Protein AF-A0A1L3ZR52-F1 (afdb_monomer)

Nearest PDB structures (foldseek):
  7b8b-assembly2_B  TM=4.897E-01  e=1.816E-02  Arabidopsis thaliana
  5zkw-assembly2_C  TM=4.576E-01  e=2.338E-01  Pseudarthrobacter chlorophenolicus A6
  5zks-assembly1_A  TM=5.547E-01  e=1.073E+00  Pseudarthrobacter chlorophenolicus A6
  4ru4-assembly1_C  TM=2.893E-01  e=2.406E+00  Pseudomonas phage LKA1

Organism: NCBI:txid1921510

Secondary structure (DSSP, 8-state):
----HHHHHHHHHHHHHHHHHHHHHTT-HHHHHHHHHHHHHHHHHHHHHGGGTT----HHHHHHHT-TTSTTS-HHHHHHHHHHHHHHHHHHHHS-------EEE--SHHHHHHHGGGPPTT-EEEEEEEEEEEEEEES--S-EEEEEEEEEEEEES-EEEEEES-EEEE---TTS-SEEEEEEEESEEEEEEEEEEEES---TTS--EEEEEEEEGGGS-EEEEEEEEEEEEEESEEEEEEES-EEEEEEEEEEEEESS-SEEEES-EEEEEES-EEES---PPTT---EEEEEE-TTS--EEEEEES-EEEEEEEEEEEEEE--TTS-EEEEEEES-EEEEEEEEEEEEEEEEEEEEEEEEE---TTS--SEEEEEEEEES-EEEEEEES-EEEES-BS-EEES--B------TT-------STTPPPPPTHHHHHHHHHHHHHHHHHHHHHHHHHHHH-

Structure (mmCIF, N/CA/C/O backbone):
data_AF-A0A1L3ZR52-F1
#
_entry.id   AF-A0A1L3ZR52-F1
#
loop_
_atom_site.group_PDB
_atom_site.id
_atom_site.type_symbol
_atom_site.label_atom_id
_atom_site.label_alt_id
_atom_site.label_comp_id
_atom_site.label_asym_id
_atom_site.label_entity_id
_atom_site.label_seq_id
_atom_site.pdbx_PDB_ins_code
_atom_site.Cartn_x
_atom_site.Cartn_y
_atom_site.Cartn_z
_atom_site.occupancy
_atom_site.B_iso_or_equiv
_atom_site.auth_seq_id
_atom_site.auth_comp_id
_atom_site.auth_asym_id
_atom_site.auth_atom_id
_atom_site.pdbx_PDB_model_num
ATOM 1 N N . MET A 1 1 ? 20.313 -4.875 52.898 1.00 50.28 1 MET A N 1
ATOM 2 C CA . MET A 1 1 ? 20.601 -3.579 52.249 1.00 50.28 1 MET A CA 1
ATOM 3 C C . MET A 1 1 ? 20.138 -2.480 53.195 1.00 50.28 1 MET A C 1
ATOM 5 O O . MET A 1 1 ? 19.131 -2.694 53.851 1.00 50.28 1 MET A O 1
ATOM 9 N N . ASN A 1 2 ? 20.847 -1.353 53.328 1.00 53.22 2 ASN A N 1
ATOM 10 C CA . ASN A 1 2 ? 20.298 -0.211 54.073 1.00 53.22 2 ASN A CA 1
ATOM 11 C C . ASN A 1 2 ? 19.106 0.324 53.265 1.00 53.22 2 ASN A C 1
ATOM 13 O O . ASN A 1 2 ? 19.307 0.817 52.150 1.00 53.22 2 ASN A O 1
ATOM 17 N N . GLY A 1 3 ? 17.888 0.153 53.787 1.00 60.22 3 GLY A N 1
ATOM 18 C CA . GLY A 1 3 ? 16.637 0.600 53.174 1.00 60.22 3 GLY A CA 1
ATOM 19 C C . GLY A 1 3 ? 16.596 2.121 53.073 1.00 60.22 3 GLY A C 1
ATOM 20 O O . GLY A 1 3 ? 16.048 2.806 53.928 1.00 60.22 3 GLY A O 1
ATOM 21 N N . SER A 1 4 ? 17.241 2.668 52.045 1.00 85.44 4 SER A N 1
ATOM 22 C CA . SER A 1 4 ? 17.150 4.084 51.708 1.00 85.44 4 SER A CA 1
ATOM 23 C C . SER A 1 4 ? 16.046 4.279 50.675 1.00 85.44 4 SER A C 1
ATOM 25 O O . SER A 1 4 ? 15.921 3.484 49.744 1.00 85.44 4 SER A O 1
ATOM 27 N N . LEU A 1 5 ? 15.308 5.385 50.779 1.00 85.00 5 LEU A N 1
ATOM 28 C CA . LEU A 1 5 ? 14.302 5.810 49.795 1.00 85.00 5 LEU A CA 1
ATOM 29 C C . LEU A 1 5 ? 14.821 5.747 48.346 1.00 85.00 5 LEU A C 1
ATOM 31 O O . LEU A 1 5 ? 14.090 5.402 47.422 1.00 85.00 5 LEU A O 1
ATOM 35 N N . LYS A 1 6 ? 16.115 6.027 48.151 1.00 89.94 6 LYS A N 1
ATOM 36 C CA . LYS A 1 6 ? 16.791 5.938 46.853 1.00 89.94 6 LYS A CA 1
ATOM 37 C C . LYS A 1 6 ? 16.745 4.526 46.255 1.00 89.94 6 LYS A C 1
ATOM 39 O O . LYS A 1 6 ? 16.636 4.400 45.040 1.00 89.94 6 LYS A O 1
ATOM 44 N N . ASN A 1 7 ? 16.836 3.477 47.072 1.00 85.44 7 ASN A N 1
ATOM 45 C CA . ASN A 1 7 ? 16.761 2.092 46.601 1.00 85.44 7 ASN A CA 1
ATOM 46 C C . ASN A 1 7 ? 15.326 1.713 46.218 1.00 85.44 7 ASN A C 1
ATOM 48 O O . ASN A 1 7 ? 15.123 1.158 45.140 1.00 85.44 7 ASN A O 1
ATOM 52 N N . TRP A 1 8 ? 14.334 2.126 47.014 1.00 87.50 8 TRP A N 1
ATOM 53 C CA . TRP A 1 8 ? 12.916 1.900 46.708 1.00 87.50 8 TRP A CA 1
ATOM 54 C C . TRP A 1 8 ? 12.503 2.556 45.385 1.00 87.50 8 TRP A C 1
ATOM 56 O O . TRP A 1 8 ? 11.852 1.928 44.553 1.00 87.50 8 TRP A O 1
ATOM 66 N N . LEU A 1 9 ? 12.961 3.788 45.134 1.00 88.69 9 LEU A N 1
ATOM 67 C CA . LEU A 1 9 ? 12.709 4.491 43.872 1.00 88.69 9 LEU A CA 1
ATOM 68 C C . LEU A 1 9 ? 13.367 3.805 42.666 1.00 88.69 9 LEU A C 1
ATOM 70 O O . LEU A 1 9 ? 12.769 3.760 41.593 1.00 88.69 9 LEU A O 1
ATOM 74 N N . LYS A 1 10 ? 14.570 3.236 42.823 1.00 91.69 10 LYS A N 1
ATOM 75 C CA . LYS A 1 10 ? 15.224 2.462 41.752 1.00 91.69 10 LYS A CA 1
ATOM 76 C C . LYS A 1 10 ? 14.443 1.198 41.408 1.00 91.69 10 LYS A C 1
ATOM 78 O O . LYS A 1 10 ? 14.264 0.905 40.230 1.00 91.69 10 LYS A O 1
ATOM 83 N N . HIS A 1 11 ? 13.977 0.466 42.419 1.00 90.75 11 HIS A N 1
ATOM 84 C CA . HIS A 1 11 ? 13.151 -0.722 42.219 1.00 90.75 11 HIS A CA 1
ATOM 85 C C . HIS A 1 11 ? 11.823 -0.370 41.541 1.00 90.75 11 HIS A C 1
ATOM 87 O O . HIS A 1 11 ? 11.458 -1.021 40.567 1.00 90.75 11 HIS A O 1
ATOM 93 N N . ALA A 1 12 ? 11.157 0.708 41.964 1.00 91.62 12 ALA A N 1
ATOM 94 C CA . ALA A 1 12 ? 9.946 1.196 41.307 1.00 91.62 12 ALA A CA 1
ATOM 95 C C . ALA A 1 12 ? 10.180 1.580 39.835 1.00 91.62 12 ALA A C 1
ATOM 97 O O . ALA A 1 12 ? 9.424 1.154 38.965 1.00 91.62 12 ALA A O 1
ATOM 98 N N . ALA A 1 13 ? 11.253 2.319 39.535 1.00 93.62 13 ALA A N 1
ATOM 99 C CA . ALA A 1 13 ? 11.602 2.680 38.162 1.00 93.62 13 ALA A CA 1
ATOM 100 C C . ALA A 1 13 ? 11.876 1.443 37.290 1.00 93.62 13 ALA A C 1
ATOM 102 O O . ALA A 1 13 ? 11.382 1.355 36.168 1.00 93.62 13 ALA A O 1
ATOM 103 N N . LEU A 1 14 ? 12.614 0.460 37.816 1.00 94.94 14 LEU A N 1
ATOM 104 C CA . LEU A 1 14 ? 12.872 -0.795 37.113 1.00 94.94 14 LEU A CA 1
ATOM 105 C C . LEU A 1 14 ? 11.578 -1.590 36.873 1.00 94.94 14 LEU A C 1
ATOM 107 O O . LEU A 1 14 ? 11.375 -2.094 35.772 1.00 94.94 14 LEU A O 1
ATOM 111 N N . ALA A 1 15 ? 10.679 -1.655 37.857 1.00 93.19 15 ALA A N 1
ATOM 112 C CA . ALA A 1 15 ? 9.388 -2.325 37.720 1.00 93.19 15 ALA A CA 1
ATOM 113 C C . ALA A 1 15 ? 8.506 -1.680 36.641 1.00 93.19 15 ALA A C 1
ATOM 115 O O . ALA A 1 15 ? 7.889 -2.392 35.851 1.00 93.19 15 ALA A O 1
ATOM 116 N N . LEU A 1 16 ? 8.510 -0.347 36.543 1.00 93.06 16 LEU A N 1
ATOM 117 C CA . LEU A 1 16 ? 7.820 0.385 35.478 1.00 93.06 16 LEU A CA 1
ATOM 118 C C . LEU A 1 16 ? 8.423 0.105 34.096 1.00 93.06 16 LEU A C 1
ATOM 120 O O . LEU A 1 16 ? 7.679 -0.128 33.148 1.00 93.06 16 LEU A O 1
ATOM 124 N N . ILE A 1 17 ? 9.755 0.066 33.976 1.00 94.69 17 ILE A N 1
ATOM 125 C CA . ILE A 1 17 ? 10.426 -0.307 32.718 1.00 94.69 17 ILE A CA 1
ATOM 126 C C . ILE A 1 17 ? 10.026 -1.726 32.306 1.00 94.69 17 ILE A C 1
ATOM 128 O O . ILE A 1 17 ? 9.679 -1.956 31.151 1.00 94.69 17 ILE A O 1
ATOM 132 N N . MET A 1 18 ? 10.021 -2.673 33.245 1.00 94.31 18 MET A N 1
ATOM 133 C CA . MET A 1 18 ? 9.606 -4.049 32.973 1.00 94.31 18 MET A CA 1
ATOM 134 C C . MET A 1 18 ? 8.134 -4.133 32.566 1.00 94.31 18 MET A C 1
ATOM 136 O O . MET A 1 18 ? 7.823 -4.810 31.591 1.00 94.31 18 MET A O 1
ATOM 140 N N . MET A 1 19 ? 7.243 -3.414 33.256 1.00 93.88 19 MET A N 1
ATOM 141 C CA . MET A 1 19 ? 5.829 -3.318 32.885 1.00 93.88 19 MET A CA 1
ATOM 142 C C . MET A 1 19 ? 5.668 -2.819 31.446 1.00 93.88 19 MET A C 1
ATOM 144 O O . MET A 1 19 ? 4.877 -3.388 30.702 1.00 93.88 19 MET A O 1
ATOM 148 N N . LEU A 1 20 ? 6.428 -1.799 31.035 1.00 88.12 20 LEU A N 1
ATOM 149 C CA . LEU A 1 20 ? 6.389 -1.269 29.671 1.00 88.12 20 LEU A CA 1
ATOM 150 C C . LEU A 1 20 ? 6.936 -2.269 28.648 1.00 88.12 20 LEU A C 1
ATOM 152 O O . LEU A 1 20 ? 6.278 -2.529 27.648 1.00 88.12 20 LEU A O 1
ATOM 156 N N . VAL A 1 21 ? 8.106 -2.860 28.902 1.00 93.81 21 VAL A N 1
ATOM 157 C CA . VAL A 1 21 ? 8.737 -3.824 27.984 1.00 93.81 21 VAL A CA 1
ATOM 158 C C . VAL A 1 21 ? 7.849 -5.050 27.791 1.00 93.81 21 VAL A C 1
ATOM 160 O O . VAL A 1 21 ? 7.522 -5.399 26.660 1.00 93.81 21 VAL A O 1
ATOM 163 N N . PHE A 1 22 ? 7.401 -5.681 28.878 1.00 89.62 22 PHE A N 1
ATOM 164 C CA . PHE A 1 22 ? 6.513 -6.838 28.784 1.00 89.62 22 PHE A CA 1
ATOM 165 C C . PHE A 1 22 ? 5.119 -6.449 28.288 1.00 89.62 22 PHE A C 1
ATOM 167 O O . PHE A 1 22 ? 4.515 -7.196 27.526 1.00 89.62 22 PHE A O 1
ATOM 174 N N . GLY A 1 23 ? 4.622 -5.266 28.649 1.00 84.19 23 GLY A N 1
ATOM 175 C CA . GLY A 1 23 ? 3.352 -4.760 28.144 1.00 84.19 23 GLY A CA 1
ATOM 176 C C . GLY A 1 23 ? 3.356 -4.556 26.631 1.00 84.19 23 GLY A C 1
ATOM 177 O O . GLY A 1 23 ? 2.371 -4.890 25.983 1.00 84.19 23 GLY A O 1
ATOM 178 N N . LEU A 1 24 ? 4.472 -4.094 26.061 1.00 78.62 24 LEU A N 1
ATOM 179 C CA . LEU A 1 24 ? 4.670 -3.995 24.614 1.00 78.62 24 LEU A CA 1
ATOM 180 C C . LEU A 1 24 ? 4.783 -5.374 23.958 1.00 78.62 24 LEU A C 1
ATOM 182 O O . LEU A 1 24 ? 4.124 -5.615 22.953 1.00 78.62 24 LEU A O 1
ATOM 186 N N . ILE A 1 25 ? 5.571 -6.288 24.538 1.00 85.06 25 ILE A N 1
ATOM 187 C CA . ILE A 1 25 ? 5.746 -7.653 24.010 1.00 85.06 25 ILE A CA 1
ATOM 188 C C . ILE A 1 25 ? 4.406 -8.400 23.940 1.00 85.06 25 ILE A C 1
ATOM 190 O O . ILE A 1 25 ? 4.143 -9.094 22.963 1.00 85.06 25 ILE A O 1
ATOM 194 N N . PHE A 1 26 ? 3.559 -8.256 24.963 1.00 81.50 26 PHE A N 1
ATOM 195 C CA . PHE A 1 26 ? 2.294 -8.990 25.082 1.00 81.50 26 PHE A CA 1
ATOM 196 C C . PHE A 1 26 ? 1.052 -8.169 24.708 1.00 81.50 26 PHE A C 1
ATOM 198 O O . PHE A 1 26 ? -0.066 -8.646 24.890 1.00 81.50 26 PHE A O 1
ATOM 205 N N . GLY A 1 27 ? 1.218 -6.933 24.226 1.00 78.25 27 GLY A N 1
ATOM 206 C CA . GLY A 1 27 ? 0.105 -6.051 23.856 1.00 78.25 27 GLY A CA 1
ATOM 207 C C . GLY A 1 27 ? -0.843 -5.700 25.012 1.00 78.25 27 GLY A C 1
ATOM 208 O O . GLY A 1 27 ? -2.004 -5.380 24.777 1.00 78.25 27 GLY A O 1
ATOM 209 N N . SER A 1 28 ? -0.388 -5.791 26.265 1.00 82.44 28 SER A N 1
ATOM 210 C CA . SER A 1 28 ? -1.217 -5.520 27.442 1.00 82.44 28 SER A CA 1
ATOM 211 C C . SER A 1 28 ? -0.388 -4.994 28.618 1.00 82.44 28 SER A C 1
ATOM 213 O O . SER A 1 28 ? 0.398 -5.748 29.201 1.00 82.44 28 SER A O 1
ATOM 215 N N . PRO A 1 29 ? -0.586 -3.733 29.051 1.00 85.00 29 PRO A N 1
ATOM 216 C CA . PRO A 1 29 ? 0.109 -3.188 30.219 1.00 85.00 29 PRO A CA 1
ATOM 217 C C . PRO A 1 29 ? -0.232 -3.948 31.510 1.00 85.00 29 PRO A C 1
ATOM 219 O O . PRO A 1 29 ? 0.603 -4.023 32.408 1.00 85.00 29 PRO A O 1
ATOM 222 N N . VAL A 1 30 ? -1.413 -4.578 31.586 1.00 88.19 30 VAL A N 1
ATOM 223 C CA . VAL A 1 30 ? -1.813 -5.436 32.714 1.00 88.19 30 VAL A CA 1
ATOM 224 C C . VAL A 1 30 ? -0.960 -6.704 32.763 1.00 88.19 30 VAL A C 1
ATOM 226 O O . VAL A 1 30 ? -0.463 -7.068 33.826 1.00 88.19 30 VAL A O 1
ATOM 229 N N . VAL A 1 31 ? -0.728 -7.356 31.618 1.00 86.62 31 VAL A N 1
ATOM 230 C CA . VAL A 1 31 ? 0.170 -8.524 31.547 1.00 86.62 31 VAL A CA 1
ATOM 231 C C . VAL A 1 31 ? 1.591 -8.118 31.932 1.00 86.62 31 VAL A C 1
ATOM 233 O O . VAL A 1 31 ? 2.223 -8.787 32.751 1.00 86.62 31 VAL A O 1
ATOM 236 N N . GLY A 1 32 ? 2.065 -6.975 31.426 1.00 90.38 32 GLY A N 1
ATOM 237 C CA . GLY A 1 32 ? 3.354 -6.414 31.826 1.00 90.38 32 GLY A CA 1
ATOM 238 C C . GLY A 1 32 ? 3.456 -6.172 33.335 1.00 90.38 32 GLY A C 1
ATOM 239 O O . GLY A 1 32 ? 4.471 -6.504 33.948 1.00 90.38 32 GLY A O 1
ATOM 240 N N . ALA A 1 33 ? 2.390 -5.663 33.955 1.00 92.38 33 ALA A N 1
ATOM 241 C CA . ALA A 1 33 ? 2.323 -5.410 35.388 1.00 92.38 33 ALA A CA 1
ATOM 242 C C . ALA A 1 33 ? 2.352 -6.686 36.240 1.00 92.38 33 ALA A C 1
ATOM 244 O O . ALA A 1 33 ? 3.054 -6.741 37.255 1.00 92.38 33 ALA A O 1
ATOM 245 N N . VAL A 1 34 ? 1.630 -7.727 35.815 1.00 92.56 34 VAL A N 1
ATOM 246 C CA . VAL A 1 34 ? 1.638 -9.047 36.466 1.00 92.56 34 VAL A CA 1
ATOM 247 C C . VAL A 1 34 ? 3.035 -9.660 36.409 1.00 92.56 34 VAL A C 1
ATOM 249 O O . VAL A 1 34 ? 3.542 -10.115 37.434 1.00 92.56 34 VAL A O 1
ATOM 252 N N . ILE A 1 35 ? 3.691 -9.615 35.246 1.00 92.06 35 ILE A N 1
ATOM 253 C CA . ILE A 1 35 ? 5.048 -10.151 35.070 1.00 92.06 35 ILE A CA 1
ATOM 254 C C . ILE A 1 35 ? 6.055 -9.373 35.924 1.00 92.06 35 ILE A C 1
ATOM 256 O O . ILE A 1 35 ? 6.846 -9.983 36.644 1.00 92.06 35 ILE A O 1
ATOM 260 N N . ALA A 1 36 ? 6.005 -8.037 35.904 1.00 93.06 36 ALA A N 1
ATOM 261 C CA . ALA A 1 36 ? 6.863 -7.208 36.746 1.00 93.06 36 ALA A CA 1
ATOM 262 C C . ALA A 1 36 ? 6.662 -7.532 38.239 1.00 93.06 36 ALA A C 1
ATOM 264 O O . ALA A 1 36 ? 7.637 -7.761 38.954 1.00 93.06 36 ALA A O 1
ATOM 265 N N . THR A 1 37 ? 5.410 -7.649 38.696 1.00 94.38 37 THR A N 1
ATOM 266 C CA . THR A 1 37 ? 5.069 -8.036 40.077 1.00 94.38 37 THR A CA 1
ATOM 267 C C . THR A 1 37 ? 5.649 -9.405 40.441 1.00 94.38 37 THR A C 1
ATOM 269 O O . THR A 1 37 ? 6.285 -9.548 41.485 1.00 94.38 37 THR A O 1
ATOM 272 N N . ALA A 1 38 ? 5.474 -10.404 39.572 1.00 91.50 38 ALA A N 1
ATOM 273 C CA . ALA A 1 38 ? 5.964 -11.759 39.798 1.00 91.50 38 ALA A CA 1
ATOM 274 C C . ALA A 1 38 ? 7.496 -11.817 39.882 1.00 91.50 38 ALA A C 1
ATOM 276 O O . ALA A 1 38 ? 8.032 -12.501 40.752 1.00 91.50 38 ALA A O 1
ATOM 277 N N . ILE A 1 39 ? 8.210 -11.074 39.030 1.00 92.31 39 ILE A N 1
ATOM 278 C CA . ILE A 1 39 ? 9.679 -11.051 39.047 1.00 92.31 39 ILE A CA 1
ATOM 279 C C . ILE A 1 39 ? 10.206 -10.366 40.310 1.00 92.31 39 ILE A C 1
ATOM 281 O O . ILE A 1 39 ? 11.134 -10.885 40.929 1.00 92.31 39 ILE A O 1
ATOM 285 N N . PHE A 1 40 ? 9.616 -9.245 40.733 1.00 91.00 40 PHE A N 1
ATOM 286 C CA . PHE A 1 40 ? 10.015 -8.597 41.986 1.00 91.00 40 PHE A CA 1
ATOM 287 C C . PHE A 1 40 ? 9.720 -9.474 43.204 1.00 91.00 40 PHE A C 1
ATOM 289 O O . PHE A 1 40 ? 10.563 -9.580 44.092 1.00 91.00 40 PHE A O 1
ATOM 296 N N . TRP A 1 41 ? 8.586 -10.178 43.219 1.00 88.19 41 TRP A N 1
ATOM 297 C CA . TRP A 1 41 ? 8.300 -11.156 44.268 1.00 88.19 41 TRP A CA 1
ATOM 298 C C . TRP A 1 41 ? 9.326 -12.295 44.268 1.00 88.19 41 TRP A C 1
ATOM 300 O O . TRP A 1 41 ? 9.915 -12.586 45.308 1.00 88.19 41 TRP A O 1
ATOM 310 N N . ALA A 1 42 ? 9.606 -12.897 43.110 1.00 86.56 42 ALA A N 1
ATOM 311 C CA . ALA A 1 42 ? 10.579 -13.982 42.991 1.00 86.56 42 ALA A CA 1
ATOM 312 C C . ALA A 1 42 ? 11.995 -13.547 43.402 1.00 86.56 42 ALA A C 1
ATOM 314 O O . ALA A 1 42 ? 12.689 -14.295 44.091 1.00 86.56 42 ALA A O 1
ATOM 315 N N . LYS A 1 43 ? 12.409 -12.329 43.028 1.00 89.25 43 LYS A N 1
ATOM 316 C CA . LYS A 1 43 ? 13.688 -11.734 43.433 1.00 89.25 43 LYS A CA 1
ATOM 317 C C . LYS A 1 43 ? 13.793 -11.661 44.957 1.00 89.25 43 LYS A C 1
ATOM 319 O O . LYS A 1 43 ? 14.743 -12.197 45.523 1.00 89.25 43 LYS A O 1
ATOM 324 N N . GLU A 1 44 ? 12.821 -11.030 45.612 1.00 85.06 44 GLU A N 1
ATOM 325 C CA . GLU A 1 44 ? 12.856 -10.833 47.064 1.00 85.06 44 GLU A CA 1
ATOM 326 C C . GLU A 1 44 ? 12.741 -12.168 47.819 1.00 85.06 44 GLU A C 1
ATOM 328 O O . GLU A 1 44 ? 13.501 -12.416 48.754 1.00 85.06 44 GLU A O 1
ATOM 333 N N . ALA A 1 45 ? 11.886 -13.090 47.361 1.00 80.94 45 ALA A N 1
ATOM 334 C CA . ALA A 1 45 ? 11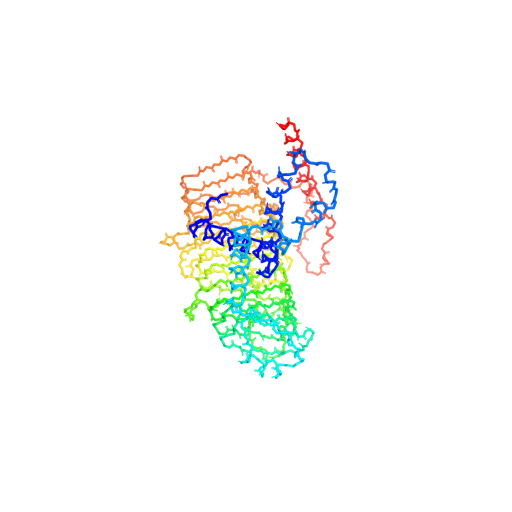.803 -14.441 47.922 1.00 80.94 45 ALA A CA 1
ATOM 335 C C . ALA A 1 45 ? 13.135 -15.209 47.786 1.00 80.94 45 ALA A C 1
ATOM 337 O O . ALA A 1 45 ? 13.576 -15.867 48.730 1.00 80.94 45 ALA A O 1
ATOM 338 N N . GLY A 1 46 ? 13.819 -15.082 46.643 1.00 81.50 46 GLY A N 1
ATOM 339 C CA . GLY A 1 46 ? 15.122 -15.705 46.396 1.00 81.50 46 GLY A CA 1
ATOM 340 C C . GLY A 1 46 ? 16.270 -15.104 47.218 1.00 81.50 46 GLY A C 1
ATOM 341 O O . GLY A 1 46 ? 17.196 -15.813 47.609 1.00 81.50 46 GLY A O 1
ATOM 342 N N . GLU A 1 47 ? 16.232 -13.807 47.532 1.00 81.62 47 GLU A N 1
ATOM 343 C CA . GLU A 1 47 ? 17.191 -13.200 48.467 1.00 81.62 47 GLU A CA 1
ATOM 344 C C . GLU A 1 47 ? 17.003 -13.721 49.902 1.00 81.62 47 GLU A C 1
ATOM 346 O O . GLU A 1 47 ? 17.982 -13.838 50.647 1.00 81.62 47 GLU A O 1
ATOM 351 N N . LYS A 1 48 ? 15.774 -14.097 50.286 1.00 72.81 48 LYS A N 1
ATOM 352 C CA . LYS A 1 48 ? 15.484 -14.714 51.591 1.00 72.81 48 LYS A CA 1
ATOM 353 C C . LYS A 1 48 ? 15.885 -16.172 51.665 1.00 72.81 48 LYS A C 1
ATOM 355 O O . LYS A 1 48 ? 16.479 -16.570 52.667 1.00 72.81 48 LYS A O 1
ATOM 360 N N . SER A 1 49 ? 15.665 -16.941 50.602 1.00 69.81 49 SER A N 1
ATOM 361 C CA . SER A 1 49 ? 16.049 -18.352 50.592 1.00 69.81 49 SER A CA 1
ATOM 362 C C . SER A 1 49 ? 17.562 -18.544 50.755 1.00 69.81 49 SER A C 1
ATOM 364 O O . SER A 1 49 ? 17.984 -19.514 51.370 1.00 69.81 49 SER A O 1
ATOM 366 N N . LYS A 1 50 ? 18.394 -17.590 50.308 1.00 70.44 50 LYS A N 1
ATOM 367 C CA . LYS A 1 50 ? 19.857 -17.603 50.531 1.00 70.44 50 LYS A CA 1
ATOM 368 C C . LYS A 1 50 ? 20.265 -17.493 52.005 1.00 70.44 50 LYS A C 1
ATOM 370 O O . LYS A 1 50 ? 21.379 -17.851 52.361 1.00 70.44 50 LYS A O 1
ATOM 375 N N . GLN A 1 51 ? 19.385 -17.009 52.884 1.00 66.00 51 GLN A N 1
ATOM 376 C CA . GLN A 1 51 ? 19.647 -16.946 54.329 1.00 66.00 51 GLN A CA 1
ATOM 377 C C . GLN A 1 51 ? 19.385 -18.289 55.038 1.00 66.00 51 GLN A C 1
ATOM 379 O O . GLN A 1 51 ? 19.566 -18.382 56.254 1.00 66.00 51 GLN A O 1
ATOM 384 N N . LEU A 1 52 ? 18.948 -19.317 54.296 1.00 63.03 52 LEU A N 1
ATOM 385 C CA . LEU A 1 52 ? 18.705 -20.672 54.799 1.00 63.03 52 LEU A CA 1
ATOM 386 C C . LEU A 1 52 ? 19.928 -21.592 54.710 1.00 63.03 52 LEU A C 1
ATOM 388 O O . LEU A 1 52 ? 19.885 -22.669 55.308 1.00 63.03 52 LEU A O 1
ATOM 392 N N . ASP A 1 53 ? 21.002 -21.178 54.030 1.00 58.53 53 ASP A N 1
ATOM 393 C CA . ASP A 1 53 ? 22.240 -21.955 53.914 1.00 58.53 53 ASP A CA 1
ATOM 394 C C . ASP A 1 53 ? 22.855 -22.171 55.309 1.00 58.53 53 ASP A C 1
ATOM 396 O O . ASP A 1 53 ? 23.557 -21.321 55.855 1.00 58.53 53 ASP A O 1
ATOM 400 N N . GLY A 1 54 ? 22.520 -23.310 55.925 1.00 63.53 54 GLY A N 1
ATOM 401 C CA . GLY A 1 54 ? 23.032 -23.747 57.226 1.00 63.53 54 GLY A CA 1
ATOM 402 C C . GLY A 1 54 ? 21.991 -24.105 58.294 1.00 63.53 54 GLY A C 1
ATOM 403 O O . GLY A 1 54 ? 22.396 -24.528 59.375 1.00 63.53 54 GLY A O 1
ATOM 404 N N . ARG A 1 55 ? 20.673 -23.978 58.049 1.00 61.47 55 ARG A N 1
ATOM 405 C CA . ARG A 1 55 ? 19.643 -24.408 59.023 1.00 61.47 55 ARG A CA 1
ATOM 406 C C . ARG A 1 55 ? 18.898 -25.671 58.560 1.00 61.47 55 ARG A C 1
ATOM 408 O O . ARG A 1 55 ? 18.447 -25.708 57.423 1.00 61.47 55 ARG A O 1
ATOM 415 N N . PRO A 1 56 ? 18.678 -26.674 59.436 1.00 61.03 56 PRO A N 1
ATOM 416 C CA . PRO A 1 56 ? 17.964 -27.915 59.100 1.00 61.03 56 PRO A CA 1
ATOM 417 C C . PRO A 1 56 ? 16.437 -27.749 58.956 1.00 61.03 56 PRO A C 1
ATOM 419 O O . PRO A 1 56 ? 15.702 -28.730 58.834 1.00 61.03 56 PRO A O 1
ATOM 422 N N . GLU A 1 57 ? 15.933 -26.515 58.964 1.00 59.12 57 GLU A N 1
ATOM 423 C CA . GLU A 1 57 ? 14.522 -26.210 58.743 1.00 59.12 57 GLU A CA 1
ATOM 424 C C . GLU A 1 57 ? 14.208 -26.364 57.244 1.00 59.12 57 GLU A C 1
ATOM 426 O O . GLU A 1 57 ? 14.389 -25.435 56.464 1.00 59.12 57 GLU A O 1
ATOM 431 N N . GLY A 1 58 ? 13.802 -27.574 56.836 1.00 65.56 58 GLY A N 1
ATOM 432 C CA . GLY A 1 58 ? 13.507 -27.953 55.445 1.00 65.56 58 GLY A CA 1
ATOM 433 C C . GLY A 1 58 ? 12.373 -27.167 54.761 1.00 65.56 58 GLY A C 1
ATOM 434 O O . GLY A 1 58 ? 11.980 -26.093 55.199 1.00 65.56 58 GLY A O 1
ATOM 435 N N . TRP A 1 59 ? 11.805 -27.727 53.682 1.00 66.50 59 TRP A N 1
ATOM 436 C CA . TRP A 1 59 ? 10.812 -27.134 52.750 1.00 66.50 59 TRP A CA 1
ATOM 437 C C . TRP A 1 59 ? 9.715 -26.219 53.341 1.00 66.50 59 TRP A C 1
ATOM 439 O O . TRP A 1 59 ? 9.213 -25.334 52.650 1.00 66.50 59 TRP A O 1
ATOM 449 N N . ARG 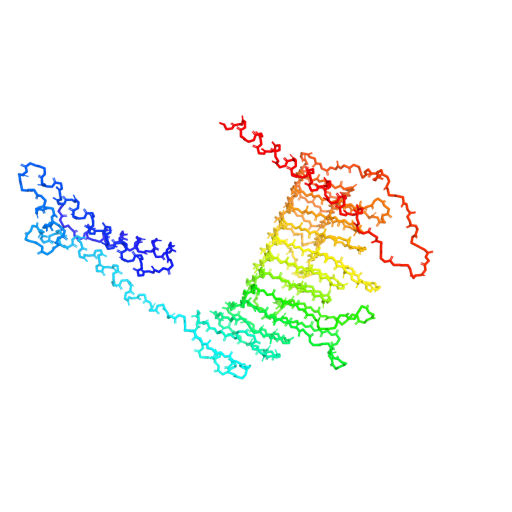A 1 60 ? 9.345 -26.381 54.616 1.00 68.06 60 ARG A N 1
ATOM 450 C CA . ARG A 1 60 ? 8.421 -25.485 55.332 1.00 68.06 60 ARG A CA 1
ATOM 451 C C . ARG A 1 60 ? 8.952 -24.054 55.464 1.00 68.06 60 ARG A C 1
ATOM 453 O O . ARG A 1 60 ? 8.163 -23.119 55.367 1.00 68.06 60 ARG A O 1
ATOM 460 N N . ALA A 1 61 ? 10.262 -23.875 55.636 1.00 66.25 61 ALA A N 1
ATOM 461 C CA . ALA A 1 61 ? 10.888 -22.556 55.665 1.00 66.25 61 ALA A CA 1
ATOM 462 C C . ALA A 1 61 ? 10.793 -21.870 54.291 1.00 66.25 61 ALA A C 1
ATOM 464 O O . ALA A 1 61 ? 10.422 -20.701 54.214 1.00 66.25 61 ALA A O 1
ATOM 465 N N . VAL A 1 62 ? 10.987 -22.635 53.211 1.00 66.25 62 VAL A N 1
ATOM 466 C CA . VAL A 1 62 ? 10.824 -22.162 51.825 1.00 66.25 62 VAL A CA 1
ATOM 467 C C . VAL A 1 62 ? 9.384 -21.715 51.555 1.00 66.25 62 VAL A C 1
ATOM 469 O O . VAL A 1 62 ? 9.170 -20.635 51.015 1.00 66.25 62 VAL A O 1
ATOM 472 N N . LEU A 1 63 ? 8.379 -22.483 51.993 1.00 68.88 63 LEU A N 1
ATOM 473 C CA . LEU A 1 63 ? 6.973 -22.073 51.857 1.00 68.88 63 LEU A CA 1
ATOM 474 C C . LEU A 1 63 ? 6.633 -20.828 52.686 1.00 68.88 63 LEU A C 1
ATOM 476 O O . LEU A 1 63 ? 5.812 -20.019 52.261 1.00 68.88 63 LEU A O 1
ATOM 480 N N . SER A 1 64 ? 7.262 -20.651 53.852 1.00 69.44 64 SER A N 1
ATOM 481 C CA . SER A 1 64 ? 7.069 -19.443 54.661 1.00 69.44 64 SER A CA 1
ATOM 482 C C . SER A 1 64 ? 7.663 -18.191 54.007 1.00 69.44 64 SER A C 1
ATOM 484 O O . SER A 1 64 ? 7.118 -17.103 54.186 1.00 69.44 64 SER A O 1
ATOM 486 N N . ASP A 1 65 ? 8.715 -18.349 53.198 1.00 68.44 65 ASP A N 1
ATOM 487 C CA . ASP A 1 65 ? 9.364 -17.254 52.470 1.00 68.44 65 ASP A CA 1
ATOM 488 C C . ASP A 1 65 ? 8.574 -16.832 51.221 1.00 68.44 65 ASP A C 1
ATOM 490 O O . ASP A 1 65 ? 8.685 -15.687 50.783 1.00 68.44 65 ASP A O 1
ATOM 494 N N . LEU A 1 66 ? 7.696 -17.704 50.708 1.00 71.06 66 LEU A N 1
ATOM 495 C CA . LEU A 1 66 ? 6.732 -17.347 49.665 1.00 71.06 66 LEU A CA 1
ATOM 496 C C . LEU A 1 66 ? 5.635 -16.408 50.175 1.00 71.06 66 LEU A C 1
ATOM 498 O O . LEU A 1 66 ? 5.021 -15.729 49.363 1.00 71.06 66 LEU A O 1
ATOM 502 N N . ASN A 1 67 ? 5.386 -16.327 51.486 1.00 79.56 67 ASN A N 1
ATOM 503 C CA . ASN A 1 67 ? 4.409 -15.396 52.046 1.00 79.56 67 ASN A CA 1
ATOM 504 C C . ASN A 1 67 ? 5.092 -14.079 52.479 1.00 79.56 67 ASN A C 1
ATOM 506 O O . ASN A 1 67 ? 5.696 -14.044 53.557 1.00 79.56 67 ASN A O 1
ATOM 510 N N . PRO A 1 68 ? 4.947 -12.967 51.727 1.00 70.94 68 PRO A N 1
ATOM 511 C CA . PRO A 1 68 ? 5.573 -11.684 52.071 1.00 70.94 68 PRO A CA 1
ATOM 512 C C . PRO A 1 68 ? 5.026 -11.048 53.359 1.00 70.94 68 PRO A C 1
ATOM 514 O O . PRO A 1 68 ? 5.613 -10.116 53.913 1.00 70.94 68 PRO A O 1
ATOM 517 N N . PHE A 1 69 ? 3.917 -11.575 53.879 1.00 75.69 69 PHE A N 1
ATOM 518 C CA . PHE A 1 69 ? 3.326 -11.173 55.153 1.00 75.69 69 PHE A CA 1
ATOM 519 C C . PHE A 1 69 ? 3.808 -12.026 56.331 1.00 75.69 69 PHE A C 1
ATOM 521 O O . PHE A 1 69 ? 3.424 -11.778 57.475 1.00 75.69 69 PHE A O 1
ATOM 528 N N . GLY A 1 70 ? 4.674 -13.009 56.078 1.00 78.88 70 GLY A N 1
ATOM 529 C CA . GLY A 1 70 ? 5.269 -13.837 57.113 1.00 78.88 70 GLY A CA 1
ATOM 530 C C . GLY A 1 70 ? 6.119 -13.026 58.105 1.00 78.88 70 GLY A C 1
ATOM 531 O O . GLY A 1 70 ? 6.635 -11.948 57.779 1.00 78.88 70 GLY A O 1
ATOM 532 N N . PRO A 1 71 ? 6.322 -13.546 59.328 1.00 77.75 71 PRO A N 1
ATOM 533 C CA . PRO A 1 71 ? 7.113 -12.880 60.368 1.00 77.75 71 PRO A CA 1
ATOM 534 C C . PRO A 1 71 ? 8.603 -12.736 60.009 1.00 77.75 71 PRO A C 1
ATOM 536 O O . PRO A 1 71 ? 9.313 -11.969 60.652 1.00 77.75 71 PRO A O 1
ATOM 539 N N . ARG A 1 72 ? 9.084 -13.451 58.981 1.00 73.25 72 ARG A N 1
ATOM 540 C CA . ARG A 1 72 ? 10.485 -13.421 58.524 1.00 73.25 72 ARG A CA 1
ATOM 541 C C . ARG A 1 72 ? 10.821 -12.202 57.661 1.00 73.25 72 ARG A C 1
ATOM 543 O O . ARG A 1 72 ? 11.989 -11.840 57.551 1.00 73.25 72 ARG A O 1
ATOM 550 N N . TRP A 1 73 ? 9.814 -11.554 57.081 1.00 79.00 73 TRP A N 1
ATOM 551 C CA . TRP A 1 73 ? 9.997 -10.352 56.276 1.00 79.00 73 TRP A CA 1
ATOM 552 C C . TRP A 1 73 ? 10.148 -9.136 57.185 1.00 79.00 73 TRP A C 1
ATOM 554 O O . TRP A 1 73 ? 9.205 -8.752 57.885 1.00 79.00 73 TRP A O 1
ATOM 564 N N . LYS A 1 74 ? 11.332 -8.518 57.179 1.00 84.94 74 LYS A N 1
ATOM 565 C CA . LYS A 1 74 ? 11.558 -7.262 57.896 1.00 84.94 74 LYS A CA 1
ATOM 566 C C . LYS A 1 74 ? 10.798 -6.140 57.198 1.00 84.94 74 LYS A C 1
ATOM 568 O O . LYS A 1 74 ? 10.435 -6.237 56.027 1.00 84.94 74 LYS A O 1
ATOM 573 N N . LYS A 1 75 ? 10.582 -5.041 57.923 1.00 82.75 75 LYS A N 1
ATOM 574 C CA . LYS A 1 75 ? 9.911 -3.848 57.391 1.00 82.75 75 LYS A CA 1
ATOM 575 C C . LYS A 1 75 ? 10.526 -3.387 56.063 1.00 82.75 75 LYS A C 1
ATOM 577 O O . LYS A 1 75 ? 9.779 -3.127 55.129 1.00 82.75 75 LYS A O 1
ATOM 582 N N . ASP A 1 76 ? 11.853 -3.346 55.979 1.00 80.50 76 ASP A N 1
ATOM 583 C CA . ASP A 1 76 ? 12.558 -2.900 54.773 1.00 80.50 76 ASP A CA 1
ATOM 584 C C . ASP A 1 76 ? 12.303 -3.831 53.581 1.00 80.50 76 ASP A C 1
ATOM 586 O O . ASP A 1 76 ? 12.027 -3.345 52.493 1.00 80.50 76 ASP A O 1
ATOM 590 N N . ASP A 1 77 ? 12.263 -5.147 53.810 1.00 82.25 77 ASP A N 1
ATOM 591 C CA . ASP A 1 77 ? 11.985 -6.148 52.769 1.00 82.25 77 ASP A CA 1
ATOM 592 C C . ASP A 1 77 ? 10.563 -5.995 52.209 1.00 82.25 77 ASP A C 1
ATOM 594 O O . ASP A 1 77 ? 10.317 -6.077 51.007 1.00 82.25 77 ASP A O 1
ATOM 598 N N . ARG A 1 78 ? 9.600 -5.727 53.099 1.00 84.94 78 ARG A N 1
ATOM 599 C CA . ARG A 1 78 ? 8.211 -5.478 52.699 1.00 84.94 78 ARG A CA 1
ATOM 600 C C . ARG A 1 78 ? 8.094 -4.202 51.876 1.00 84.94 78 ARG A C 1
ATOM 602 O O . ARG A 1 78 ? 7.290 -4.165 50.956 1.00 84.94 78 ARG A O 1
ATOM 609 N N . LEU A 1 79 ? 8.875 -3.170 52.195 1.00 84.44 79 LEU A N 1
ATOM 610 C CA . LEU A 1 79 ? 8.889 -1.917 51.438 1.00 84.44 79 LEU A CA 1
ATOM 611 C C . LEU A 1 79 ? 9.592 -2.078 50.086 1.00 84.44 79 LEU A C 1
ATOM 613 O O . LEU A 1 79 ? 9.093 -1.543 49.098 1.00 84.44 79 LEU A O 1
ATOM 617 N N . ASP A 1 80 ? 10.673 -2.858 50.022 1.00 84.06 80 ASP A N 1
ATOM 618 C CA . ASP A 1 80 ? 11.372 -3.193 48.777 1.00 84.06 80 ASP A CA 1
ATOM 619 C C . ASP A 1 80 ? 10.478 -3.952 47.785 1.00 84.06 80 ASP A C 1
ATOM 621 O O . ASP A 1 80 ? 10.596 -3.729 46.581 1.00 84.06 80 ASP A O 1
ATOM 625 N N . LEU A 1 81 ? 9.533 -4.769 48.270 1.00 88.31 81 LEU A N 1
ATOM 626 C CA . LEU A 1 81 ? 8.509 -5.408 47.437 1.00 88.31 81 LEU A CA 1
ATOM 627 C C . LEU A 1 81 ? 7.294 -4.500 47.174 1.00 88.31 81 LEU A C 1
ATOM 629 O O . LEU A 1 81 ? 6.808 -4.416 46.047 1.00 88.31 81 LEU A O 1
ATOM 633 N N . ALA A 1 82 ? 6.780 -3.814 48.197 1.00 87.94 82 ALA A N 1
ATOM 634 C CA . ALA A 1 82 ? 5.538 -3.050 48.088 1.00 87.94 82 ALA A CA 1
ATOM 635 C C . ALA A 1 82 ? 5.668 -1.836 47.162 1.00 87.94 82 ALA A C 1
ATOM 637 O O . ALA A 1 82 ? 4.733 -1.552 46.420 1.00 87.94 82 ALA A O 1
ATOM 638 N N . PHE A 1 83 ? 6.807 -1.134 47.168 1.00 88.12 83 PHE A N 1
ATOM 639 C CA . PHE A 1 83 ? 7.026 0.032 46.305 1.00 88.12 83 PHE A CA 1
ATOM 640 C C . PHE A 1 83 ? 6.944 -0.283 44.803 1.00 88.12 83 PHE A C 1
ATOM 642 O O . PHE A 1 83 ? 6.160 0.377 44.120 1.00 88.12 83 PHE A O 1
ATOM 649 N N . PRO A 1 84 ? 7.701 -1.252 44.253 1.00 87.50 84 PRO A N 1
ATOM 650 C CA . PRO A 1 84 ? 7.619 -1.582 42.834 1.00 87.50 84 PRO A CA 1
ATOM 651 C C . PRO A 1 84 ? 6.248 -2.124 42.433 1.00 87.50 84 PRO A C 1
ATOM 653 O O . PRO A 1 84 ? 5.731 -1.728 41.391 1.00 87.50 84 PRO A O 1
ATOM 656 N N . VAL A 1 85 ? 5.623 -2.954 43.274 1.00 90.75 85 VAL A N 1
ATOM 657 C CA . VAL A 1 85 ? 4.270 -3.468 43.016 1.00 90.75 85 VAL A CA 1
ATOM 658 C C . VAL A 1 85 ? 3.255 -2.324 42.999 1.00 90.75 85 VAL A C 1
ATOM 660 O O . VAL A 1 85 ? 2.519 -2.175 42.028 1.00 90.75 85 VAL A O 1
ATOM 663 N N . ALA A 1 86 ? 3.253 -1.458 44.014 1.00 92.00 86 ALA A N 1
ATOM 664 C CA . ALA A 1 86 ? 2.352 -0.312 44.063 1.00 92.00 86 ALA A CA 1
ATOM 665 C C . ALA A 1 86 ? 2.586 0.658 42.898 1.00 92.00 86 ALA A C 1
ATOM 667 O O . ALA A 1 86 ? 1.619 1.138 42.321 1.00 92.00 86 ALA A O 1
ATOM 668 N N . ALA A 1 87 ? 3.840 0.922 42.517 1.00 90.81 87 ALA A N 1
ATOM 669 C CA . ALA A 1 87 ? 4.164 1.799 41.393 1.00 90.81 87 ALA A CA 1
ATOM 670 C C . ALA A 1 87 ? 3.611 1.261 40.067 1.00 90.81 87 ALA A C 1
ATOM 672 O O . ALA A 1 87 ? 3.001 2.008 39.307 1.00 90.81 87 ALA A O 1
ATOM 673 N N . VAL A 1 88 ? 3.783 -0.037 39.812 1.00 93.19 88 VAL A N 1
ATOM 674 C CA . VAL A 1 88 ? 3.276 -0.705 38.610 1.00 93.19 88 VAL A CA 1
ATOM 675 C C . VAL A 1 88 ? 1.746 -0.707 38.577 1.00 93.19 88 VAL A C 1
ATOM 677 O O . VAL A 1 88 ? 1.159 -0.333 37.566 1.00 93.19 88 VAL A O 1
ATOM 680 N N . TRP A 1 89 ? 1.078 -1.049 39.681 1.00 92.94 89 TRP A N 1
ATOM 681 C CA . TRP A 1 89 ? -0.390 -1.068 39.723 1.00 92.94 89 TRP A CA 1
ATOM 682 C C . TRP A 1 89 ? -1.014 0.329 39.724 1.00 92.94 89 TRP A C 1
ATOM 684 O O . TRP A 1 89 ? -2.064 0.524 39.117 1.00 92.94 89 TRP A O 1
ATOM 694 N N . LEU A 1 90 ? -0.356 1.321 40.330 1.00 91.75 90 LEU A N 1
ATOM 695 C CA . LEU A 1 90 ? -0.752 2.721 40.209 1.00 91.75 90 LEU A CA 1
ATOM 696 C C . LEU A 1 90 ? -0.594 3.202 38.765 1.00 91.75 90 LEU A C 1
ATOM 698 O O . LEU A 1 90 ? -1.487 3.871 38.260 1.00 91.75 90 LEU A O 1
ATOM 702 N N . ALA A 1 91 ? 0.492 2.834 38.080 1.00 87.88 91 ALA A N 1
ATOM 703 C CA . ALA A 1 91 ? 0.653 3.144 36.666 1.00 87.88 91 ALA A CA 1
ATOM 704 C C . ALA A 1 91 ? -0.459 2.502 35.827 1.00 87.88 91 ALA A C 1
ATOM 706 O O . ALA A 1 91 ? -1.063 3.203 35.030 1.00 87.88 91 ALA A O 1
ATOM 707 N N . VAL A 1 92 ? -0.809 1.231 36.060 1.00 86.88 92 VAL A N 1
ATOM 708 C CA . VAL A 1 92 ? -1.959 0.582 35.400 1.00 86.88 92 VAL A CA 1
ATOM 709 C C . VAL A 1 92 ? -3.275 1.316 35.674 1.00 86.88 92 VAL A C 1
ATOM 711 O O . VAL A 1 92 ? -4.064 1.491 34.753 1.00 86.88 92 VAL A O 1
ATOM 714 N N . ALA A 1 93 ? -3.512 1.769 36.907 1.00 85.12 93 ALA A N 1
ATOM 715 C CA . ALA A 1 93 ? -4.725 2.505 37.271 1.00 85.12 93 ALA A CA 1
ATOM 716 C C . ALA A 1 93 ? -4.777 3.930 36.688 1.00 85.12 93 ALA A C 1
ATOM 718 O O . ALA A 1 93 ? -5.862 4.469 36.480 1.00 85.12 93 ALA A O 1
ATOM 719 N N . LEU A 1 94 ? -3.612 4.543 36.457 1.00 85.12 94 LEU A N 1
ATOM 720 C CA . LEU A 1 94 ? -3.468 5.872 35.857 1.00 85.12 94 LEU A CA 1
ATOM 721 C C . LEU A 1 94 ? -3.383 5.836 34.333 1.00 85.12 94 LEU A C 1
ATOM 723 O O . LEU A 1 94 ? -3.576 6.876 33.699 1.00 85.12 94 LEU A O 1
ATOM 727 N N . LEU A 1 95 ? -3.089 4.678 33.735 1.00 78.50 95 LEU A N 1
ATOM 728 C CA . LEU A 1 95 ? -3.279 4.512 32.306 1.00 78.50 95 LEU A CA 1
ATOM 729 C C . LEU A 1 95 ? -4.758 4.790 32.035 1.00 78.50 95 LEU A C 1
ATOM 731 O O . LEU A 1 95 ? -5.608 4.229 32.735 1.00 78.50 95 LEU A O 1
ATOM 735 N N . PRO A 1 96 ? -5.089 5.658 31.058 1.00 67.19 96 PRO A N 1
ATOM 736 C CA . PRO A 1 96 ? -6.468 5.773 30.621 1.00 67.19 96 PRO A CA 1
ATOM 737 C C . PRO A 1 96 ? -6.905 4.348 30.332 1.00 67.19 96 PRO A C 1
ATOM 739 O O . PRO A 1 96 ? -6.199 3.665 29.582 1.00 67.19 96 PRO A O 1
ATOM 742 N N . ALA A 1 97 ? -7.962 3.883 31.018 1.00 59.97 97 ALA A N 1
ATOM 743 C CA . ALA A 1 97 ? -8.530 2.563 30.792 1.00 59.97 97 ALA A CA 1
ATOM 744 C C . ALA A 1 97 ? -8.578 2.429 29.283 1.00 59.97 97 ALA A C 1
ATOM 746 O O . ALA A 1 97 ? -9.269 3.228 28.651 1.00 59.97 97 ALA A O 1
ATOM 747 N N . SER A 1 98 ? -7.703 1.586 28.723 1.00 56.22 98 SER A N 1
ATOM 748 C CA . SER A 1 98 ? -7.532 1.494 27.281 1.00 56.22 98 SER A CA 1
ATOM 749 C C . SER A 1 98 ? -8.916 1.119 26.834 1.00 56.22 98 SER A C 1
ATOM 751 O O . SER A 1 98 ? -9.352 0.023 27.206 1.00 56.22 98 SER A O 1
ATOM 753 N N . ALA A 1 99 ? -9.643 2.089 26.264 1.00 56.31 99 ALA A N 1
ATOM 754 C CA . ALA A 1 99 ? -11.068 1.959 26.045 1.00 56.31 99 ALA A CA 1
ATOM 755 C C . ALA A 1 99 ? -11.186 0.631 25.329 1.00 56.31 99 ALA A C 1
ATOM 757 O O . ALA A 1 99 ? -10.542 0.446 24.295 1.00 56.31 99 ALA A O 1
ATOM 758 N N . HIS A 1 100 ? -11.786 -0.359 25.998 1.00 62.91 100 HIS A N 1
ATOM 759 C CA . HIS A 1 100 ? -11.907 -1.671 25.398 1.00 62.91 100 HIS A CA 1
ATOM 760 C C . HIS A 1 100 ? -12.596 -1.395 24.085 1.00 62.91 100 HIS A C 1
ATOM 762 O O . HIS A 1 100 ? -13.701 -0.857 24.128 1.00 62.91 100 HIS A O 1
ATOM 768 N N . ALA A 1 101 ? -11.884 -1.644 22.982 1.00 78.31 101 ALA A N 1
ATOM 769 C CA . ALA A 1 101 ? -12.370 -1.370 21.647 1.00 78.31 101 ALA A CA 1
ATOM 770 C C . ALA A 1 101 ? -13.775 -1.946 21.580 1.00 78.31 101 ALA A C 1
ATOM 772 O O . ALA A 1 101 ? -13.956 -3.168 21.654 1.00 78.31 101 ALA A O 1
ATOM 773 N N . ALA A 1 102 ? -14.770 -1.066 21.587 1.00 87.38 102 ALA A N 1
ATOM 774 C CA . ALA A 1 102 ? -16.132 -1.522 21.645 1.00 87.38 102 ALA A CA 1
ATOM 775 C C . ALA A 1 102 ? -16.420 -2.130 20.277 1.00 87.38 102 ALA A C 1
ATOM 777 O O . ALA A 1 102 ? -16.096 -1.555 19.236 1.00 87.38 102 ALA A O 1
ATOM 778 N N . SER A 1 103 ? -16.959 -3.345 20.284 1.00 93.38 103 SER A N 1
ATOM 779 C CA . SER A 1 103 ? -17.381 -4.010 19.061 1.00 93.38 103 SER A CA 1
ATOM 780 C C . SER A 1 103 ? -18.859 -3.731 18.849 1.00 93.38 103 SER A C 1
ATOM 782 O O . SER A 1 103 ? -19.692 -4.002 19.716 1.00 93.38 103 SER A O 1
ATOM 784 N N . TYR A 1 104 ? -19.171 -3.179 17.687 1.00 96.25 104 TYR A N 1
ATOM 785 C CA . TYR A 1 104 ? -20.516 -2.853 17.261 1.00 96.25 104 TYR A CA 1
ATOM 786 C C . TYR A 1 104 ? -20.868 -3.670 16.026 1.00 96.25 104 TYR A C 1
ATOM 788 O O . TYR A 1 104 ? -20.036 -3.871 15.146 1.00 96.25 104 TYR A O 1
ATOM 796 N N . GLN A 1 105 ? -22.120 -4.104 15.947 1.00 95.44 105 GLN A N 1
ATOM 797 C CA . GLN A 1 105 ? -22.675 -4.746 14.760 1.00 95.44 105 GLN A CA 1
ATOM 798 C C . GLN A 1 105 ? -23.522 -3.724 14.003 1.00 95.44 105 GLN A C 1
ATOM 800 O O . GLN A 1 105 ? -24.312 -3.004 14.618 1.00 95.44 105 GLN A O 1
ATOM 805 N N . ALA A 1 106 ? -23.370 -3.668 12.684 1.00 94.06 106 ALA A N 1
ATOM 806 C CA . ALA A 1 106 ? -24.243 -2.890 11.816 1.00 94.06 106 ALA A CA 1
ATOM 807 C C . ALA A 1 106 ? -24.508 -3.666 10.524 1.00 94.06 106 ALA A C 1
ATOM 809 O O . ALA A 1 106 ? -23.601 -4.202 9.901 1.00 94.06 106 ALA A O 1
ATOM 810 N N . SER A 1 107 ? -25.768 -3.712 10.116 1.00 92.69 107 SER A N 1
ATOM 811 C CA . SER A 1 107 ? -26.251 -4.476 8.963 1.00 92.69 107 SER A CA 1
ATOM 812 C C . SER A 1 107 ? -26.727 -3.586 7.815 1.00 92.69 107 SER A C 1
ATOM 814 O O . SER A 1 107 ? -27.035 -4.071 6.728 1.00 92.69 107 SER A O 1
ATOM 816 N N . THR A 1 108 ? -26.784 -2.269 8.031 1.00 91.75 108 THR A N 1
ATOM 817 C CA . THR A 1 108 ? -27.192 -1.297 7.012 1.00 91.75 108 THR A CA 1
ATOM 818 C C . THR A 1 108 ? -26.316 -0.048 7.023 1.00 91.75 108 THR A C 1
ATOM 820 O O . THR A 1 108 ? -25.800 0.380 8.058 1.00 91.75 108 THR A O 1
ATOM 823 N N . ALA A 1 109 ? -26.231 0.634 5.880 1.00 89.31 109 ALA A N 1
ATOM 824 C CA . ALA A 1 109 ? -25.528 1.914 5.779 1.00 89.31 109 ALA A CA 1
ATOM 825 C C . ALA A 1 109 ? -26.119 3.017 6.681 1.00 89.31 109 ALA A C 1
ATOM 827 O O . ALA A 1 109 ? -25.429 3.968 7.054 1.00 89.31 109 ALA A O 1
ATOM 828 N N . ALA A 1 110 ? -27.413 2.937 7.012 1.00 91.19 110 ALA A N 1
ATOM 829 C CA . ALA A 1 110 ? -28.055 3.869 7.936 1.00 91.19 110 ALA A CA 1
ATOM 830 C C . ALA A 1 110 ? -27.558 3.667 9.376 1.00 91.19 110 ALA A C 1
ATOM 832 O O . ALA A 1 110 ? -27.226 4.646 10.043 1.00 91.19 110 ALA A O 1
ATOM 833 N N . GLU A 1 111 ? -27.435 2.413 9.818 1.00 93.75 111 GLU A N 1
ATOM 834 C CA . GLU A 1 111 ? -26.892 2.062 11.135 1.00 93.75 111 GLU A CA 1
ATOM 835 C C . GLU A 1 111 ? -25.435 2.497 11.271 1.00 93.75 111 GLU A C 1
ATOM 837 O O . GLU A 1 111 ? -25.093 3.167 12.244 1.00 93.75 111 GLU A O 1
ATOM 842 N N . VAL A 1 112 ? -24.601 2.218 10.261 1.00 92.31 112 VAL A N 1
ATOM 843 C CA . VAL A 1 112 ? -23.201 2.669 10.251 1.00 92.31 112 VAL A CA 1
ATOM 844 C C . VAL A 1 112 ? -23.132 4.188 10.377 1.00 92.31 112 VAL A C 1
ATOM 846 O O . VAL A 1 112 ? -22.458 4.702 11.266 1.00 92.31 112 VAL A O 1
ATOM 849 N N . ARG A 1 113 ? -23.889 4.935 9.561 1.00 91.06 113 ARG A N 1
ATOM 850 C CA . ARG A 1 113 ? -23.915 6.408 9.635 1.00 91.06 113 ARG A CA 1
ATOM 851 C C . ARG A 1 113 ? -24.348 6.935 11.004 1.00 91.06 113 ARG A C 1
ATOM 853 O O . ARG A 1 113 ? -23.800 7.935 11.455 1.00 91.06 113 ARG A O 1
ATOM 860 N N . ALA A 1 114 ? -25.303 6.283 11.663 1.00 92.31 114 ALA A N 1
ATOM 861 C CA . ALA A 1 114 ? -25.748 6.663 13.004 1.00 92.31 114 ALA A CA 1
ATOM 862 C C . ALA A 1 114 ? -24.726 6.308 14.101 1.00 92.31 114 ALA A C 1
ATOM 864 O O . ALA A 1 114 ? -24.701 6.948 15.157 1.00 92.31 114 ALA A O 1
ATOM 865 N N . LEU A 1 115 ? -23.906 5.284 13.861 1.00 93.75 115 LEU A N 1
ATOM 866 C CA . LEU A 1 115 ? -22.890 4.797 14.784 1.00 93.75 115 LEU A CA 1
ATOM 867 C C . LEU A 1 115 ? -21.602 5.625 14.720 1.00 93.75 115 LEU A C 1
ATOM 869 O O . LEU A 1 115 ? -21.066 5.972 15.768 1.00 93.75 115 LEU A O 1
ATOM 873 N N . LEU A 1 116 ? -21.138 5.987 13.520 1.00 90.75 116 LEU A N 1
ATOM 874 C CA . LEU A 1 116 ? -19.841 6.640 13.297 1.00 90.75 116 LEU A CA 1
ATOM 875 C C . LEU A 1 116 ? -19.536 7.834 14.226 1.00 90.75 116 LEU A C 1
ATOM 877 O O . LEU A 1 116 ? -18.429 7.877 14.761 1.00 90.75 116 LEU A O 1
ATOM 881 N N . PRO A 1 117 ? -20.463 8.781 14.495 1.00 91.81 117 PRO A N 1
ATOM 882 C CA . PRO A 1 117 ? -20.178 9.908 15.389 1.00 91.81 117 PRO A CA 1
ATOM 883 C C . PRO A 1 117 ? -19.911 9.502 16.846 1.00 91.81 117 PRO A C 1
ATOM 885 O O . PRO A 1 117 ? -19.331 10.280 17.602 1.00 91.81 117 PRO A O 1
ATOM 888 N N . LYS A 1 118 ? -20.365 8.310 17.249 1.00 92.31 118 LYS A N 1
ATOM 889 C CA . LYS A 1 118 ? -20.281 7.787 18.620 1.00 92.31 118 LYS A CA 1
ATOM 890 C C . LYS A 1 118 ? -19.028 6.951 18.858 1.00 92.31 118 LYS A C 1
ATOM 892 O O . LYS A 1 118 ? -18.699 6.714 20.014 1.00 92.31 118 LYS A O 1
ATOM 897 N N . LEU A 1 119 ? -18.359 6.518 17.791 1.00 93.25 119 LEU A N 1
ATOM 898 C CA . LEU A 1 119 ? -17.169 5.684 17.892 1.00 93.25 119 LEU A CA 1
ATOM 899 C C . LEU A 1 119 ? -15.999 6.474 18.482 1.00 93.25 119 LEU A C 1
ATOM 901 O O . LEU A 1 119 ? -15.790 7.654 18.162 1.00 93.25 119 LEU A O 1
ATOM 905 N N . ALA A 1 120 ? -15.240 5.813 19.341 1.00 93.25 120 ALA A N 1
ATOM 906 C CA . ALA A 1 120 ? -13.935 6.230 19.819 1.00 93.25 120 ALA A CA 1
ATOM 907 C C . ALA A 1 120 ? -12.823 5.619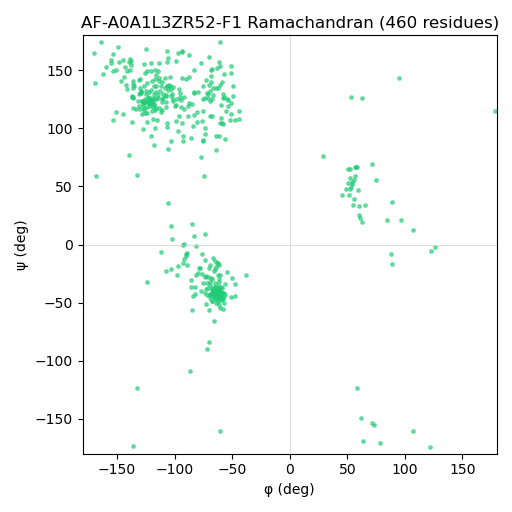 18.953 1.00 93.25 120 ALA A C 1
ATOM 909 O O . ALA A 1 120 ? -13.054 4.700 18.167 1.00 93.25 120 ALA A O 1
ATOM 910 N N . ASP A 1 121 ? -11.604 6.140 19.086 1.00 92.00 121 ASP A N 1
ATOM 911 C CA . ASP A 1 121 ? -10.438 5.519 18.457 1.00 92.00 121 ASP A CA 1
ATOM 912 C C . ASP A 1 121 ? -10.251 4.092 18.993 1.00 92.00 121 ASP A C 1
ATOM 914 O O . ASP A 1 121 ? -10.378 3.842 20.192 1.00 92.00 121 ASP A O 1
ATOM 918 N N . GLY A 1 122 ? -9.946 3.161 18.093 1.00 91.94 122 GLY A N 1
ATOM 919 C CA . GLY A 1 122 ? -9.793 1.740 18.388 1.00 91.94 122 GLY A CA 1
ATOM 920 C C . GLY A 1 122 ? -11.078 0.918 18.284 1.00 91.94 122 GLY A C 1
ATOM 921 O O . GLY A 1 122 ? -10.970 -0.300 18.164 1.00 91.94 122 GLY A O 1
ATOM 922 N N . ASP A 1 123 ? -12.265 1.535 18.272 1.00 95.62 123 ASP A N 1
ATOM 923 C CA . ASP A 1 123 ? -13.531 0.798 18.162 1.00 95.62 123 ASP A CA 1
ATOM 924 C C . ASP A 1 123 ? -13.629 -0.011 16.861 1.00 95.62 123 ASP A C 1
ATOM 926 O O . ASP A 1 123 ? -13.037 0.331 15.832 1.00 95.62 123 ASP A O 1
ATOM 930 N N . VAL A 1 124 ? -14.418 -1.087 16.907 1.00 96.75 124 VAL A N 1
ATOM 931 C CA . VAL A 1 124 ? -14.607 -2.019 15.794 1.00 96.75 124 VAL A CA 1
ATOM 932 C C . VAL A 1 124 ? -16.068 -2.030 15.360 1.00 96.75 124 VAL A C 1
ATOM 934 O O . VAL A 1 124 ? -16.966 -2.238 16.173 1.00 96.75 124 VAL A O 1
ATOM 937 N N . VAL A 1 125 ? -16.310 -1.867 14.063 1.00 97.25 125 VAL A N 1
ATOM 938 C CA . VAL A 1 125 ? -17.621 -2.043 13.434 1.00 97.25 125 VAL A CA 1
ATOM 939 C C . VAL A 1 125 ? -17.575 -3.278 12.547 1.00 97.25 125 VAL A C 1
ATOM 941 O O . VAL A 1 125 ? -16.845 -3.315 11.561 1.00 97.25 125 VAL A O 1
ATOM 944 N N . GLU A 1 126 ? -18.361 -4.284 12.896 1.00 97.50 126 GLU A N 1
ATOM 945 C CA . GLU A 1 126 ? -18.510 -5.529 12.149 1.00 97.50 126 GLU A CA 1
ATOM 946 C C . GLU A 1 126 ? -19.723 -5.402 11.211 1.00 97.50 126 GLU A C 1
ATOM 948 O O . GLU A 1 126 ? -20.852 -5.183 11.663 1.00 97.50 126 GLU A O 1
ATOM 953 N N . LEU A 1 127 ? -19.480 -5.501 9.901 1.00 97.19 127 LEU A N 1
ATOM 954 C CA . LEU A 1 127 ? -20.498 -5.400 8.847 1.00 97.19 127 LEU A CA 1
ATOM 955 C C . LEU A 1 127 ? -20.813 -6.750 8.187 1.00 97.19 127 LEU A C 1
ATOM 957 O O . LEU A 1 127 ? -21.874 -6.912 7.584 1.00 97.19 127 LEU A O 1
ATOM 961 N N . GLY A 1 128 ? -19.893 -7.718 8.256 1.00 94.25 128 GLY A N 1
ATOM 962 C CA . GLY A 1 128 ? -20.028 -8.998 7.552 1.00 94.25 128 GLY A CA 1
ATOM 963 C C . GLY A 1 128 ? -20.178 -8.803 6.039 1.00 94.25 128 GLY A C 1
ATOM 964 O O . GLY A 1 128 ? -19.353 -8.144 5.417 1.00 94.25 128 GLY A O 1
ATOM 965 N N . ASP A 1 129 ? -21.252 -9.329 5.452 1.00 95.25 129 ASP A N 1
ATOM 966 C CA . ASP A 1 129 ? -21.541 -9.238 4.008 1.00 95.25 129 ASP A CA 1
ATOM 967 C C . ASP A 1 129 ? -22.620 -8.192 3.695 1.00 95.25 129 ASP A C 1
ATOM 969 O O . ASP A 1 129 ? -23.236 -8.202 2.628 1.00 95.25 129 ASP A O 1
ATOM 973 N N . ALA A 1 130 ? -22.900 -7.302 4.647 1.00 93.81 130 ALA A N 1
ATOM 974 C CA . ALA A 1 130 ? -24.006 -6.374 4.531 1.00 93.81 130 ALA A CA 1
ATOM 975 C C . ALA A 1 130 ? -23.816 -5.391 3.351 1.00 93.81 130 ALA A C 1
ATOM 977 O O . ALA A 1 130 ? -22.735 -4.805 3.199 1.00 93.81 130 ALA A O 1
ATOM 978 N N . PRO A 1 131 ? -24.859 -5.164 2.527 1.00 94.31 131 PRO A N 1
ATOM 979 C CA . PRO A 1 131 ? -24.800 -4.223 1.416 1.00 94.31 131 PRO A CA 1
ATOM 980 C C . PRO A 1 131 ? -24.876 -2.783 1.934 1.00 94.31 131 PRO A C 1
ATOM 982 O O . PRO A 1 131 ? -25.886 -2.343 2.487 1.00 94.31 131 PRO A O 1
ATOM 985 N N . MET A 1 132 ? -23.795 -2.034 1.750 1.00 94.75 132 MET A N 1
ATOM 986 C CA . MET A 1 132 ? -23.648 -0.654 2.216 1.00 94.75 132 MET A CA 1
ATOM 987 C C . MET A 1 132 ? -23.963 0.384 1.133 1.00 94.75 132 MET A C 1
ATOM 989 O O . MET A 1 132 ? -24.219 1.546 1.450 1.00 94.75 132 MET A O 1
ATOM 993 N N . GLY A 1 133 ? -23.961 -0.019 -0.140 1.00 91.88 133 GLY A N 1
ATOM 994 C CA . GLY A 1 133 ? -24.093 0.902 -1.265 1.00 91.88 133 GLY A CA 1
ATOM 995 C C . GLY A 1 133 ? -22.938 1.908 -1.322 1.00 91.88 133 GLY A C 1
ATOM 996 O O . GLY A 1 133 ? -21.813 1.602 -0.919 1.00 91.88 133 GLY A O 1
ATOM 997 N N . ALA A 1 134 ? -23.200 3.115 -1.823 1.00 92.19 134 ALA A N 1
ATOM 998 C CA . ALA A 1 134 ? -22.221 4.199 -1.835 1.00 92.19 134 ALA A CA 1
ATOM 999 C C . ALA A 1 134 ? -22.185 4.956 -0.494 1.00 92.19 134 ALA A C 1
ATOM 1001 O O . ALA A 1 134 ? -23.216 5.424 0.002 1.00 92.19 134 ALA A O 1
ATOM 1002 N N . VAL A 1 135 ? -20.988 5.144 0.066 1.00 93.62 135 VAL A N 1
ATOM 1003 C CA . VAL A 1 135 ? -20.775 5.864 1.329 1.00 93.62 135 VAL A CA 1
ATOM 1004 C C . VAL A 1 135 ? -19.756 6.990 1.184 1.00 93.62 135 VAL A C 1
ATOM 1006 O O . VAL A 1 135 ? -18.793 6.902 0.423 1.00 93.62 135 VAL A O 1
ATOM 1009 N N . ARG A 1 136 ? -19.955 8.057 1.963 1.00 94.81 136 ARG A N 1
ATOM 1010 C CA . ARG A 1 136 ? -19.004 9.160 2.107 1.00 94.81 136 ARG A CA 1
ATOM 1011 C C . ARG A 1 136 ? -18.867 9.548 3.573 1.00 94.81 136 ARG A C 1
ATOM 1013 O O . ARG A 1 136 ? -19.875 9.850 4.213 1.00 94.81 136 ARG A O 1
ATOM 1020 N N . TRP A 1 137 ? -17.640 9.565 4.085 1.00 93.69 137 TRP A N 1
ATOM 1021 C CA . TRP A 1 137 ? -17.341 9.859 5.487 1.00 93.69 137 TRP A CA 1
ATOM 1022 C C . TRP A 1 137 ? -16.229 10.893 5.613 1.00 93.69 137 TRP A C 1
ATOM 1024 O O . TRP A 1 137 ? -15.167 10.743 5.018 1.00 93.69 137 TRP A O 1
ATOM 1034 N N . GLY A 1 138 ? -16.466 11.931 6.415 1.00 92.75 138 GLY A N 1
ATOM 1035 C CA . GLY A 1 138 ? -15.474 12.961 6.715 1.00 92.75 138 GLY A CA 1
ATOM 1036 C C . GLY A 1 138 ? -14.883 12.798 8.109 1.00 92.75 138 GLY A C 1
ATOM 1037 O O . GLY A 1 138 ? -15.620 12.546 9.059 1.00 92.75 138 GLY A O 1
ATOM 1038 N N . GLY A 1 139 ? -13.563 12.950 8.227 1.00 90.38 139 GLY A N 1
ATOM 1039 C CA . GLY A 1 139 ? -12.843 12.889 9.498 1.00 90.38 139 GLY A CA 1
ATOM 1040 C C . GLY A 1 139 ? -13.003 11.553 10.215 1.00 90.38 139 GLY A C 1
ATOM 1041 O O . GLY A 1 139 ? -13.086 11.534 11.440 1.00 90.38 139 GLY A O 1
ATOM 1042 N N . LEU A 1 140 ? -13.119 10.450 9.465 1.00 94.06 140 LEU A N 1
ATOM 1043 C CA . LEU A 1 140 ? -13.324 9.130 10.053 1.00 94.06 140 LEU A CA 1
ATOM 1044 C C . LEU A 1 140 ? -12.150 8.795 10.981 1.00 94.06 140 LEU A C 1
ATOM 1046 O O . LEU A 1 140 ? -11.006 8.775 10.530 1.00 94.06 140 LEU A O 1
ATOM 1050 N N . LYS A 1 141 ? -12.461 8.574 12.259 1.00 95.19 141 LYS A N 1
ATOM 1051 C CA . LYS A 1 141 ? -11.521 8.276 13.350 1.00 95.19 141 LYS A CA 1
ATOM 1052 C C . LYS A 1 141 ? -10.714 6.997 13.110 1.00 95.19 141 LYS A C 1
ATOM 1054 O O . LYS A 1 141 ? -10.995 6.257 12.165 1.00 95.19 141 LYS A O 1
ATOM 1059 N N . ALA A 1 142 ? -9.757 6.709 13.991 1.00 95.44 142 ALA A N 1
ATOM 1060 C CA . ALA A 1 142 ? -8.938 5.499 13.943 1.00 95.44 142 ALA A CA 1
ATOM 1061 C C . ALA A 1 142 ? -9.723 4.247 14.388 1.00 95.44 142 ALA A C 1
ATOM 1063 O O . ALA A 1 142 ? -9.380 3.588 15.366 1.00 95.44 142 ALA A O 1
ATOM 1064 N N . VAL A 1 143 ? -10.818 3.945 13.690 1.00 96.31 143 VAL A N 1
ATOM 1065 C CA . VAL A 1 143 ? -11.702 2.794 13.923 1.00 96.31 143 VAL A CA 1
ATOM 1066 C C . VAL A 1 143 ? -11.378 1.661 12.958 1.00 96.31 143 VAL A C 1
ATOM 1068 O O . VAL A 1 143 ? -10.850 1.892 11.871 1.00 96.31 143 VAL A O 1
ATOM 1071 N N . THR A 1 144 ? -11.746 0.436 13.317 1.00 97.56 144 THR A N 1
ATOM 1072 C CA . THR A 1 144 ? -11.683 -0.710 12.403 1.00 97.56 144 THR A CA 1
ATOM 1073 C C . THR A 1 144 ? -13.071 -1.016 11.855 1.00 97.56 144 THR A C 1
ATOM 1075 O O . THR A 1 144 ? -13.994 -1.273 12.618 1.00 97.56 144 THR A O 1
ATOM 1078 N N . ILE A 1 145 ? -13.224 -1.028 10.535 1.00 97.50 145 ILE A N 1
ATOM 1079 C CA . ILE A 1 145 ? -14.436 -1.464 9.840 1.00 97.50 145 ILE A CA 1
ATOM 1080 C C . ILE A 1 145 ? -14.138 -2.816 9.198 1.00 97.50 145 ILE A C 1
ATOM 1082 O O . ILE A 1 145 ? -13.251 -2.917 8.349 1.00 97.50 145 ILE A O 1
ATOM 1086 N N . LYS A 1 146 ? -14.873 -3.848 9.608 1.00 97.94 146 LYS A N 1
ATOM 1087 C CA . LYS A 1 146 ? -14.700 -5.215 9.121 1.00 97.94 146 LYS A CA 1
ATOM 1088 C C . LYS A 1 146 ? -15.831 -5.640 8.201 1.00 97.94 146 LYS A C 1
ATOM 1090 O O . LYS A 1 146 ? -17.000 -5.575 8.580 1.00 97.94 146 LYS A O 1
ATOM 1095 N N . GLY A 1 147 ? -15.478 -6.134 7.022 1.00 96.69 147 GLY A N 1
ATOM 1096 C CA . GLY A 1 147 ? -16.430 -6.559 6.004 1.00 96.69 147 GLY A CA 1
ATOM 1097 C C . GLY A 1 147 ? -17.131 -5.395 5.298 1.00 96.69 147 GLY A C 1
ATOM 1098 O O . GLY A 1 147 ? -16.645 -4.264 5.246 1.00 96.69 147 GLY A O 1
ATOM 1099 N N . GLY A 1 148 ? -18.313 -5.698 4.774 1.00 96.25 148 GLY A N 1
ATOM 1100 C CA . GLY A 1 148 ? -19.192 -4.807 4.032 1.00 96.25 148 GLY A CA 1
ATOM 1101 C C . GLY A 1 148 ? -18.995 -4.923 2.522 1.00 96.25 148 GLY A C 1
ATOM 1102 O O . GLY A 1 148 ? -17.878 -5.088 2.027 1.00 96.25 148 GLY A O 1
ATOM 1103 N N . VAL A 1 149 ? -20.108 -4.818 1.795 1.00 96.25 149 VAL A N 1
ATOM 1104 C CA . VAL A 1 149 ? -20.141 -4.773 0.329 1.00 96.25 149 VAL A CA 1
ATOM 1105 C C . VAL A 1 149 ? -20.580 -3.380 -0.103 1.00 96.25 149 VAL A C 1
ATOM 1107 O O . VAL A 1 149 ? -21.709 -2.966 0.163 1.00 96.25 149 VAL A O 1
ATOM 1110 N N . PHE A 1 150 ? -19.687 -2.642 -0.751 1.00 95.25 150 PHE A N 1
ATOM 1111 C CA . PHE A 1 150 ? -19.890 -1.244 -1.117 1.00 95.25 150 PHE A CA 1
ATOM 1112 C C . PHE A 1 150 ? -19.953 -1.076 -2.634 1.00 95.25 150 PHE A C 1
ATOM 1114 O O . PHE A 1 150 ? -19.261 -1.766 -3.380 1.00 95.25 150 PHE A O 1
ATOM 1121 N N . ASP A 1 151 ? -20.721 -0.090 -3.083 1.00 92.19 151 ASP A N 1
ATOM 1122 C CA . ASP A 1 151 ? -20.662 0.367 -4.477 1.00 92.19 151 ASP A CA 1
ATOM 1123 C C . ASP A 1 151 ? -19.500 1.351 -4.659 1.00 92.19 151 ASP A C 1
ATOM 1125 O O . ASP A 1 151 ? -18.849 1.396 -5.703 1.00 92.19 151 ASP A O 1
ATOM 1129 N N . GLN A 1 152 ? -19.271 2.172 -3.627 1.00 93.25 152 GLN A N 1
ATOM 1130 C CA . GLN A 1 152 ? -18.260 3.218 -3.590 1.00 93.25 152 GLN A CA 1
ATOM 1131 C C . GLN A 1 152 ? -17.977 3.656 -2.147 1.00 93.25 152 GLN A C 1
ATOM 1133 O O . GLN A 1 152 ? -18.890 3.737 -1.324 1.00 93.25 152 GLN A O 1
ATOM 1138 N N . ILE A 1 153 ? -16.731 4.028 -1.861 1.00 94.94 153 ILE A N 1
ATOM 1139 C CA . ILE A 1 153 ? -16.313 4.650 -0.603 1.00 94.94 153 ILE A CA 1
ATOM 1140 C C . ILE A 1 153 ? -15.601 5.967 -0.905 1.00 94.94 153 ILE A C 1
ATOM 1142 O O . ILE A 1 153 ? -14.663 6.019 -1.695 1.00 94.94 153 ILE A O 1
ATOM 1146 N N . THR A 1 154 ? -16.004 7.046 -0.242 1.00 94.62 154 THR A N 1
ATOM 1147 C CA . THR A 1 154 ? -15.260 8.311 -0.225 1.00 94.62 154 THR A CA 1
ATOM 1148 C C . THR A 1 154 ? -14.903 8.704 1.203 1.00 94.62 154 THR A C 1
ATOM 1150 O O . THR A 1 154 ? -15.782 8.826 2.053 1.00 94.62 154 THR A O 1
ATOM 1153 N N . LEU A 1 155 ? -13.620 8.935 1.468 1.00 93.69 155 LEU A N 1
ATOM 1154 C CA . LEU A 1 155 ? -13.102 9.370 2.761 1.00 93.69 155 LEU A CA 1
ATOM 1155 C C . LEU A 1 155 ? -12.537 10.783 2.637 1.00 93.69 155 LEU A C 1
ATOM 1157 O O . LEU A 1 155 ? -11.563 11.003 1.921 1.00 93.69 155 LEU A O 1
ATOM 1161 N N . ASP A 1 156 ? -13.115 11.741 3.354 1.00 92.81 156 ASP A N 1
ATOM 1162 C CA . ASP A 1 156 ? -12.598 13.105 3.430 1.00 92.81 156 ASP A CA 1
ATOM 1163 C C . ASP A 1 156 ? -11.730 13.255 4.684 1.00 92.81 156 ASP A C 1
ATOM 1165 O O . ASP A 1 156 ? -12.249 13.243 5.798 1.00 92.81 156 ASP A O 1
ATOM 1169 N N . LYS A 1 157 ? -10.412 13.417 4.524 1.00 91.44 157 LYS A N 1
ATOM 1170 C CA . LYS A 1 157 ? -9.443 13.586 5.626 1.00 91.44 157 LYS A CA 1
ATOM 1171 C C . LYS A 1 157 ? -9.561 12.520 6.739 1.00 91.44 157 LYS A C 1
ATOM 1173 O O . LYS A 1 157 ? -9.707 12.884 7.910 1.00 91.44 157 LYS A O 1
ATOM 1178 N N . PRO A 1 158 ? -9.534 11.214 6.410 1.00 93.50 158 PRO A N 1
ATOM 1179 C CA . PRO A 1 158 ? -9.542 10.145 7.403 1.00 93.50 158 PRO A CA 1
ATOM 1180 C C . PRO A 1 158 ? -8.365 10.254 8.389 1.00 93.50 158 PRO A C 1
ATOM 1182 O O . PRO A 1 158 ? -7.264 10.685 8.041 1.00 93.50 158 PRO A O 1
ATOM 1185 N N . GLN A 1 159 ? -8.608 9.846 9.632 1.00 93.44 159 GLN A N 1
ATOM 1186 C CA . GLN A 1 159 ? -7.686 9.922 10.768 1.00 93.44 159 GLN A CA 1
ATOM 1187 C C . GLN A 1 159 ? -7.110 8.541 11.127 1.00 93.44 159 GLN A C 1
ATOM 1189 O O . GLN A 1 159 ? -6.902 8.234 12.294 1.00 93.44 159 GLN A O 1
ATOM 1194 N N . GLY A 1 160 ? -6.865 7.696 10.124 1.00 94.56 160 GLY A N 1
ATOM 1195 C CA . GLY A 1 160 ? -6.314 6.352 10.306 1.00 94.56 160 GLY A CA 1
ATOM 1196 C C . GLY A 1 160 ? -7.325 5.218 10.529 1.00 94.56 160 GLY A C 1
ATOM 1197 O O . GLY A 1 160 ? -7.006 4.319 11.306 1.00 94.56 160 GLY A O 1
ATOM 1198 N N . PRO A 1 161 ? -8.518 5.193 9.897 1.00 96.75 161 PRO A N 1
ATOM 1199 C CA . PRO A 1 161 ? -9.362 4.010 9.936 1.00 96.75 161 PRO A CA 1
ATOM 1200 C C . PRO A 1 161 ? -8.672 2.822 9.257 1.00 96.75 161 PRO A C 1
ATOM 1202 O O . PRO A 1 161 ? -7.890 2.985 8.314 1.00 96.75 161 PRO A O 1
ATOM 1205 N N . THR A 1 162 ? -9.024 1.622 9.707 1.00 98.06 162 THR A N 1
ATOM 1206 C CA . THR A 1 162 ? -8.655 0.358 9.066 1.00 98.06 162 THR A CA 1
ATOM 1207 C C . THR A 1 162 ? -9.890 -0.286 8.456 1.00 98.06 162 THR A C 1
ATOM 1209 O O . THR A 1 162 ? -10.871 -0.520 9.154 1.00 98.06 162 THR A O 1
ATOM 1212 N N . PHE A 1 163 ? -9.833 -0.605 7.169 1.00 98.00 163 PHE A N 1
ATOM 1213 C CA . PHE A 1 163 ? -10.810 -1.434 6.472 1.00 98.00 163 PHE A CA 1
ATOM 1214 C C . PHE A 1 163 ? -10.243 -2.838 6.322 1.00 98.00 163 PHE A C 1
ATOM 1216 O O . PHE A 1 163 ? -9.147 -2.991 5.789 1.00 98.00 163 PHE A O 1
ATOM 1223 N N . ASP A 1 164 ? -10.969 -3.847 6.788 1.00 98.50 164 ASP A N 1
ATOM 1224 C CA . ASP A 1 164 ? -10.503 -5.232 6.844 1.00 98.50 164 ASP A CA 1
ATOM 1225 C C . ASP A 1 164 ? -11.583 -6.181 6.313 1.00 98.50 164 ASP A C 1
ATOM 1227 O O . ASP A 1 164 ? -12.671 -6.248 6.874 1.00 98.50 164 ASP A O 1
ATOM 1231 N N . GLY A 1 165 ? -11.331 -6.900 5.220 1.00 97.56 165 GLY A N 1
ATOM 1232 C CA . GLY A 1 165 ? -12.364 -7.745 4.601 1.00 97.56 165 GLY A CA 1
ATOM 1233 C C . GLY A 1 165 ? -13.285 -6.980 3.643 1.00 97.56 165 GLY A C 1
ATOM 1234 O O . GLY A 1 165 ? -14.419 -7.397 3.412 1.00 97.56 165 GLY A O 1
ATOM 1235 N N . LEU A 1 166 ? -12.839 -5.827 3.137 1.00 95.19 166 LEU A N 1
ATOM 1236 C CA . LEU A 1 166 ? -13.645 -4.927 2.313 1.00 95.19 166 LEU A CA 1
ATOM 1237 C C . LEU A 1 166 ? -13.942 -5.525 0.929 1.00 95.19 166 LEU A C 1
ATOM 1239 O O . LEU A 1 166 ? -13.021 -5.906 0.208 1.00 95.19 166 LEU A O 1
ATOM 1243 N N . ARG A 1 167 ? -15.208 -5.480 0.497 1.00 97.44 167 ARG A N 1
ATOM 1244 C CA . ARG A 1 167 ? -15.595 -5.718 -0.901 1.00 97.44 167 ARG A CA 1
ATOM 1245 C C . ARG A 1 167 ? -16.178 -4.462 -1.527 1.00 97.44 167 ARG A C 1
ATOM 1247 O O . ARG A 1 167 ? -17.133 -3.895 -1.000 1.00 97.44 167 ARG A O 1
ATOM 1254 N N . VAL A 1 168 ? -15.636 -4.043 -2.669 1.00 95.56 168 VAL A N 1
ATOM 1255 C CA . VAL A 1 168 ? -16.206 -2.951 -3.469 1.00 95.56 168 VAL A CA 1
ATOM 1256 C C . VAL A 1 168 ? -16.469 -3.435 -4.884 1.00 95.56 168 VAL A C 1
ATOM 1258 O O . VAL A 1 168 ? -15.551 -3.873 -5.575 1.00 95.56 168 VAL A O 1
ATOM 1261 N N . THR A 1 169 ? -17.712 -3.325 -5.337 1.00 91.94 169 THR A N 1
ATOM 1262 C CA . THR A 1 169 ? -18.091 -3.671 -6.708 1.00 91.94 169 THR A CA 1
ATOM 1263 C C . THR A 1 169 ? -18.762 -2.474 -7.354 1.00 91.94 169 THR A C 1
ATOM 1265 O O . THR A 1 169 ? -19.918 -2.171 -7.078 1.00 91.94 169 THR A O 1
ATOM 1268 N N . MET A 1 170 ? -18.049 -1.795 -8.252 1.00 86.25 170 MET A N 1
ATOM 1269 C CA . MET A 1 170 ? -18.607 -0.643 -8.950 1.00 86.25 170 MET A CA 1
ATOM 1270 C C . MET A 1 170 ? -19.741 -1.084 -9.891 1.00 86.25 170 MET A C 1
ATOM 1272 O O . MET A 1 170 ? -19.532 -1.950 -10.757 1.00 86.25 170 MET A O 1
ATOM 1276 N N . PRO A 1 171 ? -20.943 -0.498 -9.768 1.00 78.31 171 PRO A N 1
ATOM 1277 C CA . PRO A 1 171 ? -22.074 -0.838 -10.616 1.00 78.31 171 PRO A CA 1
ATOM 1278 C C . PRO A 1 171 ? -21.895 -0.260 -12.024 1.00 78.31 171 PRO A C 1
ATOM 1280 O O . PRO A 1 171 ? -21.746 0.948 -12.211 1.00 78.31 171 PRO A O 1
ATOM 1283 N N . ALA A 1 172 ? -21.989 -1.104 -13.048 1.00 68.50 172 ALA A N 1
ATOM 1284 C CA . ALA A 1 172 ? -21.907 -0.703 -14.445 1.00 68.50 172 ALA A CA 1
ATOM 1285 C C . ALA A 1 172 ? -23.299 -0.740 -15.100 1.00 68.50 172 ALA A C 1
ATOM 1287 O O . ALA A 1 172 ? -23.680 -1.680 -15.786 1.00 68.50 172 ALA A O 1
ATOM 1288 N N . THR A 1 173 ? -24.076 0.321 -14.890 1.00 66.44 173 THR A N 1
ATOM 1289 C CA . THR A 1 173 ? -25.403 0.537 -15.494 1.00 66.44 173 THR A CA 1
ATOM 1290 C C . THR A 1 173 ? -25.333 1.597 -16.593 1.00 66.44 173 THR A C 1
ATOM 1292 O O . THR A 1 173 ? -24.404 2.398 -16.613 1.00 66.44 173 THR A O 1
ATOM 1295 N N . ALA A 1 174 ? -26.295 1.682 -17.515 1.00 59.06 174 ALA A N 1
ATOM 1296 C CA . ALA A 1 174 ? -26.309 2.735 -18.546 1.00 59.06 174 ALA A CA 1
ATOM 1297 C C . ALA A 1 174 ? -26.237 4.177 -17.978 1.00 59.06 174 ALA A C 1
ATOM 1299 O O . ALA A 1 174 ? -25.761 5.072 -18.666 1.00 59.06 174 ALA A O 1
ATOM 1300 N N . ALA A 1 175 ? -26.649 4.382 -16.721 1.00 63.50 175 ALA A N 1
ATOM 1301 C CA . ALA A 1 175 ? -26.603 5.666 -16.016 1.00 63.50 175 ALA A CA 1
ATOM 1302 C C . ALA A 1 175 ? -25.285 5.932 -15.256 1.00 63.50 175 ALA A C 1
ATOM 1304 O O . ALA A 1 175 ? -25.092 7.022 -14.720 1.00 63.50 175 ALA A O 1
ATOM 1305 N N . THR A 1 176 ? -24.384 4.949 -15.179 1.00 63.66 176 THR A N 1
ATOM 1306 C CA . THR A 1 176 ? -23.108 5.066 -14.467 1.00 63.66 176 THR A CA 1
ATOM 1307 C C . THR A 1 176 ? -22.199 6.088 -15.170 1.00 63.66 176 THR A C 1
ATOM 1309 O O . THR A 1 176 ? -21.981 5.958 -16.378 1.00 63.66 176 THR A O 1
ATOM 1312 N N . PRO A 1 177 ? -21.639 7.081 -14.446 1.00 64.38 177 PRO A N 1
ATOM 1313 C CA . PRO A 1 177 ? -20.696 8.045 -15.002 1.00 64.38 177 PRO A CA 1
ATOM 1314 C C . PRO A 1 177 ? -19.543 7.380 -15.758 1.00 64.38 177 PRO A C 1
ATOM 1316 O O . PRO A 1 177 ? -19.063 6.316 -15.373 1.00 64.38 177 PRO A O 1
ATOM 1319 N N . ALA A 1 178 ? -19.046 8.054 -16.797 1.00 67.69 178 ALA A N 1
ATOM 1320 C CA . ALA A 1 178 ? -17.928 7.566 -17.609 1.00 67.69 178 ALA A CA 1
ATOM 1321 C C . ALA A 1 178 ? -16.624 7.373 -16.814 1.00 67.69 178 ALA A C 1
ATOM 1323 O O . ALA A 1 178 ? -15.721 6.690 -17.289 1.00 67.69 178 ALA A O 1
ATOM 1324 N N . TYR A 1 179 ? -16.524 7.983 -15.631 1.00 77.00 179 TYR A N 1
ATOM 1325 C CA . TYR A 1 179 ? -15.374 7.899 -14.745 1.00 77.00 179 TYR A CA 1
ATOM 1326 C C . TYR A 1 179 ? -15.837 7.706 -13.294 1.00 77.00 179 TYR A C 1
ATOM 1328 O O . TYR A 1 179 ? -16.658 8.481 -12.798 1.00 77.00 179 TYR A O 1
ATOM 1336 N N . GLN A 1 180 ? -15.323 6.674 -12.626 1.00 83.56 180 GLN A N 1
ATOM 1337 C CA . GLN A 1 180 ? -15.682 6.301 -11.255 1.00 83.56 180 GLN A CA 1
ATOM 1338 C C . GLN A 1 180 ? -14.451 5.910 -10.439 1.00 83.56 180 GLN A C 1
ATOM 1340 O O . GLN A 1 180 ? -13.418 5.539 -10.987 1.00 83.56 180 GLN A O 1
ATOM 1345 N N . ARG A 1 181 ? -14.571 6.003 -9.112 1.00 89.31 181 ARG A N 1
ATOM 1346 C CA . ARG A 1 181 ? -13.529 5.640 -8.144 1.00 89.31 181 ARG A CA 1
ATOM 1347 C C . ARG A 1 181 ? -14.164 4.729 -7.108 1.00 89.31 181 ARG A C 1
ATOM 1349 O O . ARG A 1 181 ? -15.079 5.193 -6.429 1.00 89.31 181 ARG A O 1
ATOM 1356 N N . ALA A 1 182 ? -13.719 3.481 -6.999 1.00 93.00 182 ALA A N 1
ATOM 1357 C CA . ALA A 1 182 ? -14.326 2.516 -6.085 1.00 93.00 182 ALA A CA 1
ATOM 1358 C C . ALA A 1 182 ? -14.062 2.927 -4.631 1.00 93.00 182 ALA A C 1
ATOM 1360 O O . ALA A 1 182 ? -14.991 3.053 -3.839 1.00 93.00 182 ALA A O 1
ATOM 1361 N N . VAL A 1 183 ? -12.811 3.250 -4.303 1.00 94.31 183 VAL A N 1
ATOM 1362 C CA . VAL A 1 183 ? -12.446 3.909 -3.046 1.00 94.31 183 VAL A CA 1
ATOM 1363 C C . VAL A 1 183 ? -11.672 5.175 -3.361 1.00 94.31 183 VAL A C 1
ATOM 1365 O O . VAL A 1 183 ? -10.729 5.174 -4.151 1.00 94.31 183 VAL A O 1
ATOM 1368 N N . GLN A 1 184 ? -12.071 6.263 -2.720 1.00 93.06 184 GLN A N 1
ATOM 1369 C CA . GLN A 1 184 ? -11.456 7.561 -2.881 1.00 93.06 184 GLN A CA 1
ATOM 1370 C C . GLN A 1 184 ? -11.101 8.171 -1.531 1.00 93.06 184 GLN A C 1
ATOM 1372 O O . GLN A 1 184 ? -11.952 8.262 -0.651 1.00 93.06 184 GLN A O 1
ATOM 1377 N N . LEU A 1 185 ? -9.864 8.637 -1.386 1.00 91.25 185 LEU A N 1
ATOM 1378 C CA . LEU A 1 185 ? -9.379 9.289 -0.176 1.00 91.25 185 LEU A CA 1
ATOM 1379 C C . LEU A 1 185 ? -8.927 10.712 -0.501 1.00 91.25 185 LEU A C 1
ATOM 1381 O O . LEU A 1 185 ? -8.107 10.909 -1.389 1.00 91.25 185 LEU A O 1
ATOM 1385 N N . TYR A 1 186 ? -9.448 11.702 0.216 1.00 90.25 186 TYR A N 1
ATOM 1386 C CA . TYR A 1 186 ? -9.038 13.101 0.113 1.00 90.25 186 TYR A CA 1
ATOM 1387 C C . TYR A 1 186 ? -8.141 13.465 1.303 1.00 90.25 186 TYR A C 1
ATOM 1389 O O . TYR A 1 186 ? -8.626 13.916 2.346 1.00 90.25 186 TYR A O 1
ATOM 1397 N N . GLY A 1 187 ? -6.833 13.256 1.141 1.00 87.25 187 GLY A N 1
ATOM 1398 C CA . GLY A 1 187 ? -5.820 13.381 2.195 1.00 87.25 187 GLY A CA 1
ATOM 1399 C C . GLY A 1 187 ? -5.980 12.380 3.349 1.00 87.25 187 GLY A C 1
ATOM 1400 O O . GLY A 1 187 ? -6.785 11.456 3.276 1.00 87.25 187 GLY A O 1
ATOM 1401 N N . GLY A 1 188 ? -5.230 12.587 4.436 1.00 89.62 188 GLY A N 1
ATOM 1402 C CA . GLY A 1 188 ? -5.348 11.803 5.673 1.00 89.62 188 GLY A CA 1
ATOM 1403 C C . GLY A 1 188 ? -4.673 10.427 5.630 1.00 89.62 188 GLY A C 1
ATOM 1404 O O . GLY A 1 188 ? -3.919 10.122 4.711 1.00 89.62 188 GLY A O 1
ATOM 1405 N N . HIS A 1 189 ? -4.924 9.617 6.658 1.00 91.12 189 HIS A N 1
ATOM 1406 C CA . HIS A 1 189 ? -4.326 8.290 6.839 1.00 91.12 189 HIS A CA 1
ATOM 1407 C C . HIS A 1 189 ? -5.394 7.211 6.729 1.00 91.12 189 HIS A C 1
ATOM 1409 O O . HIS A 1 189 ? -6.501 7.422 7.222 1.00 91.12 189 HIS A O 1
ATOM 1415 N N . ALA A 1 190 ? -5.068 6.060 6.147 1.00 94.62 190 ALA A N 1
ATOM 1416 C CA . ALA A 1 190 ? -5.946 4.892 6.147 1.00 94.62 190 ALA A CA 1
ATOM 1417 C C . ALA A 1 190 ? -5.170 3.600 5.874 1.00 94.62 190 ALA A C 1
ATOM 1419 O O . ALA A 1 190 ? -4.170 3.601 5.149 1.00 94.62 190 ALA A O 1
ATOM 1420 N N . THR A 1 191 ? -5.703 2.498 6.394 1.00 97.25 191 THR A N 1
ATOM 1421 C CA . THR A 1 191 ? -5.274 1.139 6.059 1.00 97.25 191 THR A CA 1
ATOM 1422 C C . THR A 1 191 ? -6.426 0.404 5.388 1.00 97.25 191 THR A C 1
ATOM 1424 O O . THR A 1 191 ? -7.546 0.412 5.895 1.00 97.25 191 THR A O 1
ATOM 1427 N N . ILE A 1 192 ? -6.165 -0.236 4.254 1.00 97.62 192 ILE A N 1
ATOM 1428 C CA . ILE A 1 192 ? -7.113 -1.095 3.542 1.00 97.62 192 ILE A CA 1
ATOM 1429 C C . ILE A 1 192 ? -6.450 -2.459 3.387 1.00 97.62 192 ILE A C 1
ATOM 1431 O O . ILE A 1 192 ? -5.396 -2.557 2.761 1.00 97.62 192 ILE A O 1
ATOM 1435 N N . ARG A 1 193 ? -7.055 -3.498 3.963 1.00 98.38 193 ARG A N 1
ATOM 1436 C CA . ARG A 1 193 ? -6.513 -4.856 3.956 1.00 98.38 193 ARG A CA 1
ATOM 1437 C C . ARG A 1 193 ? -7.567 -5.928 3.718 1.00 98.38 193 ARG A C 1
ATOM 1439 O O . ARG A 1 193 ? -8.754 -5.686 3.952 1.00 98.38 193 ARG A O 1
ATOM 1446 N N . ASN A 1 194 ? -7.132 -7.111 3.289 1.00 98.25 194 ASN A N 1
ATOM 1447 C CA . ASN A 1 194 ? -8.008 -8.260 3.029 1.00 98.25 194 ASN A CA 1
ATOM 1448 C C . ASN A 1 194 ? -9.163 -7.882 2.088 1.00 98.25 194 ASN A C 1
ATOM 1450 O O . ASN A 1 194 ? -10.326 -8.113 2.405 1.00 98.25 194 ASN A O 1
ATOM 1454 N N . PHE A 1 195 ? -8.857 -7.210 0.978 1.00 98.19 195 PHE A N 1
ATOM 1455 C CA . PHE A 1 195 ? -9.872 -6.555 0.149 1.00 98.19 195 PHE A CA 1
ATOM 1456 C C . PHE A 1 195 ? -10.035 -7.186 -1.238 1.00 98.19 195 PHE A C 1
ATOM 1458 O O . PHE A 1 195 ? -9.103 -7.752 -1.812 1.00 98.19 195 PHE A O 1
ATOM 1465 N N . GLU A 1 196 ? -11.214 -6.982 -1.820 1.00 97.69 196 GLU A N 1
ATOM 1466 C CA . GLU A 1 196 ? -11.497 -7.225 -3.234 1.00 97.69 196 GLU A CA 1
ATOM 1467 C C . GLU A 1 196 ? -12.208 -6.004 -3.829 1.00 97.69 196 GLU A C 1
ATOM 1469 O O . GLU A 1 196 ? -13.248 -5.566 -3.332 1.00 97.69 196 GLU A O 1
ATOM 1474 N N . ILE A 1 197 ? -11.634 -5.431 -4.888 1.00 95.94 197 ILE A N 1
ATOM 1475 C CA . ILE A 1 197 ? -12.187 -4.262 -5.578 1.00 95.94 197 ILE A CA 1
ATOM 1476 C C . ILE A 1 197 ? -12.331 -4.571 -7.061 1.00 95.94 197 ILE A C 1
ATOM 1478 O O . ILE A 1 197 ? -11.359 -4.920 -7.733 1.00 95.94 197 ILE A O 1
ATOM 1482 N N . SER A 1 198 ? -13.538 -4.394 -7.588 1.00 92.50 198 SER A N 1
ATOM 1483 C CA . SER A 1 198 ? -13.829 -4.683 -8.987 1.00 92.50 198 SER A CA 1
ATOM 1484 C C . SER A 1 198 ? -14.909 -3.797 -9.596 1.00 92.50 198 SER A C 1
ATOM 1486 O O . SER A 1 198 ? -15.593 -3.050 -8.895 1.00 92.50 198 SER A O 1
ATOM 1488 N N . ALA A 1 199 ? -15.073 -3.866 -10.920 1.00 84.75 199 ALA A N 1
ATOM 1489 C CA . ALA A 1 199 ? -16.267 -3.369 -11.603 1.00 84.75 199 ALA A CA 1
ATOM 1490 C C . ALA A 1 199 ? -17.129 -4.526 -12.133 1.00 84.75 199 ALA A C 1
ATOM 1492 O O . ALA A 1 199 ? -16.624 -5.545 -12.606 1.00 84.75 199 ALA A O 1
ATOM 1493 N N . SER A 1 200 ? -18.450 -4.342 -12.073 1.00 68.25 200 SER A N 1
ATOM 1494 C CA . SER A 1 200 ? -19.454 -5.359 -12.438 1.00 68.25 200 SER A CA 1
ATOM 1495 C C . SER A 1 200 ? -19.640 -5.574 -13.944 1.00 68.25 200 SER A C 1
ATOM 1497 O O . SER A 1 200 ? -20.037 -6.664 -14.349 1.00 68.25 200 SER A O 1
ATOM 1499 N N . ALA A 1 201 ? -19.342 -4.581 -14.787 1.00 61.12 201 ALA A N 1
ATOM 1500 C CA . ALA A 1 201 ? -19.267 -4.768 -16.235 1.00 61.12 201 ALA A CA 1
ATOM 1501 C C . ALA A 1 201 ? -18.041 -4.044 -16.782 1.00 61.12 201 ALA A C 1
ATOM 1503 O O . ALA A 1 201 ? -17.997 -2.815 -16.880 1.00 61.12 201 ALA A O 1
ATOM 1504 N N . TYR A 1 202 ? -17.041 -4.844 -17.122 1.00 58.56 202 TYR A N 1
ATOM 1505 C CA . TYR A 1 202 ? -15.860 -4.403 -17.832 1.00 58.56 202 TYR A CA 1
ATOM 1506 C C . TYR A 1 202 ? -16.109 -4.611 -19.324 1.00 58.56 202 TYR A C 1
ATOM 1508 O O . TYR A 1 202 ? -15.952 -5.712 -19.853 1.00 58.56 202 TYR A O 1
ATOM 1516 N N . ASP A 1 203 ? -16.598 -3.562 -19.984 1.00 60.00 203 ASP A N 1
ATOM 1517 C CA . ASP A 1 203 ? -16.745 -3.561 -21.435 1.00 60.00 203 ASP A CA 1
ATOM 1518 C C . ASP A 1 203 ? -15.448 -3.065 -22.079 1.00 60.00 203 ASP A C 1
ATOM 1520 O O . ASP A 1 203 ? -15.103 -1.886 -21.999 1.00 60.00 203 ASP A O 1
ATOM 1524 N N . LEU A 1 204 ? -14.744 -3.976 -22.753 1.00 55.38 204 LEU A N 1
ATOM 1525 C CA . LEU A 1 204 ? -13.532 -3.661 -23.509 1.00 55.38 204 LEU A CA 1
ATOM 1526 C C . LEU A 1 204 ? -13.792 -2.744 -24.708 1.00 55.38 204 LEU A C 1
ATOM 1528 O O . LEU A 1 204 ? -12.863 -2.101 -25.194 1.00 55.38 204 LEU A O 1
ATOM 1532 N N . ALA A 1 205 ? -15.028 -2.703 -25.213 1.00 55.59 205 ALA A N 1
ATOM 1533 C CA . ALA A 1 205 ? -15.410 -1.866 -26.344 1.00 55.59 205 ALA A CA 1
ATOM 1534 C C . ALA A 1 205 ? -15.681 -0.412 -25.930 1.00 55.59 205 ALA A C 1
ATOM 1536 O O . ALA A 1 205 ? -15.513 0.498 -26.742 1.00 55.59 205 ALA A O 1
ATOM 1537 N N . GLN A 1 206 ? -16.071 -0.183 -24.674 1.00 57.47 206 GLN A N 1
ATOM 1538 C CA . GLN A 1 206 ? -16.268 1.139 -24.084 1.00 57.47 206 GLN A CA 1
ATOM 1539 C C . GLN A 1 206 ? -15.730 1.141 -22.652 1.00 57.47 206 GLN A C 1
ATOM 1541 O O . GLN A 1 206 ? -16.525 1.069 -21.710 1.00 57.47 206 GLN A O 1
ATOM 1546 N N . PRO A 1 207 ? -14.397 1.220 -22.471 1.00 55.66 207 PRO A N 1
ATOM 1547 C CA . PRO A 1 207 ? -13.796 1.178 -21.150 1.00 55.66 207 PRO A CA 1
ATOM 1548 C C . PRO A 1 207 ? -14.333 2.354 -20.343 1.00 55.66 207 PRO A C 1
ATOM 1550 O O . PRO A 1 207 ? -13.997 3.521 -20.562 1.00 55.66 207 PRO A O 1
ATOM 1553 N N . ARG A 1 208 ? -15.243 2.042 -19.424 1.00 62.03 208 ARG A N 1
ATOM 1554 C CA . ARG A 1 208 ? -15.669 2.979 -18.398 1.00 62.03 208 ARG A CA 1
ATOM 1555 C C . ARG A 1 208 ? -14.501 3.115 -17.446 1.00 62.03 208 ARG A C 1
ATOM 1557 O O . ARG A 1 208 ? -13.977 2.116 -16.961 1.00 62.03 208 ARG A O 1
ATOM 1564 N N . LYS A 1 209 ? -14.083 4.352 -17.213 1.00 69.69 209 LYS A N 1
ATOM 1565 C CA . LYS A 1 209 ? -12.845 4.680 -16.515 1.00 69.69 209 LYS A CA 1
ATOM 1566 C C . LYS A 1 209 ? -13.011 4.490 -15.009 1.00 69.69 209 LYS A C 1
ATOM 1568 O O . LYS A 1 209 ? -13.234 5.447 -14.269 1.00 69.69 209 LYS A O 1
ATOM 1573 N N . GLY A 1 210 ? -13.024 3.240 -14.567 1.00 77.88 210 GLY A N 1
ATOM 1574 C CA . GLY A 1 210 ? -13.097 2.875 -13.160 1.00 77.88 210 GLY A CA 1
ATOM 1575 C C . GLY A 1 210 ? -11.704 2.798 -12.550 1.00 77.88 210 GLY A C 1
ATOM 1576 O O . GLY A 1 210 ? -10.901 1.975 -12.972 1.00 77.88 210 GLY A O 1
ATOM 1577 N N . VAL A 1 211 ? -11.424 3.614 -11.541 1.00 89.62 211 VAL A N 1
ATOM 1578 C CA . VAL A 1 211 ? -10.219 3.488 -10.714 1.00 89.62 211 VAL A CA 1
ATOM 1579 C C . VAL A 1 211 ? -10.574 2.687 -9.469 1.00 89.62 211 VAL A C 1
ATOM 1581 O O . VAL A 1 211 ? -11.558 3.006 -8.800 1.00 89.62 211 VAL A O 1
ATOM 1584 N N . GLY A 1 212 ? -9.790 1.665 -9.138 1.00 92.62 212 GLY A N 1
ATOM 1585 C CA . GLY A 1 212 ? -10.012 0.869 -7.934 1.00 92.62 212 GLY A CA 1
ATOM 1586 C C . GLY A 1 212 ? -9.800 1.685 -6.662 1.00 92.62 212 GLY A C 1
ATOM 1587 O O . GLY A 1 212 ? -10.741 1.965 -5.922 1.00 92.62 212 GLY A O 1
ATOM 1588 N N . LEU A 1 213 ? -8.563 2.111 -6.428 1.00 92.94 213 LEU A N 1
ATOM 1589 C CA . LEU A 1 213 ? -8.186 2.935 -5.280 1.00 92.94 213 LEU A CA 1
ATOM 1590 C C . LEU A 1 213 ? -7.587 4.244 -5.774 1.00 92.94 213 LEU A C 1
ATOM 1592 O O . LEU A 1 213 ? -6.610 4.221 -6.513 1.00 92.94 213 LEU A O 1
ATOM 1596 N N . MET A 1 214 ? -8.131 5.379 -5.351 1.00 90.81 214 MET A N 1
ATOM 1597 C CA . MET A 1 214 ? -7.569 6.689 -5.664 1.00 90.81 214 MET A CA 1
ATOM 1598 C C . MET A 1 214 ? -7.339 7.503 -4.403 1.00 90.81 214 MET A C 1
ATOM 1600 O O . MET A 1 214 ? -8.224 7.599 -3.551 1.00 90.81 214 MET A O 1
ATOM 1604 N N . PHE A 1 215 ? -6.189 8.167 -4.324 1.00 85.31 215 PHE A N 1
ATOM 1605 C CA . PHE A 1 215 ? -5.906 9.069 -3.218 1.00 85.31 215 PHE A CA 1
ATOM 1606 C C . PHE A 1 215 ? -5.454 10.434 -3.727 1.00 85.31 215 PHE A C 1
ATOM 1608 O O . PHE A 1 215 ? -4.511 10.577 -4.495 1.00 85.31 215 PHE A O 1
ATOM 1615 N N . ASP A 1 216 ? -6.177 11.454 -3.298 1.00 81.00 216 ASP A N 1
ATOM 1616 C CA . ASP A 1 216 ? -6.049 12.825 -3.750 1.00 81.00 216 ASP A CA 1
ATOM 1617 C C . ASP A 1 216 ? -5.382 13.655 -2.645 1.00 81.00 216 ASP A C 1
ATOM 1619 O O . ASP A 1 216 ? -6.008 14.023 -1.644 1.00 81.00 216 ASP A O 1
ATOM 1623 N N . GLY A 1 217 ? -4.082 13.914 -2.814 1.00 67.38 217 GLY A N 1
ATOM 1624 C CA . GLY A 1 217 ? -3.265 14.693 -1.880 1.00 67.38 217 GLY A CA 1
ATOM 1625 C C . GLY A 1 217 ? -3.530 16.204 -1.916 1.00 67.38 217 GLY A C 1
ATOM 1626 O O . GLY A 1 217 ? -3.159 16.912 -0.976 1.00 67.38 217 GLY A O 1
ATOM 1627 N N . ARG A 1 218 ? -4.241 16.729 -2.933 1.00 66.31 218 ARG A N 1
ATOM 1628 C CA . ARG A 1 218 ? -4.463 18.183 -3.117 1.00 66.31 218 ARG A CA 1
ATOM 1629 C C . ARG A 1 218 ? -5.262 18.830 -1.981 1.00 66.31 218 ARG A C 1
ATOM 1631 O O . ARG A 1 218 ? -5.255 20.050 -1.838 1.00 66.31 218 ARG A O 1
ATOM 1638 N N . ALA A 1 219 ? -5.942 18.030 -1.157 1.00 57.88 219 ALA A N 1
ATOM 1639 C CA . ALA A 1 219 ? -6.783 18.486 -0.049 1.00 57.88 219 ALA A CA 1
ATOM 1640 C C . ALA A 1 219 ? -6.027 18.789 1.270 1.00 57.88 219 ALA A C 1
ATOM 1642 O O . ALA A 1 219 ? -6.670 19.084 2.285 1.00 57.88 219 ALA A O 1
ATOM 1643 N N . GLY A 1 220 ? -4.686 18.766 1.266 1.00 52.19 220 GLY A N 1
ATOM 1644 C CA . GLY A 1 220 ? -3.872 19.406 2.310 1.00 52.19 220 GLY A CA 1
ATOM 1645 C C . GLY A 1 220 ? -3.374 18.514 3.451 1.00 52.19 220 GLY A C 1
ATOM 1646 O O . GLY A 1 220 ? -3.025 19.040 4.504 1.00 52.19 220 GLY A O 1
ATOM 1647 N N . ALA A 1 221 ? -3.305 17.194 3.270 1.00 56.94 221 ALA A N 1
ATOM 1648 C CA . ALA A 1 221 ? -2.543 16.324 4.168 1.00 56.94 221 ALA A CA 1
ATOM 1649 C C . ALA A 1 221 ? -2.092 15.052 3.436 1.00 56.94 221 ALA A C 1
ATOM 1651 O O . ALA A 1 221 ? -2.911 14.167 3.183 1.00 56.94 221 ALA A O 1
ATOM 1652 N N . ASN A 1 222 ? -0.795 14.958 3.132 1.00 67.06 222 ASN A N 1
ATOM 1653 C CA . ASN A 1 222 ? -0.161 13.738 2.632 1.00 67.06 222 ASN A CA 1
ATOM 1654 C C . ASN A 1 222 ? -0.004 12.773 3.812 1.00 67.06 222 ASN A C 1
ATOM 1656 O O . ASN A 1 222 ? 0.980 12.851 4.547 1.00 67.06 222 ASN A O 1
ATOM 1660 N N . GLY A 1 223 ? -1.014 11.945 4.061 1.00 74.69 223 GLY A N 1
ATOM 1661 C CA . GLY A 1 223 ? -0.954 10.951 5.123 1.00 74.69 223 GLY A CA 1
ATOM 1662 C C . GLY A 1 223 ? -0.475 9.592 4.624 1.00 74.69 223 GLY A C 1
ATOM 1663 O O . GLY A 1 223 ? -0.391 9.326 3.425 1.00 74.69 223 GLY A O 1
ATOM 1664 N N . GLN A 1 224 ? -0.137 8.750 5.594 1.00 88.69 224 GLN A N 1
ATOM 1665 C CA . GLN A 1 224 ? 0.316 7.383 5.379 1.00 88.69 224 GLN A CA 1
ATOM 1666 C C . GLN A 1 224 ? -0.845 6.518 4.911 1.00 88.69 224 GLN A C 1
ATOM 1668 O O . GLN A 1 224 ? -1.902 6.480 5.546 1.00 88.69 224 GLN A O 1
ATOM 1673 N N . ILE A 1 225 ? -0.609 5.794 3.828 1.00 91.44 225 ILE A N 1
ATOM 1674 C CA . ILE A 1 225 ? -1.582 4.908 3.214 1.00 91.44 225 ILE A CA 1
ATOM 1675 C C . ILE A 1 225 ? -0.991 3.512 3.182 1.00 91.44 225 ILE A C 1
ATOM 1677 O O . ILE A 1 225 ? 0.090 3.309 2.629 1.00 91.44 225 ILE A O 1
ATOM 1681 N N . THR A 1 226 ? -1.723 2.551 3.732 1.00 96.06 226 THR A N 1
ATOM 1682 C CA . THR A 1 226 ? -1.372 1.134 3.632 1.00 96.06 226 THR A CA 1
ATOM 1683 C C . THR A 1 226 ? -2.457 0.399 2.863 1.00 96.06 226 THR A C 1
ATOM 1685 O O . THR A 1 226 ? -3.632 0.475 3.213 1.00 96.06 226 THR A O 1
ATOM 1688 N N . VAL A 1 227 ? -2.058 -0.301 1.808 1.00 96.94 227 VAL A N 1
ATOM 1689 C CA . VAL A 1 227 ? -2.907 -1.182 1.008 1.00 96.94 227 VAL A CA 1
ATOM 1690 C C . VAL A 1 227 ? -2.253 -2.554 1.014 1.00 96.94 227 VAL A C 1
ATOM 1692 O O . VAL A 1 227 ? -1.156 -2.712 0.476 1.00 96.94 227 VAL A O 1
ATOM 1695 N N . GLU A 1 228 ? -2.893 -3.540 1.630 1.00 98.19 228 GLU A N 1
ATOM 1696 C CA . GLU A 1 228 ? -2.295 -4.865 1.765 1.00 98.19 228 GLU A CA 1
ATOM 1697 C C . GLU A 1 228 ? -3.272 -6.018 1.556 1.00 98.19 228 GLU A C 1
ATOM 1699 O O . GLU A 1 228 ? -4.479 -5.850 1.682 1.00 98.19 228 GLU A O 1
ATOM 1704 N N . ASP A 1 229 ? -2.741 -7.185 1.199 1.00 98.00 229 ASP A N 1
ATOM 1705 C CA . ASP A 1 229 ? -3.475 -8.453 1.153 1.00 98.00 229 ASP A CA 1
ATOM 1706 C C . ASP A 1 229 ? -4.797 -8.352 0.370 1.00 98.00 229 ASP A C 1
ATOM 1708 O O . ASP A 1 229 ? -5.887 -8.462 0.926 1.00 98.00 229 ASP A O 1
ATOM 1712 N N . GLY A 1 230 ? -4.735 -8.097 -0.938 1.00 97.44 230 GLY A N 1
ATOM 1713 C CA . GLY A 1 230 ? -5.965 -7.887 -1.700 1.00 97.44 230 GLY A CA 1
ATOM 1714 C C . GLY A 1 230 ? -5.833 -7.977 -3.208 1.00 97.44 230 GLY A C 1
ATOM 1715 O O . GLY A 1 230 ? -4.742 -8.129 -3.767 1.00 97.44 230 GLY A O 1
ATOM 1716 N N . VAL A 1 231 ? -6.982 -7.895 -3.875 1.00 96.94 231 VAL A N 1
ATOM 1717 C CA . VAL A 1 231 ? -7.088 -8.014 -5.331 1.00 96.94 231 VAL A CA 1
ATOM 1718 C C . VAL A 1 231 ? -7.880 -6.845 -5.906 1.00 96.94 231 VAL A C 1
ATOM 1720 O O . VAL A 1 231 ? -8.969 -6.522 -5.433 1.00 96.94 231 VAL A O 1
ATOM 1723 N N . LEU A 1 232 ? -7.347 -6.234 -6.963 1.00 94.81 232 LEU A N 1
ATOM 1724 C CA . LEU A 1 232 ? -8.064 -5.286 -7.812 1.00 94.81 232 LEU A CA 1
ATOM 1725 C C . LEU A 1 232 ? -8.216 -5.877 -9.212 1.00 94.81 232 LEU A C 1
ATOM 1727 O O . LEU A 1 232 ? -7.222 -6.311 -9.799 1.00 94.81 232 LEU A O 1
ATOM 1731 N N . HIS A 1 233 ? -9.433 -5.905 -9.757 1.00 91.94 233 HIS A N 1
ATOM 1732 C CA . HIS A 1 233 ? -9.643 -6.474 -11.088 1.00 91.94 233 HIS A CA 1
ATOM 1733 C C . HIS A 1 233 ? -10.866 -5.961 -11.838 1.00 91.94 233 HIS A C 1
ATOM 1735 O O . HIS A 1 233 ? -11.827 -5.513 -11.225 1.00 91.94 233 HIS A O 1
ATOM 1741 N N . ASN A 1 234 ? -10.875 -6.104 -13.168 1.00 86.94 234 ASN A N 1
ATOM 1742 C CA . ASN A 1 234 ? -11.952 -5.615 -14.039 1.00 86.94 234 ASN A CA 1
ATOM 1743 C C . ASN A 1 234 ? -12.136 -4.094 -13.901 1.00 86.94 234 ASN A C 1
ATOM 1745 O O . ASN A 1 234 ? -13.248 -3.612 -13.692 1.00 86.94 234 ASN A O 1
ATOM 1749 N N . LEU A 1 235 ? -11.040 -3.340 -13.939 1.00 86.44 235 LEU A N 1
ATOM 1750 C CA . LEU A 1 235 ? -11.016 -1.888 -13.727 1.00 86.44 235 LEU A CA 1
ATOM 1751 C C . LEU A 1 235 ? -10.349 -1.206 -14.919 1.00 86.44 235 LEU A C 1
ATOM 1753 O O . LEU A 1 235 ? -9.700 -1.856 -15.728 1.00 86.44 235 LEU A O 1
ATOM 1757 N N . ASP A 1 236 ? -10.455 0.115 -15.018 1.00 84.38 236 ASP A N 1
ATOM 1758 C CA . ASP A 1 236 ? -9.564 0.846 -15.917 1.00 84.38 236 ASP A CA 1
ATOM 1759 C C . ASP A 1 236 ? -8.158 0.888 -15.329 1.00 84.38 236 ASP A C 1
ATOM 1761 O O . ASP A 1 236 ? -7.203 0.445 -15.960 1.00 84.38 236 ASP A O 1
ATOM 1765 N N . GLN A 1 237 ? -8.073 1.311 -14.071 1.00 88.06 237 GLN A N 1
ATOM 1766 C CA . GLN A 1 237 ? -6.834 1.482 -13.333 1.00 88.06 237 GLN A CA 1
ATOM 1767 C C . GLN A 1 237 ? -6.939 0.816 -11.959 1.00 88.06 237 GLN A C 1
ATOM 1769 O O . GLN A 1 237 ? -7.986 0.890 -11.309 1.00 88.06 237 GLN A O 1
ATOM 1774 N N . GLY A 1 238 ? -5.856 0.193 -11.494 1.00 92.12 238 GLY A N 1
ATOM 1775 C CA . GLY A 1 238 ? -5.792 -0.400 -10.159 1.00 92.12 238 GLY A CA 1
ATOM 1776 C C . GLY A 1 238 ? -5.729 0.674 -9.068 1.00 92.12 238 GLY A C 1
ATOM 1777 O O . GLY A 1 238 ? -6.754 1.127 -8.553 1.00 92.12 238 GLY A O 1
ATOM 1778 N N . LEU A 1 239 ? -4.511 1.074 -8.708 1.00 91.69 239 LEU A N 1
ATOM 1779 C CA . LEU A 1 239 ? -4.234 2.164 -7.773 1.00 91.69 239 LEU A CA 1
ATOM 1780 C C . LEU A 1 239 ? -3.912 3.424 -8.584 1.00 91.69 239 LEU A C 1
ATOM 1782 O O . LEU A 1 239 ? -2.842 3.520 -9.180 1.00 91.69 239 LEU A O 1
ATOM 1786 N N . GLY A 1 240 ? -4.843 4.371 -8.630 1.00 83.25 240 GLY A N 1
ATOM 1787 C CA . GLY A 1 240 ? -4.782 5.531 -9.509 1.00 83.25 240 GLY A CA 1
ATOM 1788 C C . GLY A 1 240 ? -4.402 6.848 -8.843 1.00 83.25 240 GLY A C 1
ATOM 1789 O O . GLY A 1 240 ? -4.805 7.149 -7.718 1.00 83.25 240 GLY A O 1
ATOM 1790 N N . TRP A 1 241 ? -3.646 7.627 -9.620 1.00 71.50 241 TRP A N 1
ATOM 1791 C CA . TRP A 1 241 ? -3.232 9.020 -9.448 1.00 71.50 241 TRP A CA 1
ATOM 1792 C C . TRP A 1 241 ? -3.112 9.511 -7.999 1.00 71.50 241 TRP A C 1
ATOM 1794 O O . TRP A 1 241 ? -3.940 10.283 -7.511 1.00 71.50 241 TRP A O 1
ATOM 1804 N N . LEU A 1 242 ? -2.027 9.095 -7.343 1.00 67.81 242 LEU A N 1
ATOM 1805 C CA . LEU A 1 242 ? -1.572 9.699 -6.093 1.00 67.81 242 LEU A CA 1
ATOM 1806 C C . LEU A 1 242 ? -0.744 10.950 -6.351 1.00 67.81 242 LEU A C 1
ATOM 1808 O O . LEU A 1 242 ? 0.389 10.828 -6.798 1.00 67.81 242 LEU A O 1
ATOM 1812 N N . GLU A 1 243 ? -1.233 12.136 -6.010 1.00 76.62 243 GLU A N 1
ATOM 1813 C CA . GLU A 1 243 ? -0.370 13.324 -6.021 1.00 76.62 243 GLU A CA 1
ATOM 1814 C C . GLU A 1 243 ? 0.360 13.491 -4.695 1.00 76.62 243 GLU A C 1
ATOM 1816 O O . GLU A 1 243 ? -0.276 13.642 -3.653 1.00 76.62 243 GLU A O 1
ATOM 1821 N N . GLN A 1 244 ? 1.693 13.505 -4.751 1.00 80.88 244 GLN A N 1
ATOM 1822 C CA . GLN A 1 244 ? 2.576 13.803 -3.624 1.00 80.88 244 GLN A CA 1
ATOM 1823 C C . GLN A 1 244 ? 2.367 12.934 -2.370 1.00 80.88 244 GLN A C 1
ATOM 1825 O O . GLN A 1 244 ? 2.562 13.450 -1.265 1.00 80.88 244 GLN A O 1
ATOM 1830 N N . PRO A 1 245 ? 1.997 11.638 -2.441 1.00 83.38 245 PRO A N 1
ATOM 1831 C CA . PRO A 1 245 ? 1.729 10.896 -1.224 1.00 83.38 245 PRO A CA 1
ATOM 1832 C C . PRO A 1 245 ? 3.020 10.702 -0.414 1.00 83.38 245 PRO A C 1
ATOM 1834 O O . PRO A 1 245 ? 4.130 10.630 -0.957 1.00 83.38 245 PRO A O 1
ATOM 1837 N N . VAL A 1 246 ? 2.863 10.596 0.905 1.00 86.81 246 VAL A N 1
ATOM 1838 C CA . VAL A 1 246 ? 3.969 10.374 1.840 1.00 86.81 246 VAL A CA 1
ATOM 1839 C C . VAL A 1 246 ? 3.675 9.135 2.672 1.00 86.81 246 VAL A C 1
ATOM 1841 O O . VAL A 1 246 ? 2.668 9.085 3.369 1.00 86.81 246 VAL A O 1
ATOM 1844 N N . GLY A 1 247 ? 4.575 8.152 2.647 1.00 89.50 247 GLY A N 1
ATOM 1845 C CA . GLY A 1 247 ? 4.411 6.922 3.423 1.00 89.50 247 GLY A CA 1
ATOM 1846 C C . GLY A 1 247 ? 3.363 5.990 2.820 1.00 89.50 247 GLY A C 1
ATOM 1847 O O . GLY A 1 247 ? 2.408 5.616 3.497 1.00 89.50 247 GLY A O 1
ATOM 1848 N N . VAL A 1 248 ? 3.534 5.637 1.545 1.00 92.44 248 VAL A N 1
ATOM 1849 C CA . VAL A 1 248 ? 2.668 4.668 0.858 1.00 92.44 248 VAL A CA 1
ATOM 1850 C C . VAL A 1 248 ? 3.267 3.282 0.999 1.00 92.44 248 VAL A C 1
ATOM 1852 O O . VAL A 1 248 ? 4.419 3.067 0.633 1.00 92.44 248 VAL A O 1
ATOM 1855 N N . THR A 1 249 ? 2.471 2.334 1.472 1.00 96.38 249 THR A N 1
ATOM 1856 C CA . THR A 1 249 ? 2.813 0.913 1.471 1.00 96.38 249 THR A CA 1
ATOM 1857 C C . THR A 1 249 ? 1.781 0.147 0.660 1.00 96.38 249 THR A C 1
ATOM 1859 O O . THR A 1 249 ? 0.592 0.207 0.955 1.00 96.38 249 THR A O 1
ATOM 1862 N N . VAL A 1 250 ? 2.245 -0.586 -0.348 1.00 97.50 250 VAL A N 1
ATOM 1863 C CA . VAL A 1 250 ? 1.464 -1.552 -1.122 1.00 97.50 250 VAL A CA 1
ATOM 1864 C C . VAL A 1 250 ? 2.121 -2.914 -0.945 1.00 97.50 250 VAL A C 1
ATOM 1866 O O . VAL A 1 250 ? 3.267 -3.088 -1.363 1.00 97.50 250 VAL A O 1
ATOM 1869 N N . ARG A 1 251 ? 1.436 -3.871 -0.313 1.00 98.31 251 ARG A N 1
ATOM 1870 C CA . ARG A 1 251 ? 2.016 -5.187 -0.003 1.00 98.31 251 ARG A CA 1
ATOM 1871 C C . ARG A 1 251 ? 1.068 -6.337 -0.321 1.00 98.31 251 ARG A C 1
ATOM 1873 O O . ARG A 1 251 ? -0.085 -6.284 0.065 1.00 98.31 251 ARG A O 1
ATOM 1880 N N . ASN A 1 252 ? 1.557 -7.414 -0.936 1.00 97.88 252 ASN A N 1
ATOM 1881 C CA . ASN A 1 252 ? 0.747 -8.619 -1.190 1.00 97.88 252 ASN A CA 1
ATOM 1882 C C . ASN A 1 252 ? -0.536 -8.299 -1.988 1.00 97.88 252 ASN A C 1
ATOM 1884 O O . ASN A 1 252 ? -1.617 -8.817 -1.707 1.00 97.88 252 ASN A O 1
ATOM 1888 N N . VAL A 1 253 ? -0.426 -7.396 -2.964 1.00 97.69 253 VAL A N 1
ATOM 1889 C CA .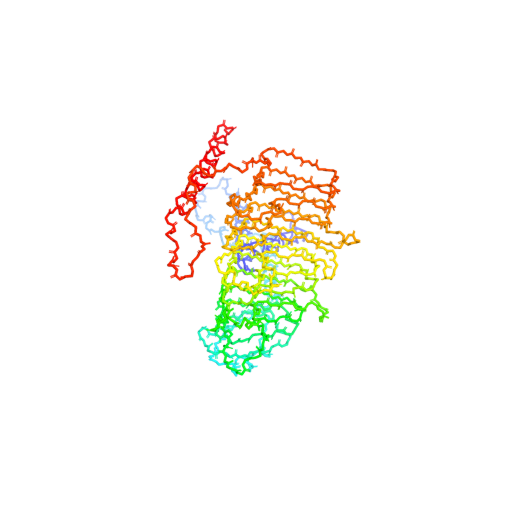 VAL A 1 253 ? -1.555 -6.959 -3.794 1.00 97.69 253 VAL A CA 1
ATOM 1890 C C . VAL A 1 253 ? -1.428 -7.553 -5.187 1.00 97.69 253 VAL A C 1
ATOM 1892 O O . VAL A 1 253 ? -0.350 -7.540 -5.783 1.00 97.69 253 VAL A O 1
ATOM 1895 N N . THR A 1 254 ? -2.547 -8.038 -5.719 1.00 95.81 254 THR A N 1
ATOM 1896 C CA . THR A 1 254 ? -2.660 -8.459 -7.117 1.00 95.81 254 THR A CA 1
ATOM 1897 C C . THR A 1 254 ? -3.541 -7.492 -7.895 1.00 95.81 254 THR A C 1
ATOM 1899 O O . THR A 1 254 ? -4.671 -7.220 -7.495 1.00 95.81 254 THR A O 1
ATOM 1902 N N . VAL A 1 255 ? -3.052 -7.015 -9.037 1.00 92.69 255 VAL A N 1
ATOM 1903 C CA . VAL A 1 255 ? -3.855 -6.309 -10.041 1.00 92.69 255 VAL A CA 1
ATOM 1904 C C . VAL A 1 255 ? -3.986 -7.160 -11.301 1.00 92.69 255 VAL A C 1
ATOM 1906 O O . VAL A 1 255 ? -3.009 -7.756 -11.761 1.00 92.69 255 VAL A O 1
ATOM 1909 N N . ARG A 1 256 ? -5.190 -7.233 -11.868 1.00 89.81 256 ARG A N 1
ATOM 1910 C CA . ARG A 1 256 ? -5.445 -7.973 -13.112 1.00 89.81 256 ARG A CA 1
ATOM 1911 C C . ARG A 1 256 ? -6.626 -7.417 -13.886 1.00 89.81 256 ARG A C 1
ATOM 1913 O O . ARG A 1 256 ? -7.424 -6.678 -13.330 1.00 89.81 256 ARG A O 1
ATOM 1920 N N . ASP A 1 257 ? -6.752 -7.782 -15.155 1.00 84.56 257 ASP A N 1
ATOM 1921 C CA . ASP A 1 257 ? -7.897 -7.414 -15.994 1.00 84.56 257 ASP A CA 1
ATOM 1922 C C . ASP A 1 257 ? -8.149 -5.888 -16.005 1.00 84.56 257 ASP A C 1
ATOM 1924 O O . ASP A 1 257 ? -9.256 -5.420 -15.733 1.00 84.56 257 ASP A O 1
ATOM 1928 N N . LEU A 1 258 ? -7.088 -5.109 -16.248 1.00 83.94 258 LEU A N 1
ATOM 1929 C CA . LEU A 1 258 ? -7.120 -3.639 -16.294 1.00 83.94 258 LEU A CA 1
ATOM 1930 C C . LEU A 1 258 ? -7.237 -3.109 -17.737 1.00 83.94 258 LEU A C 1
ATOM 1932 O O . LEU A 1 258 ? -6.996 -3.870 -18.671 1.00 83.94 258 LEU A O 1
ATOM 1936 N N . SER A 1 259 ? -7.575 -1.836 -17.983 1.00 80.31 259 SER A N 1
ATOM 1937 C CA . SER A 1 259 ? -7.411 -1.229 -19.333 1.00 80.31 259 SER A CA 1
ATOM 1938 C C . SER A 1 259 ? -6.206 -0.303 -19.451 1.00 80.31 259 SER A C 1
ATOM 1940 O O . SER A 1 259 ? -5.712 -0.085 -20.561 1.00 80.31 259 SER A O 1
ATOM 1942 N N . THR A 1 260 ? -5.709 0.206 -18.326 1.00 85.00 260 THR A N 1
ATOM 1943 C CA . THR A 1 260 ? -4.541 1.083 -18.227 1.00 85.00 260 THR A CA 1
ATOM 1944 C C . THR A 1 260 ? -3.605 0.599 -17.115 1.00 85.00 260 THR A C 1
ATOM 1946 O O . THR A 1 260 ? -3.140 -0.542 -17.177 1.00 85.00 260 THR A O 1
ATOM 1949 N N . ASP A 1 261 ? -3.290 1.450 -16.137 1.00 88.19 261 ASP A N 1
ATOM 1950 C CA . ASP A 1 261 ? -2.158 1.252 -15.239 1.00 88.19 261 ASP A CA 1
ATOM 1951 C C . ASP A 1 261 ? -2.508 0.406 -14.012 1.00 88.19 261 ASP A C 1
ATOM 1953 O O . ASP A 1 261 ? -3.585 0.532 -13.422 1.00 88.19 261 ASP A O 1
ATOM 1957 N N . GLY A 1 262 ? -1.565 -0.424 -13.567 1.00 91.75 262 GLY A N 1
ATOM 1958 C CA . GLY A 1 262 ? -1.692 -1.164 -12.310 1.00 91.75 262 GLY A CA 1
ATOM 1959 C C . GLY A 1 262 ? -1.587 -0.244 -11.101 1.00 91.75 262 GLY A C 1
ATOM 1960 O O . GLY A 1 262 ? -2.495 -0.177 -10.270 1.00 91.75 262 GLY A O 1
ATOM 1961 N N . ILE A 1 263 ? -0.480 0.487 -11.029 1.00 93.19 263 ILE A N 1
ATOM 1962 C CA . ILE A 1 263 ? -0.197 1.509 -10.024 1.00 93.19 263 ILE A CA 1
ATOM 1963 C C . ILE A 1 263 ? 0.244 2.777 -10.750 1.00 93.19 263 ILE A C 1
ATOM 1965 O O . ILE A 1 263 ? 1.151 2.703 -11.570 1.00 93.19 263 ILE A O 1
ATOM 1969 N N . GLN A 1 264 ? -0.329 3.932 -10.410 1.00 90.31 264 GLN A N 1
ATOM 1970 C CA . GLN A 1 264 ? 0.097 5.223 -10.950 1.00 90.31 264 GLN A CA 1
ATOM 1971 C C . GLN A 1 264 ? 0.182 6.310 -9.878 1.00 90.31 264 GLN A C 1
ATOM 1973 O O . GLN A 1 264 ? -0.838 6.713 -9.316 1.00 90.31 264 GLN A O 1
ATOM 1978 N N . PHE A 1 265 ? 1.379 6.855 -9.650 1.00 86.75 265 PHE A N 1
ATOM 1979 C CA . PHE A 1 265 ? 1.615 7.954 -8.703 1.00 86.75 265 PHE A CA 1
ATOM 1980 C C . PHE A 1 265 ? 2.358 9.135 -9.353 1.00 86.75 265 PHE A C 1
ATOM 1982 O O . PHE A 1 265 ? 3.095 8.963 -10.323 1.00 86.75 265 PHE A O 1
ATOM 1989 N N . GLY A 1 266 ? 2.175 10.330 -8.793 1.00 84.94 266 GLY A N 1
ATOM 1990 C CA . GLY A 1 266 ? 2.700 11.614 -9.250 1.00 84.94 266 GLY A CA 1
ATOM 1991 C C . GLY A 1 266 ? 3.441 12.371 -8.141 1.00 84.94 266 GLY A C 1
ATOM 1992 O O . GLY A 1 266 ? 2.798 13.027 -7.327 1.00 84.94 266 GLY A O 1
ATOM 1993 N N . GLY A 1 267 ? 4.780 12.307 -8.120 1.00 83.56 267 GLY A N 1
ATOM 1994 C CA . GLY A 1 267 ? 5.649 12.805 -7.042 1.00 83.56 267 GLY A CA 1
ATOM 1995 C C . GLY A 1 267 ? 5.377 12.065 -5.734 1.00 83.56 267 GLY A C 1
ATOM 1996 O O . GLY A 1 267 ? 4.240 11.997 -5.321 1.00 83.56 267 GLY A O 1
ATOM 1997 N N . ALA A 1 268 ? 6.355 11.467 -5.059 1.00 87.44 268 ALA A N 1
ATOM 1998 C CA . ALA A 1 268 ? 6.057 10.651 -3.873 1.00 87.44 268 ALA A CA 1
ATOM 1999 C C . ALA A 1 268 ? 7.246 10.560 -2.921 1.00 87.44 268 ALA A C 1
ATOM 2001 O O . ALA A 1 268 ? 8.394 10.708 -3.331 1.00 87.44 268 ALA A O 1
ATOM 2002 N N . ASN A 1 269 ? 6.995 10.298 -1.642 1.00 90.31 269 ASN A N 1
ATOM 2003 C CA . ASN A 1 269 ? 8.070 10.103 -0.677 1.00 90.31 269 ASN A CA 1
ATOM 2004 C C . ASN A 1 269 ? 7.783 8.914 0.238 1.00 90.31 269 ASN A C 1
ATOM 2006 O O . ASN A 1 269 ? 6.666 8.770 0.728 1.00 90.31 269 ASN A O 1
ATOM 2010 N N . ASN A 1 270 ? 8.803 8.101 0.510 1.00 93.81 270 ASN A N 1
ATOM 2011 C CA . ASN A 1 270 ? 8.708 6.906 1.351 1.00 93.81 270 ASN A CA 1
ATOM 2012 C C . ASN A 1 270 ? 7.648 5.937 0.810 1.00 93.81 270 ASN A C 1
ATOM 2014 O O . ASN A 1 270 ? 6.590 5.747 1.412 1.00 93.81 270 ASN A O 1
ATOM 2018 N N . VAL A 1 271 ? 7.927 5.370 -0.362 1.00 94.38 271 VAL A N 1
ATOM 2019 C CA . VAL A 1 271 ? 7.034 4.422 -1.034 1.00 94.38 271 VAL A CA 1
ATOM 2020 C C . VAL A 1 271 ? 7.624 3.024 -0.938 1.00 94.38 271 VAL A C 1
ATOM 2022 O O . VAL A 1 271 ? 8.772 2.808 -1.322 1.00 94.38 271 VAL A O 1
ATOM 2025 N N . LEU A 1 272 ? 6.823 2.072 -0.474 1.00 97.44 272 LEU A N 1
ATOM 2026 C CA . LEU A 1 272 ? 7.123 0.649 -0.498 1.00 97.44 272 LEU A CA 1
ATOM 2027 C C . LEU A 1 272 ? 6.087 -0.068 -1.363 1.00 97.44 272 LEU A C 1
ATOM 2029 O O . LEU A 1 272 ? 4.899 -0.035 -1.060 1.00 97.44 272 LEU A O 1
ATOM 2033 N N . ILE A 1 273 ? 6.550 -0.749 -2.407 1.00 98.00 273 ILE A N 1
ATOM 2034 C CA . ILE A 1 273 ? 5.770 -1.710 -3.187 1.00 98.00 273 ILE A CA 1
ATOM 2035 C C . ILE A 1 273 ? 6.450 -3.067 -3.019 1.00 98.00 273 ILE A C 1
ATOM 2037 O O . ILE A 1 273 ? 7.606 -3.240 -3.403 1.00 98.00 273 ILE A O 1
ATOM 2041 N N . GLU A 1 274 ? 5.758 -4.022 -2.411 1.00 98.12 274 GLU A N 1
ATOM 2042 C CA . GLU A 1 274 ? 6.316 -5.320 -2.043 1.00 98.12 274 GLU A CA 1
ATOM 2043 C C . GLU A 1 274 ? 5.358 -6.465 -2.376 1.00 98.12 274 GLU A C 1
ATOM 2045 O O . GLU A 1 274 ? 4.156 -6.358 -2.144 1.00 98.12 274 GLU A O 1
ATOM 2050 N N . ASN A 1 275 ? 5.889 -7.591 -2.865 1.00 96.81 275 ASN A N 1
ATOM 2051 C CA . ASN A 1 275 ? 5.100 -8.798 -3.151 1.00 96.81 275 ASN A CA 1
ATOM 2052 C C . ASN A 1 275 ? 3.880 -8.478 -4.036 1.00 96.81 275 ASN A C 1
ATOM 2054 O O . ASN A 1 275 ? 2.756 -8.906 -3.773 1.00 96.81 275 ASN A O 1
ATOM 2058 N N . PHE A 1 276 ? 4.099 -7.638 -5.044 1.00 96.50 276 PHE A N 1
ATOM 2059 C CA . PHE A 1 276 ? 3.055 -7.136 -5.926 1.00 96.50 276 PHE A CA 1
ATOM 2060 C C . PHE A 1 276 ? 2.990 -7.986 -7.192 1.00 96.50 276 PHE A C 1
ATOM 2062 O O . PHE A 1 276 ? 4.019 -8.279 -7.803 1.00 96.50 276 PHE A O 1
ATOM 2069 N N . THR A 1 277 ? 1.782 -8.364 -7.597 1.00 94.75 277 THR A N 1
ATOM 2070 C CA . THR A 1 277 ? 1.550 -9.116 -8.833 1.00 94.75 277 THR A CA 1
ATOM 2071 C C . THR A 1 277 ? 0.661 -8.329 -9.771 1.00 94.75 277 THR A C 1
ATOM 2073 O O . THR A 1 277 ? -0.309 -7.703 -9.356 1.00 94.75 277 THR A O 1
ATOM 2076 N N . CYS A 1 278 ? 0.982 -8.388 -11.052 1.00 90.81 278 CYS A N 1
ATOM 2077 C CA . CYS A 1 278 ? 0.315 -7.616 -12.077 1.00 90.81 278 CYS A CA 1
ATOM 2078 C C . CYS A 1 278 ? 0.233 -8.436 -13.357 1.00 90.81 278 CYS A C 1
ATOM 2080 O O . CYS A 1 278 ? 1.265 -8.761 -13.945 1.00 90.81 278 CYS A O 1
ATOM 2082 N N . GLY A 1 279 ? -0.970 -8.833 -13.770 1.00 79.19 279 GLY A N 1
ATOM 2083 C CA . GLY A 1 279 ? -1.089 -9.781 -14.877 1.00 79.19 279 GLY A CA 1
ATOM 2084 C C . GLY A 1 279 ? -2.492 -9.993 -15.437 1.00 79.19 279 GLY A C 1
ATOM 2085 O O . GLY A 1 279 ? -3.479 -9.642 -14.814 1.00 79.19 279 GLY A O 1
ATOM 2086 N N . ALA A 1 280 ? -2.517 -10.594 -16.630 1.00 64.56 280 ALA A N 1
ATOM 2087 C CA . ALA A 1 280 ? -3.636 -10.966 -17.507 1.00 64.56 280 ALA A CA 1
ATOM 2088 C C . ALA A 1 280 ? -4.663 -9.875 -17.901 1.00 64.56 280 ALA A C 1
ATOM 2090 O O . ALA A 1 280 ? -5.279 -9.211 -17.080 1.00 64.56 280 ALA A O 1
ATOM 2091 N N . ARG A 1 281 ? -4.854 -9.757 -19.229 1.00 61.47 281 ARG A N 1
ATOM 2092 C CA . ARG A 1 281 ? -5.784 -8.881 -19.974 1.00 61.47 281 ARG A CA 1
ATOM 2093 C C . ARG A 1 281 ? -5.729 -7.398 -19.628 1.00 61.47 281 ARG A C 1
ATOM 2095 O O . ARG A 1 281 ? -6.745 -6.807 -19.276 1.00 61.47 281 ARG A O 1
ATOM 2102 N N . VAL A 1 282 ? -4.584 -6.770 -19.913 1.00 56.41 282 VAL A N 1
ATOM 2103 C CA . VAL A 1 282 ? -4.615 -5.329 -20.170 1.00 56.41 282 VAL A CA 1
ATOM 2104 C C . VAL A 1 282 ? -5.233 -5.076 -21.541 1.00 56.41 282 VAL A C 1
ATOM 2106 O O . VAL A 1 282 ? -4.589 -5.240 -22.582 1.00 56.41 282 VAL A O 1
ATOM 2109 N N . ALA A 1 283 ? -6.530 -4.801 -21.558 1.00 55.97 283 ALA A N 1
ATOM 2110 C CA . ALA A 1 283 ? -7.246 -4.504 -22.784 1.00 55.97 283 ALA A CA 1
ATOM 2111 C C . ALA A 1 283 ? -7.104 -3.016 -23.079 1.00 55.97 283 ALA A C 1
ATOM 2113 O O . ALA A 1 283 ? -7.871 -2.179 -22.614 1.00 55.97 283 ALA A O 1
ATOM 2114 N N . THR A 1 284 ? -6.074 -2.692 -23.849 1.00 58.47 284 THR A N 1
ATOM 2115 C CA . THR A 1 284 ? -5.832 -1.321 -24.266 1.00 58.47 284 THR A CA 1
ATOM 2116 C C . THR A 1 284 ? -6.796 -0.904 -25.362 1.00 58.47 284 THR A C 1
ATOM 2118 O O . THR A 1 284 ? -7.020 -1.621 -26.340 1.00 58.47 284 THR A O 1
ATOM 2121 N N . TYR A 1 285 ? -7.328 0.303 -25.225 1.00 68.44 285 TYR A N 1
ATOM 2122 C CA . TYR A 1 285 ? -7.881 1.057 -26.341 1.00 68.44 285 TYR A CA 1
ATOM 2123 C C . TYR A 1 285 ? -6.764 1.868 -27.013 1.00 68.44 285 TYR A C 1
ATOM 2125 O O . TYR A 1 285 ? -5.685 2.061 -26.450 1.00 68.44 285 TYR A O 1
ATOM 2133 N N . ALA A 1 286 ? -6.994 2.337 -28.240 1.00 66.62 286 ALA A N 1
ATOM 2134 C CA . ALA A 1 286 ? -6.004 3.138 -28.956 1.00 66.62 286 ALA A CA 1
ATOM 2135 C C . ALA A 1 286 ? -5.609 4.385 -28.140 1.00 66.62 286 ALA A C 1
ATOM 2137 O O . ALA A 1 286 ? -6.471 5.154 -27.719 1.00 66.62 286 ALA A O 1
ATOM 2138 N N . GLY A 1 287 ? -4.306 4.575 -27.921 1.00 65.81 287 GLY A N 1
ATOM 2139 C CA . GLY A 1 287 ? -3.760 5.675 -27.117 1.00 65.81 287 GLY A CA 1
ATOM 2140 C C . GLY A 1 287 ? -3.633 5.388 -25.617 1.00 65.81 287 GLY A C 1
ATOM 2141 O O . GLY A 1 287 ? -3.007 6.184 -24.923 1.00 65.81 287 GLY A O 1
ATOM 2142 N N . ALA A 1 288 ? -4.162 4.266 -25.115 1.00 69.75 288 ALA A N 1
ATOM 2143 C CA . ALA A 1 288 ? -3.872 3.809 -23.759 1.00 69.75 288 ALA A CA 1
ATOM 2144 C C . ALA A 1 288 ? -2.420 3.319 -23.663 1.00 69.75 288 ALA A C 1
ATOM 2146 O O . ALA A 1 288 ? -1.937 2.606 -24.547 1.00 69.75 288 ALA A O 1
ATOM 2147 N N . HIS A 1 289 ? -1.740 3.690 -22.581 1.00 75.75 289 HIS A N 1
ATOM 2148 C CA . HIS A 1 289 ? -0.353 3.326 -22.315 1.00 75.75 289 HIS A CA 1
ATOM 2149 C C . HIS A 1 289 ? -0.308 2.493 -21.032 1.00 75.75 289 HIS A C 1
ATOM 2151 O O . HIS A 1 289 ? -0.193 3.067 -19.962 1.00 75.75 289 HIS A O 1
ATOM 2157 N N . PRO A 1 290 ? -0.518 1.168 -21.113 1.00 82.81 290 PRO A N 1
ATOM 2158 C CA . PRO A 1 290 ? -0.676 0.346 -19.923 1.00 82.81 290 PRO A CA 1
ATOM 2159 C C . PRO A 1 290 ? 0.669 0.099 -19.247 1.00 82.81 290 PRO A C 1
ATOM 2161 O O . PRO A 1 290 ? 1.479 -0.709 -19.724 1.00 82.81 290 PRO A O 1
ATOM 2164 N N . ASP A 1 291 ? 0.878 0.763 -18.122 1.00 88.69 291 ASP A N 1
ATOM 2165 C CA . ASP A 1 291 ? 2.038 0.567 -17.274 1.00 88.69 291 ASP A CA 1
ATOM 2166 C C . ASP A 1 291 ? 1.633 -0.272 -16.061 1.00 88.69 291 ASP A C 1
ATOM 2168 O O . ASP A 1 291 ? 0.695 0.044 -15.331 1.00 88.69 291 ASP A O 1
ATOM 2172 N N . CYS A 1 292 ? 2.346 -1.355 -15.778 1.00 91.94 292 CYS A N 1
ATOM 2173 C CA . CYS A 1 292 ? 2.034 -2.114 -14.576 1.00 91.94 292 CYS A CA 1
ATOM 2174 C C . CYS A 1 292 ? 2.326 -1.295 -13.302 1.00 91.94 292 CYS A C 1
ATOM 2176 O O . CYS A 1 292 ? 1.511 -1.243 -12.379 1.00 91.94 292 CYS A O 1
ATOM 2178 N N . ILE A 1 293 ? 3.471 -0.611 -13.274 1.00 94.44 293 ILE A N 1
ATOM 2179 C CA . ILE A 1 293 ? 3.790 0.412 -12.277 1.00 94.44 293 ILE A CA 1
ATOM 2180 C C . ILE A 1 293 ? 4.291 1.644 -13.019 1.00 94.44 293 ILE A C 1
ATOM 2182 O O . ILE A 1 293 ? 5.339 1.590 -13.660 1.00 94.44 293 ILE A O 1
ATOM 2186 N N . GLN A 1 294 ? 3.590 2.759 -12.867 1.00 91.62 294 GLN A N 1
ATOM 2187 C CA . GLN A 1 294 ? 4.004 4.069 -13.332 1.00 91.62 294 GLN A CA 1
ATOM 2188 C C . GLN A 1 294 ? 4.192 5.011 -12.150 1.00 91.62 294 GLN A C 1
ATOM 2190 O O . GLN A 1 294 ? 3.295 5.237 -11.341 1.00 91.62 294 GLN A O 1
ATOM 2195 N N . ILE A 1 295 ? 5.364 5.619 -12.061 1.00 89.50 295 ILE A N 1
ATOM 2196 C CA . ILE A 1 295 ? 5.606 6.700 -11.118 1.00 89.50 295 ILE A CA 1
ATOM 2197 C C . ILE A 1 295 ? 6.196 7.863 -11.904 1.00 89.50 295 ILE A C 1
ATOM 2199 O O . ILE A 1 295 ? 7.305 7.777 -12.429 1.00 89.50 295 ILE A O 1
ATOM 2203 N N . ALA A 1 296 ? 5.423 8.939 -12.000 1.00 83.62 296 ALA A N 1
ATOM 2204 C CA . ALA A 1 296 ? 5.787 10.164 -12.692 1.00 83.62 296 ALA A CA 1
ATOM 2205 C C . ALA A 1 296 ? 6.097 11.280 -11.682 1.00 83.62 296 ALA A C 1
ATOM 2207 O O . ALA A 1 296 ? 5.583 11.279 -10.569 1.00 83.62 296 ALA A O 1
ATOM 2208 N N . SER A 1 297 ? 6.870 12.297 -12.057 1.00 74.00 297 SER A N 1
ATOM 2209 C CA . SER A 1 297 ? 7.076 13.492 -11.216 1.00 74.00 297 SER A CA 1
ATOM 2210 C C . SER A 1 297 ? 5.995 14.564 -11.374 1.00 74.00 297 SER A C 1
ATOM 2212 O O . SER A 1 297 ? 6.251 15.740 -11.095 1.00 74.00 297 SER A O 1
ATOM 2214 N N . SER A 1 298 ? 4.822 14.241 -11.917 1.00 72.19 298 SER A N 1
ATOM 2215 C CA . SER A 1 298 ? 3.700 15.182 -11.941 1.00 72.19 298 SER A CA 1
ATOM 2216 C C . SER A 1 298 ? 3.284 15.457 -10.494 1.00 72.19 298 SER A C 1
ATOM 2218 O O . SER A 1 298 ? 2.553 14.672 -9.910 1.00 72.19 298 SER A O 1
ATOM 2220 N N . GLY A 1 299 ? 3.826 16.520 -9.894 1.00 68.69 299 GLY A N 1
ATOM 2221 C CA . GLY A 1 299 ? 3.729 16.779 -8.454 1.00 68.69 299 GLY A CA 1
ATOM 2222 C C . GLY A 1 299 ? 5.077 16.918 -7.734 1.00 68.69 299 GLY A C 1
ATOM 2223 O O . GLY A 1 299 ? 5.089 17.298 -6.577 1.00 68.69 299 GLY A O 1
ATOM 2224 N N . GLY A 1 300 ? 6.229 16.696 -8.368 1.00 84.31 300 GLY A N 1
ATOM 2225 C CA . GLY A 1 300 ? 7.549 16.871 -7.735 1.00 84.31 300 GLY A CA 1
ATOM 2226 C C . GLY A 1 300 ? 8.401 15.598 -7.736 1.00 84.31 300 GLY A C 1
ATOM 2227 O O . GLY A 1 300 ? 8.014 14.615 -8.366 1.00 84.31 300 GLY A O 1
ATOM 2228 N N . PRO A 1 301 ? 9.579 15.613 -7.085 1.00 88.94 301 PRO A N 1
ATOM 2229 C CA . PRO A 1 301 ? 10.504 14.484 -7.114 1.00 88.94 301 PRO A CA 1
ATOM 2230 C C . PRO A 1 301 ? 9.949 13.279 -6.352 1.00 88.94 301 PRO A C 1
ATOM 2232 O O . PRO A 1 301 ? 9.226 13.429 -5.364 1.00 88.94 301 PRO A O 1
ATOM 2235 N N . VAL A 1 302 ? 10.340 12.080 -6.781 1.00 90.94 302 VAL A N 1
ATOM 2236 C CA . VAL A 1 302 ? 10.047 10.833 -6.066 1.00 90.94 302 VAL A CA 1
ATOM 2237 C C . VAL A 1 302 ? 11.268 10.397 -5.259 1.00 90.94 302 VAL A C 1
ATOM 2239 O O . VAL A 1 302 ? 12.319 10.119 -5.832 1.00 90.94 302 VAL A O 1
ATOM 2242 N N . ASN A 1 303 ? 11.144 10.296 -3.937 1.00 93.56 303 ASN A N 1
ATOM 2243 C CA . ASN A 1 303 ? 12.256 9.975 -3.038 1.00 93.56 303 ASN A CA 1
ATOM 2244 C C . ASN A 1 303 ? 11.961 8.747 -2.174 1.00 93.56 303 ASN A C 1
ATOM 2246 O O . ASN A 1 303 ? 10.818 8.523 -1.778 1.00 93.56 303 ASN A O 1
ATOM 2250 N N . ASN A 1 304 ? 13.007 7.992 -1.825 1.00 95.88 304 ASN A N 1
ATOM 2251 C CA . ASN A 1 304 ? 12.912 6.834 -0.930 1.00 95.88 304 ASN A CA 1
ATOM 2252 C C . ASN A 1 304 ? 11.883 5.807 -1.435 1.00 95.88 304 ASN A C 1
ATOM 2254 O O . ASN A 1 304 ? 10.920 5.463 -0.745 1.00 95.88 304 ASN A O 1
ATOM 2258 N N . LEU A 1 305 ? 12.068 5.367 -2.679 1.00 96.38 305 LEU A N 1
ATOM 2259 C CA . LEU A 1 305 ? 11.224 4.372 -3.333 1.00 96.38 305 LEU A CA 1
ATOM 2260 C C . LEU A 1 305 ? 11.854 2.990 -3.178 1.00 96.38 305 LEU A C 1
ATOM 2262 O O . LEU A 1 305 ? 13.004 2.782 -3.553 1.00 96.38 305 LEU A O 1
ATOM 2266 N N . THR A 1 306 ? 11.086 2.033 -2.674 1.00 98.38 306 THR A N 1
ATOM 2267 C CA . THR A 1 306 ? 11.450 0.617 -2.655 1.00 98.38 306 THR A CA 1
ATOM 2268 C C . THR A 1 306 ? 10.418 -0.186 -3.431 1.00 98.38 306 THR A C 1
ATOM 2270 O O . THR A 1 306 ? 9.238 -0.170 -3.090 1.00 98.38 306 THR A O 1
ATOM 2273 N N . ILE A 1 307 ? 10.866 -0.912 -4.452 1.00 98.44 307 ILE A N 1
ATOM 2274 C CA . ILE A 1 307 ? 10.072 -1.890 -5.199 1.00 98.44 307 ILE A CA 1
ATOM 2275 C C . ILE A 1 307 ? 10.750 -3.242 -5.018 1.00 98.44 307 ILE A C 1
ATOM 2277 O O . ILE A 1 307 ? 11.901 -3.392 -5.425 1.00 98.44 307 ILE A O 1
ATOM 2281 N N . ARG A 1 308 ? 10.075 -4.226 -4.417 1.00 98.31 308 ARG A N 1
ATOM 2282 C CA . ARG A 1 308 ? 10.658 -5.564 -4.260 1.00 98.31 308 ARG A CA 1
ATOM 2283 C C . ARG A 1 308 ? 9.692 -6.722 -4.453 1.00 98.31 308 ARG A C 1
ATOM 2285 O O . ARG A 1 308 ? 8.515 -6.607 -4.129 1.00 98.31 308 ARG A O 1
ATOM 2292 N N . ASN A 1 309 ? 10.212 -7.848 -4.939 1.00 96.44 309 ASN A N 1
ATOM 2293 C CA . ASN A 1 309 ? 9.452 -9.086 -5.156 1.00 96.44 309 ASN A CA 1
ATOM 2294 C C . ASN A 1 309 ? 8.208 -8.851 -6.028 1.00 96.44 309 ASN A C 1
ATOM 2296 O O . ASN A 1 309 ? 7.086 -9.166 -5.635 1.00 96.44 309 ASN A O 1
ATOM 2300 N N . VAL A 1 310 ? 8.400 -8.231 -7.192 1.00 96.38 310 VAL A N 1
ATOM 2301 C CA . VAL A 1 310 ? 7.302 -7.894 -8.109 1.00 96.38 310 VAL A CA 1
ATOM 2302 C C . VAL A 1 310 ? 7.257 -8.880 -9.264 1.00 96.38 310 VAL A C 1
ATOM 2304 O O . VAL A 1 310 ? 8.269 -9.087 -9.932 1.00 96.38 310 VAL A O 1
ATOM 2307 N N . ALA A 1 311 ? 6.082 -9.439 -9.537 1.00 93.94 311 ALA A N 1
ATOM 2308 C CA . ALA A 1 311 ? 5.835 -10.307 -10.683 1.00 93.94 311 ALA A CA 1
ATOM 2309 C C . ALA A 1 311 ? 4.910 -9.614 -11.692 1.00 93.94 311 ALA A C 1
ATOM 2311 O O . ALA A 1 311 ? 3.809 -9.187 -11.345 1.00 93.94 311 ALA A O 1
ATOM 2312 N N . ILE A 1 312 ? 5.354 -9.516 -12.947 1.00 91.75 312 ILE A N 1
ATOM 2313 C CA . ILE A 1 312 ? 4.592 -8.900 -14.037 1.00 91.75 312 ILE A CA 1
ATOM 2314 C C . ILE A 1 312 ? 4.458 -9.892 -15.189 1.00 91.75 312 ILE A C 1
ATOM 2316 O O . ILE A 1 312 ? 5.465 -10.352 -15.735 1.00 91.75 312 ILE A O 1
ATOM 2320 N N . ASP A 1 313 ? 3.215 -10.181 -15.567 1.00 87.44 313 ASP A N 1
ATOM 2321 C CA . ASP A 1 313 ? 2.864 -11.005 -16.723 1.00 87.44 313 ASP A CA 1
ATOM 2322 C C . ASP A 1 313 ? 2.306 -10.133 -17.860 1.00 87.44 313 ASP A C 1
ATOM 2324 O O . ASP A 1 313 ? 1.178 -9.630 -17.811 1.00 87.44 313 ASP A O 1
ATOM 2328 N N . GLY A 1 314 ? 3.135 -9.916 -18.881 1.00 77.62 314 GLY A N 1
ATOM 2329 C CA . GLY A 1 314 ? 2.838 -9.096 -20.049 1.00 77.62 314 GLY A CA 1
ATOM 2330 C C . GLY A 1 314 ? 2.064 -9.877 -21.108 1.00 77.62 314 GLY A C 1
ATOM 2331 O O . GLY A 1 314 ? 2.638 -10.641 -21.883 1.00 77.62 314 GLY A O 1
ATOM 2332 N N . TRP A 1 315 ? 0.752 -9.659 -21.199 1.00 71.94 315 TRP A N 1
ATOM 2333 C CA . TRP A 1 315 ? -0.087 -10.346 -22.191 1.00 71.94 315 TRP A CA 1
ATOM 2334 C C . TRP A 1 315 ? -0.128 -9.652 -23.569 1.00 71.94 315 TRP A C 1
ATOM 2336 O O . TRP A 1 315 ? -0.279 -10.308 -24.599 1.00 71.94 315 TRP A O 1
ATOM 2346 N N . ARG A 1 316 ? 0.002 -8.321 -23.609 1.00 73.38 316 ARG A N 1
ATOM 2347 C CA . ARG A 1 316 ? 0.016 -7.479 -24.826 1.00 73.38 316 ARG A CA 1
ATOM 2348 C C . ARG A 1 316 ? 1.129 -6.445 -24.712 1.00 73.38 316 ARG A C 1
ATOM 2350 O O . ARG A 1 316 ? 1.919 -6.530 -23.790 1.00 73.38 316 ARG A O 1
ATOM 2357 N N . ALA A 1 317 ? 1.225 -5.495 -25.644 1.00 72.88 317 ALA A N 1
ATOM 2358 C CA . ALA A 1 317 ? 2.150 -4.370 -25.537 1.00 72.88 317 ALA A CA 1
ATOM 2359 C C . ALA A 1 317 ? 1.900 -3.598 -24.222 1.00 72.88 317 ALA A C 1
ATOM 2361 O O . ALA A 1 317 ? 1.094 -2.674 -24.178 1.00 72.88 317 ALA A O 1
ATOM 2362 N N . THR A 1 318 ? 2.605 -4.010 -23.171 1.00 79.81 318 THR A N 1
ATOM 2363 C CA . THR A 1 318 ? 2.577 -3.468 -21.813 1.00 79.81 318 THR A CA 1
ATOM 2364 C C . THR A 1 318 ? 3.953 -2.912 -21.483 1.00 79.81 318 THR A C 1
ATOM 2366 O O . THR A 1 318 ? 4.966 -3.388 -22.005 1.00 79.81 318 THR A O 1
ATOM 2369 N N . GLN A 1 319 ? 4.008 -1.890 -20.643 1.00 86.38 319 GLN A 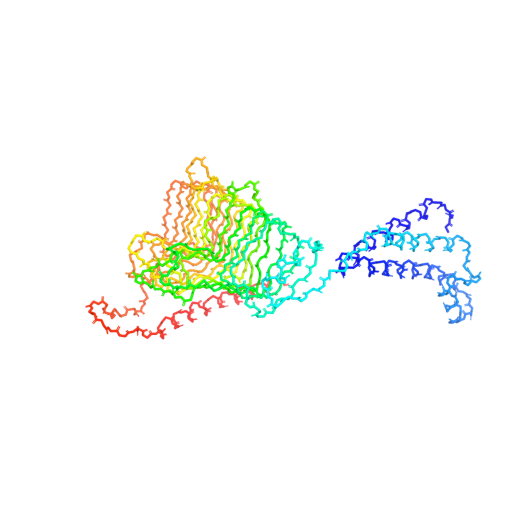N 1
ATOM 2370 C CA . GLN A 1 319 ? 5.254 -1.473 -20.028 1.00 86.38 319 GLN A CA 1
ATOM 2371 C C . GLN A 1 319 ? 5.284 -1.959 -18.583 1.00 86.38 319 GLN A C 1
ATOM 2373 O O . GLN A 1 319 ? 4.292 -1.892 -17.863 1.00 86.38 319 GLN A O 1
ATOM 2378 N N . GLY A 1 320 ? 6.413 -2.537 -18.179 1.00 91.69 320 GLY A N 1
ATOM 2379 C CA . GLY A 1 320 ? 6.550 -3.144 -16.860 1.00 91.69 320 GLY A CA 1
ATOM 2380 C C . GLY A 1 320 ? 6.578 -2.089 -15.757 1.00 91.69 320 GLY A C 1
ATOM 2381 O O . GLY A 1 320 ? 5.569 -1.786 -15.131 1.00 91.69 320 GLY A O 1
ATOM 2382 N N . VAL A 1 321 ? 7.757 -1.528 -15.511 1.00 95.00 321 VAL A N 1
ATOM 2383 C CA . VAL A 1 321 ? 7.965 -0.519 -14.467 1.00 95.00 321 VAL A CA 1
ATOM 2384 C C . VAL A 1 321 ? 8.503 0.742 -15.123 1.00 95.00 321 VAL A C 1
ATOM 2386 O O . VAL A 1 321 ? 9.575 0.725 -15.732 1.00 95.00 321 VAL A O 1
ATOM 2389 N N . PHE A 1 322 ? 7.760 1.837 -15.006 1.00 93.38 322 PHE A N 1
ATOM 2390 C CA . PHE A 1 322 ? 8.106 3.132 -15.569 1.00 93.38 322 PHE A CA 1
ATOM 2391 C C . PHE A 1 322 ? 8.266 4.177 -14.477 1.00 93.38 322 PHE A C 1
ATOM 2393 O O . PHE A 1 322 ? 7.294 4.628 -13.878 1.00 93.38 322 PHE A O 1
ATOM 2400 N N . LEU A 1 323 ? 9.507 4.574 -14.227 1.00 93.62 323 LEU A N 1
ATOM 2401 C CA . LEU A 1 323 ? 9.854 5.572 -13.228 1.00 93.62 323 LEU A CA 1
ATOM 2402 C C . LEU A 1 323 ? 10.445 6.778 -13.947 1.00 93.62 323 LEU A C 1
ATOM 2404 O O . LEU A 1 323 ? 11.566 6.719 -14.454 1.00 93.62 323 LEU A O 1
ATOM 2408 N N . VAL A 1 324 ? 9.690 7.868 -14.016 1.00 88.06 324 VAL A N 1
ATOM 2409 C CA . VAL A 1 324 ? 10.099 9.078 -14.730 1.00 88.06 324 VAL A CA 1
ATOM 2410 C C . VAL A 1 324 ? 9.972 10.280 -13.833 1.00 88.06 324 VAL A C 1
ATOM 2412 O O . VAL A 1 324 ? 8.876 10.617 -13.394 1.00 88.06 324 VAL A O 1
ATOM 2415 N N . ASN A 1 325 ? 11.075 10.999 -13.655 1.00 82.44 325 ASN A N 1
ATOM 2416 C CA . ASN A 1 325 ? 10.998 12.347 -13.117 1.00 82.44 325 ASN A CA 1
ATOM 2417 C C . ASN A 1 325 ? 11.252 13.425 -14.158 1.00 82.44 325 ASN A C 1
ATOM 2419 O O . ASN A 1 325 ? 11.759 13.176 -15.247 1.00 82.44 325 ASN A O 1
ATOM 2423 N N . ASN A 1 326 ? 10.915 14.651 -13.790 1.00 80.06 326 ASN A N 1
ATOM 2424 C CA . ASN A 1 326 ? 11.305 15.860 -14.474 1.00 80.06 326 ASN A CA 1
ATOM 2425 C C . ASN A 1 326 ? 12.828 16.014 -14.312 1.00 80.06 326 ASN A C 1
ATOM 2427 O O . ASN A 1 326 ? 13.323 15.859 -13.191 1.00 80.06 326 ASN A O 1
ATOM 2431 N N . PRO A 1 327 ? 13.574 16.350 -15.379 1.00 79.56 327 PRO A N 1
ATOM 2432 C CA . PRO A 1 327 ? 15.010 16.607 -15.294 1.00 79.56 327 PRO A CA 1
ATOM 2433 C C . PRO A 1 327 ? 15.427 17.585 -14.184 1.00 79.56 327 PRO A C 1
ATOM 2435 O O . PRO A 1 327 ? 16.525 17.457 -13.649 1.00 79.56 327 PRO A O 1
ATOM 2438 N N . THR A 1 328 ? 14.564 18.537 -13.806 1.00 82.00 328 THR A N 1
ATOM 2439 C CA . THR A 1 328 ? 14.834 19.522 -12.741 1.00 82.00 328 THR A CA 1
ATOM 2440 C C . THR A 1 328 ? 14.396 19.079 -11.341 1.00 82.00 328 THR A C 1
ATOM 2442 O O . THR A 1 328 ? 14.730 19.741 -10.361 1.00 82.00 328 THR A O 1
ATOM 2445 N N . ALA A 1 329 ? 13.675 17.963 -11.222 1.00 85.38 329 ALA A N 1
ATOM 2446 C CA . ALA A 1 329 ? 13.177 17.407 -9.965 1.00 85.38 329 ALA A CA 1
ATOM 2447 C C . ALA A 1 329 ? 13.484 15.906 -9.901 1.00 85.38 329 ALA A C 1
ATOM 2449 O O . ALA A 1 329 ? 12.579 15.074 -9.843 1.00 85.38 329 ALA A O 1
ATOM 2450 N N . ARG A 1 330 ? 14.779 15.578 -9.961 1.00 92.38 330 ARG A N 1
ATOM 2451 C CA . ARG A 1 330 ? 15.288 14.203 -9.988 1.00 92.38 330 ARG A CA 1
ATOM 2452 C C . ARG A 1 330 ? 14.841 13.424 -8.752 1.00 92.38 330 ARG A C 1
ATOM 2454 O O . ARG A 1 330 ? 14.826 13.963 -7.645 1.00 92.38 330 ARG A O 1
ATOM 2461 N N . GLY A 1 331 ? 14.479 12.164 -8.954 1.00 93.81 331 GLY A N 1
ATOM 2462 C CA . GLY A 1 331 ? 14.172 11.254 -7.854 1.00 93.81 331 GLY A CA 1
ATOM 2463 C C . GLY A 1 331 ? 15.439 10.749 -7.177 1.00 93.81 331 GLY A C 1
ATOM 2464 O O . GLY A 1 331 ? 16.496 10.758 -7.798 1.00 93.81 331 GLY A O 1
ATOM 2465 N N . ARG A 1 332 ? 15.355 10.332 -5.912 1.00 95.62 332 ARG A N 1
ATOM 2466 C CA . ARG A 1 332 ? 16.537 9.918 -5.137 1.00 95.62 332 ARG A CA 1
ATOM 2467 C C . ARG A 1 332 ? 16.306 8.685 -4.285 1.00 95.62 332 ARG A C 1
ATOM 2469 O O . ARG A 1 332 ? 15.209 8.503 -3.747 1.00 95.62 332 ARG A O 1
ATOM 2476 N N . ASN A 1 333 ? 17.380 7.923 -4.071 1.00 97.12 333 ASN A N 1
ATOM 2477 C CA . ASN A 1 333 ? 17.425 6.779 -3.160 1.00 97.12 333 ASN A CA 1
ATOM 2478 C C . ASN A 1 333 ? 16.360 5.735 -3.520 1.00 97.12 333 ASN A C 1
ATOM 2480 O O . ASN A 1 333 ? 15.367 5.544 -2.809 1.00 97.12 333 ASN A O 1
ATOM 2484 N N . TRP A 1 334 ? 16.532 5.113 -4.684 1.00 97.81 334 TRP A N 1
ATOM 2485 C CA . TRP A 1 334 ? 15.610 4.099 -5.188 1.00 97.81 334 TRP A CA 1
ATOM 2486 C C . TRP A 1 334 ? 16.225 2.719 -5.046 1.00 97.81 334 TRP A C 1
ATOM 2488 O O . TRP A 1 334 ? 17.369 2.505 -5.426 1.00 97.81 334 TRP A O 1
ATOM 2498 N N . THR A 1 335 ? 15.461 1.769 -4.522 1.00 98.56 335 THR A N 1
ATOM 2499 C CA . THR A 1 335 ? 15.856 0.362 -4.433 1.00 98.56 335 THR A CA 1
ATOM 2500 C C . THR A 1 335 ? 14.835 -0.490 -5.167 1.00 98.56 335 THR A C 1
ATOM 2502 O O . THR A 1 335 ? 13.652 -0.472 -4.838 1.00 98.56 335 THR A O 1
ATOM 2505 N N . ILE A 1 336 ? 15.286 -1.235 -6.170 1.00 98.56 336 ILE A N 1
ATOM 2506 C CA . ILE A 1 336 ? 14.454 -2.085 -7.017 1.00 98.56 336 ILE A CA 1
ATOM 2507 C C . ILE A 1 336 ? 15.059 -3.482 -6.998 1.00 98.56 336 ILE A C 1
ATOM 2509 O O . ILE A 1 336 ? 16.181 -3.670 -7.466 1.00 98.56 336 ILE A O 1
ATOM 2513 N N . SER A 1 337 ? 14.340 -4.465 -6.463 1.00 98.50 337 SER A N 1
ATOM 2514 C CA . SER A 1 337 ? 14.869 -5.823 -6.375 1.00 98.50 337 SER A CA 1
ATOM 2515 C C . SER A 1 337 ? 13.844 -6.930 -6.558 1.00 98.50 337 SER A C 1
ATOM 2517 O O . SER A 1 337 ? 12.644 -6.715 -6.440 1.00 98.50 337 SER A O 1
ATOM 2519 N N . GLY A 1 338 ? 14.283 -8.138 -6.910 1.00 95.56 338 GLY A N 1
ATOM 2520 C CA . GLY A 1 338 ? 13.374 -9.283 -7.028 1.00 95.56 338 GLY A CA 1
ATOM 2521 C C . GLY A 1 338 ? 12.262 -9.082 -8.067 1.00 95.56 338 GLY A C 1
ATOM 2522 O O . GLY A 1 338 ? 11.179 -9.646 -7.928 1.00 95.56 338 GLY A O 1
ATOM 2523 N N . VAL A 1 339 ? 12.473 -8.236 -9.083 1.00 96.44 339 VAL A N 1
ATOM 2524 C CA . VAL A 1 339 ? 11.470 -7.980 -10.130 1.00 96.44 339 VAL A CA 1
ATOM 2525 C C . VAL A 1 339 ? 11.571 -9.072 -11.190 1.00 96.44 339 VAL A C 1
ATOM 2527 O O . VAL A 1 339 ? 12.665 -9.396 -11.655 1.00 96.44 339 VAL A O 1
ATOM 2530 N N . ARG A 1 340 ? 10.441 -9.660 -11.575 1.00 93.25 340 ARG A N 1
ATOM 2531 C CA . ARG A 1 340 ? 10.330 -10.696 -12.605 1.00 93.25 340 ARG A CA 1
ATOM 2532 C C . ARG A 1 340 ? 9.296 -10.261 -13.634 1.00 93.25 340 ARG A C 1
ATOM 2534 O O . ARG A 1 340 ? 8.127 -10.098 -13.303 1.00 93.25 340 ARG A O 1
ATOM 2541 N N . MET A 1 341 ? 9.731 -10.081 -14.876 1.00 91.19 341 MET A N 1
ATOM 2542 C CA . MET A 1 341 ? 8.864 -9.742 -16.003 1.00 91.19 341 MET A CA 1
ATOM 2543 C C . MET A 1 341 ? 8.921 -10.855 -17.046 1.00 91.19 341 MET A C 1
ATOM 2545 O O . MET A 1 341 ? 9.992 -11.162 -17.587 1.00 91.19 341 MET A O 1
ATOM 2549 N N . LEU A 1 342 ? 7.760 -11.450 -17.311 1.00 84.56 342 LEU A N 1
ATOM 2550 C CA . LEU A 1 342 ? 7.555 -12.513 -18.291 1.00 84.56 342 LEU A CA 1
ATOM 2551 C C . LEU A 1 342 ? 6.476 -12.070 -19.283 1.00 84.56 342 LEU A C 1
ATOM 2553 O O . LEU A 1 342 ? 5.498 -11.454 -18.880 1.00 84.56 342 LEU A O 1
ATOM 2557 N N . GLY A 1 343 ? 6.661 -12.350 -20.573 1.00 82.00 343 GLY A N 1
ATOM 2558 C CA . GLY A 1 343 ? 5.674 -12.027 -21.611 1.00 82.00 343 GLY A CA 1
ATOM 2559 C C . GLY A 1 343 ? 6.058 -10.862 -22.530 1.00 82.00 343 GLY A C 1
ATOM 2560 O O . GLY A 1 343 ? 7.232 -10.536 -22.714 1.00 82.00 343 GLY A O 1
ATOM 2561 N N . TYR A 1 344 ? 5.064 -10.285 -23.194 1.00 81.56 344 TYR A N 1
ATOM 2562 C CA . TYR A 1 344 ? 5.218 -9.240 -24.201 1.00 81.56 344 TYR A CA 1
ATOM 2563 C C . TYR A 1 344 ? 5.294 -7.861 -23.546 1.00 81.56 344 TYR A C 1
ATOM 2565 O O . TYR A 1 344 ? 4.360 -7.435 -22.879 1.00 81.56 344 TYR A O 1
ATOM 2573 N N . PHE A 1 345 ? 6.390 -7.136 -23.770 1.00 83.75 345 PHE A N 1
ATOM 2574 C CA . PHE A 1 345 ? 6.551 -5.774 -23.259 1.00 83.75 345 PHE A CA 1
ATOM 2575 C C . PHE A 1 345 ? 7.130 -4.868 -24.330 1.00 83.75 345 PHE A C 1
ATOM 2577 O O . PHE A 1 345 ? 8.116 -5.246 -24.937 1.00 83.75 345 PHE A O 1
ATOM 2584 N N . TYR A 1 346 ? 6.627 -3.656 -24.553 1.00 83.19 346 TYR A N 1
ATOM 2585 C CA . TYR A 1 346 ? 7.373 -2.714 -25.410 1.00 83.19 346 TYR A CA 1
ATOM 2586 C C . TYR A 1 346 ? 8.520 -2.038 -24.636 1.00 83.19 346 TYR A C 1
ATOM 2588 O O . TYR A 1 346 ? 9.521 -1.642 -25.245 1.00 83.19 346 TYR A O 1
ATOM 2596 N N . ARG A 1 347 ? 8.405 -1.962 -23.298 1.00 87.38 347 ARG A N 1
ATOM 2597 C CA . ARG A 1 347 ? 9.432 -1.505 -22.346 1.00 87.38 347 ARG A CA 1
ATOM 2598 C C . ARG A 1 347 ? 9.388 -2.337 -21.059 1.00 87.38 347 ARG A C 1
ATOM 2600 O O . ARG A 1 347 ? 8.311 -2.604 -20.539 1.00 87.38 347 ARG A O 1
ATOM 2607 N N . GLY A 1 348 ? 10.546 -2.730 -20.533 1.00 92.19 348 GLY A N 1
ATOM 2608 C CA . GLY A 1 348 ? 10.634 -3.464 -19.261 1.00 92.19 348 GLY A CA 1
ATOM 2609 C C . GLY A 1 348 ? 10.686 -2.526 -18.050 1.00 92.19 348 GLY A C 1
ATOM 2610 O O . GLY A 1 348 ? 9.695 -1.886 -17.708 1.00 92.19 348 GLY A O 1
ATOM 2611 N N . LEU A 1 349 ? 11.855 -2.436 -17.413 1.00 95.44 349 LEU A N 1
ATOM 2612 C CA . LEU A 1 349 ? 12.180 -1.468 -16.366 1.00 95.44 349 LEU A CA 1
ATOM 2613 C C . LEU A 1 349 ? 12.816 -0.224 -16.995 1.00 95.44 349 LEU A C 1
ATOM 2615 O O . LEU A 1 349 ? 13.891 -0.298 -17.587 1.00 95.44 349 LEU A O 1
ATOM 2619 N N . THR A 1 350 ? 12.163 0.924 -16.869 1.00 95.62 350 THR A N 1
ATOM 2620 C CA . THR A 1 350 ? 12.663 2.210 -17.367 1.00 95.62 350 THR A CA 1
ATOM 2621 C C . THR A 1 350 ? 12.747 3.216 -16.231 1.00 95.62 350 THR A C 1
ATOM 2623 O O . THR A 1 350 ? 11.764 3.439 -15.529 1.00 95.62 350 THR A O 1
ATOM 2626 N N . ILE A 1 351 ? 13.922 3.821 -16.074 1.00 96.25 351 ILE A N 1
ATOM 2627 C CA . ILE A 1 351 ? 14.273 4.760 -15.009 1.00 96.25 351 ILE A CA 1
ATOM 2628 C C . ILE A 1 351 ? 14.834 6.014 -15.665 1.00 96.25 351 ILE A C 1
ATOM 2630 O O . ILE A 1 351 ? 15.817 5.942 -16.405 1.00 96.25 351 ILE A O 1
ATOM 2634 N N . MET A 1 352 ? 14.207 7.157 -15.400 1.00 95.69 352 MET A N 1
ATOM 2635 C CA . MET A 1 352 ? 14.592 8.438 -15.981 1.00 95.69 352 MET A CA 1
ATOM 2636 C C . MET A 1 352 ? 14.730 9.522 -14.910 1.00 95.69 352 MET A C 1
ATOM 2638 O O . MET A 1 352 ? 13.827 9.694 -14.086 1.00 95.69 352 MET A O 1
ATOM 2642 N N . ASN A 1 353 ? 15.809 10.308 -14.984 1.00 95.69 353 ASN A N 1
ATOM 2643 C CA . ASN A 1 353 ? 16.066 11.472 -14.126 1.00 95.69 353 ASN A CA 1
ATOM 2644 C C . ASN A 1 353 ? 16.092 11.103 -12.627 1.00 95.69 353 ASN A C 1
ATOM 2646 O O . ASN A 1 353 ? 15.208 11.501 -11.861 1.00 95.69 353 ASN A O 1
ATOM 2650 N N . ALA A 1 354 ? 17.085 10.318 -12.207 1.00 96.44 354 ALA A N 1
ATOM 2651 C CA . ALA A 1 354 ? 17.196 9.833 -10.829 1.00 96.44 354 ALA A CA 1
ATOM 2652 C C . ALA A 1 354 ? 18.647 9.766 -10.328 1.00 96.44 354 ALA A C 1
ATOM 2654 O O . ALA A 1 354 ? 19.569 9.580 -11.117 1.00 96.44 354 ALA A O 1
ATOM 2655 N N . ASP A 1 355 ? 18.824 9.885 -9.017 1.00 97.00 355 ASP A N 1
ATOM 2656 C CA . ASP A 1 355 ? 20.095 9.748 -8.306 1.00 97.00 355 ASP A CA 1
ATOM 2657 C C . ASP A 1 355 ? 20.032 8.549 -7.349 1.00 97.00 355 ASP A C 1
ATOM 2659 O O . ASP A 1 355 ? 18.985 8.276 -6.751 1.00 97.00 355 ASP A O 1
ATOM 2663 N N . ASP A 1 356 ? 21.158 7.862 -7.167 1.00 97.38 356 ASP A N 1
ATOM 2664 C CA . ASP A 1 356 ? 21.326 6.777 -6.193 1.00 97.38 356 ASP A CA 1
ATOM 2665 C C . ASP A 1 356 ? 20.302 5.642 -6.385 1.00 97.38 356 ASP A C 1
ATOM 2667 O O . ASP A 1 356 ? 19.491 5.323 -5.505 1.00 97.38 356 ASP A O 1
ATOM 2671 N N . VAL A 1 357 ? 20.318 5.040 -7.577 1.00 98.12 357 VAL A N 1
ATOM 2672 C CA . VAL A 1 357 ? 19.406 3.955 -7.964 1.00 98.12 357 VAL A CA 1
ATOM 2673 C C . VAL A 1 357 ? 20.092 2.604 -7.805 1.00 98.12 357 VAL A C 1
ATOM 2675 O O . VAL A 1 357 ? 21.067 2.320 -8.489 1.00 98.12 357 VAL A O 1
ATOM 2678 N N . LYS A 1 358 ? 19.538 1.729 -6.969 1.00 98.50 358 LYS A N 1
ATOM 2679 C CA . LYS A 1 358 ? 20.020 0.362 -6.747 1.00 98.50 358 LYS A CA 1
ATOM 2680 C C . LYS A 1 358 ? 19.068 -0.642 -7.377 1.00 98.50 358 LYS A C 1
ATOM 2682 O O . LYS A 1 358 ? 17.890 -0.677 -7.027 1.00 98.50 358 LYS A O 1
ATOM 2687 N N . ILE A 1 359 ? 19.583 -1.469 -8.277 1.00 98.12 359 ILE A N 1
ATOM 2688 C CA . ILE A 1 359 ? 18.854 -2.521 -8.985 1.00 98.12 359 ILE A CA 1
ATOM 2689 C C . ILE A 1 359 ? 19.534 -3.852 -8.681 1.00 98.12 359 ILE A C 1
ATOM 2691 O O . ILE A 1 359 ? 20.725 -4.007 -8.953 1.00 98.12 359 ILE A O 1
ATOM 2695 N N . SER A 1 360 ? 18.811 -4.819 -8.117 1.00 97.44 360 SER A N 1
ATOM 2696 C CA . SER A 1 360 ? 19.393 -6.127 -7.802 1.00 97.44 360 SER A CA 1
ATOM 2697 C C . SER A 1 360 ? 18.442 -7.298 -7.994 1.00 97.44 360 SER A C 1
ATOM 2699 O O . SER A 1 360 ? 17.259 -7.189 -7.700 1.00 97.44 360 SER A O 1
ATOM 2701 N N . ASP A 1 361 ? 18.950 -8.445 -8.452 1.00 94.25 361 ASP A N 1
ATOM 2702 C CA . ASP A 1 361 ? 18.138 -9.658 -8.626 1.00 94.25 361 ASP A CA 1
ATOM 2703 C C . ASP A 1 361 ? 16.876 -9.383 -9.468 1.00 94.25 361 ASP A C 1
ATOM 2705 O O . ASP A 1 361 ? 15.744 -9.534 -9.015 1.00 94.25 361 ASP A O 1
ATOM 2709 N N . VAL A 1 362 ? 17.054 -8.883 -10.690 1.00 94.81 362 VAL A N 1
ATOM 2710 C CA . VAL A 1 362 ? 15.951 -8.511 -11.592 1.00 94.81 362 VAL A CA 1
ATOM 2711 C C . VAL A 1 362 ? 16.008 -9.355 -12.862 1.00 94.81 362 VAL A C 1
ATOM 2713 O O . VAL A 1 362 ? 17.074 -9.531 -13.434 1.00 94.81 362 VAL A O 1
ATOM 2716 N N . VAL A 1 363 ? 14.873 -9.861 -13.347 1.00 91.69 363 VAL A N 1
ATOM 2717 C CA . VAL A 1 363 ? 14.784 -10.653 -14.586 1.00 91.69 363 VAL A CA 1
ATOM 2718 C C . VAL A 1 363 ? 13.751 -10.031 -15.520 1.00 91.69 363 VAL A C 1
ATOM 2720 O O . VAL A 1 363 ? 12.557 -10.028 -15.226 1.00 91.69 363 VAL A O 1
ATOM 2723 N N . LEU A 1 364 ? 14.218 -9.510 -16.654 1.00 90.44 364 LEU A N 1
ATOM 2724 C CA . LEU A 1 364 ? 13.448 -8.778 -17.657 1.00 90.44 364 LEU A CA 1
ATOM 2725 C C . LEU A 1 364 ? 13.558 -9.516 -18.990 1.00 90.44 364 LEU A C 1
ATOM 2727 O O . LEU A 1 364 ? 14.504 -9.313 -19.760 1.00 90.44 364 LEU A O 1
ATOM 2731 N N . THR A 1 365 ? 12.595 -10.393 -19.253 1.00 84.31 365 THR A N 1
ATOM 2732 C CA . THR A 1 365 ? 12.590 -11.235 -20.454 1.00 84.31 365 THR A CA 1
ATOM 2733 C C . THR A 1 365 ? 11.356 -10.978 -21.293 1.00 84.31 365 THR A C 1
ATOM 2735 O O . THR A 1 365 ? 10.303 -10.616 -20.777 1.00 84.31 365 THR A O 1
ATOM 2738 N N . THR A 1 366 ? 11.496 -11.147 -22.603 1.00 78.06 366 THR A N 1
ATOM 2739 C CA . THR A 1 366 ? 10.388 -10.975 -23.535 1.00 78.06 366 THR A CA 1
ATOM 2740 C C . THR A 1 366 ? 10.604 -11.823 -24.798 1.00 78.06 366 THR A C 1
ATOM 2742 O O . THR A 1 366 ? 11.761 -12.090 -25.149 1.00 78.06 366 THR A O 1
ATOM 2745 N N . PRO A 1 367 ? 9.541 -12.315 -25.466 1.00 73.56 367 PRO A N 1
ATOM 2746 C CA . PRO A 1 367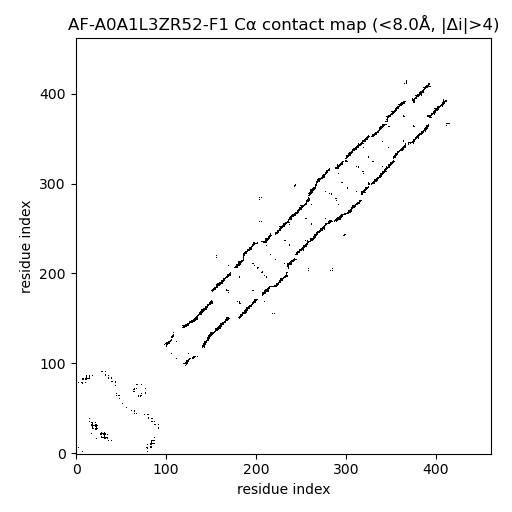 ? 9.670 -13.075 -26.706 1.00 73.56 367 PRO A CA 1
ATOM 2747 C C . PRO A 1 367 ? 10.303 -12.247 -27.831 1.00 73.56 367 PRO A C 1
ATOM 2749 O O . PRO A 1 367 ? 9.892 -11.132 -28.105 1.00 73.56 367 PRO A O 1
ATOM 2752 N N . ILE A 1 368 ? 11.260 -12.826 -28.556 1.00 59.66 368 ILE A N 1
ATOM 2753 C CA . ILE A 1 368 ? 12.125 -12.118 -29.529 1.00 59.66 368 ILE A CA 1
ATOM 2754 C C . ILE A 1 368 ? 11.405 -11.487 -30.722 1.00 59.66 368 ILE A C 1
ATOM 2756 O O . ILE A 1 368 ? 11.980 -10.665 -31.430 1.00 59.66 368 ILE A O 1
ATOM 2760 N N . ASN A 1 369 ? 10.165 -11.882 -30.979 1.00 63.88 369 ASN A N 1
ATOM 2761 C CA . ASN A 1 369 ? 9.370 -11.382 -32.090 1.00 63.88 369 ASN A CA 1
ATOM 2762 C C . ASN A 1 369 ? 8.501 -10.170 -31.740 1.00 63.88 369 ASN A C 1
ATOM 2764 O O . ASN A 1 369 ? 7.789 -9.699 -32.628 1.00 63.88 369 ASN A O 1
ATOM 2768 N N . ALA A 1 370 ? 8.523 -9.661 -30.507 1.00 61.47 370 ALA A N 1
ATOM 2769 C CA . ALA A 1 370 ? 7.841 -8.407 -30.230 1.00 61.47 370 ALA A CA 1
ATOM 2770 C C . ALA A 1 370 ? 8.707 -7.192 -30.589 1.00 61.47 370 ALA A C 1
ATOM 2772 O O . ALA A 1 370 ? 9.938 -7.218 -30.607 1.00 61.47 370 ALA A O 1
ATOM 2773 N N . VAL A 1 371 ? 8.029 -6.113 -30.970 1.00 57.81 371 VAL A N 1
ATOM 2774 C CA . VAL A 1 371 ? 8.664 -4.828 -31.257 1.00 57.81 371 VAL A CA 1
ATOM 2775 C C . VAL A 1 371 ? 9.072 -4.234 -29.910 1.00 57.81 371 VAL A C 1
ATOM 2777 O O . VAL A 1 371 ? 8.230 -3.721 -29.175 1.00 57.81 371 VAL A O 1
ATOM 2780 N N . HIS A 1 372 ? 10.347 -4.363 -29.554 1.00 62.09 372 HIS A N 1
ATOM 2781 C CA . HIS A 1 372 ? 10.875 -3.893 -28.273 1.00 62.09 372 HIS A CA 1
ATOM 2782 C C . HIS A 1 372 ? 11.712 -2.637 -28.454 1.00 62.09 372 HIS A C 1
ATOM 2784 O O . HIS A 1 372 ? 12.569 -2.586 -29.335 1.00 62.09 372 HIS A O 1
ATOM 2790 N N . PHE A 1 373 ? 11.519 -1.658 -27.568 1.00 65.62 373 PHE A N 1
ATOM 2791 C CA . PHE A 1 373 ? 12.417 -0.511 -27.481 1.00 65.62 373 PHE A CA 1
ATOM 2792 C C . PHE A 1 373 ? 13.625 -0.842 -26.599 1.00 65.62 373 PHE A C 1
ATOM 2794 O O . PHE A 1 373 ? 14.757 -0.742 -27.061 1.00 65.62 373 PHE A O 1
ATOM 2801 N N . SER A 1 374 ? 13.407 -1.262 -25.345 1.00 81.62 374 SER A N 1
ATOM 2802 C CA . SER A 1 374 ? 14.455 -1.654 -24.381 1.00 81.62 374 SER A CA 1
ATOM 2803 C C . SER A 1 374 ? 13.846 -2.322 -23.141 1.00 81.62 374 SER A C 1
ATOM 2805 O O . SER A 1 374 ? 12.813 -1.872 -22.643 1.00 81.62 374 SER A O 1
ATOM 2807 N N . MET A 1 375 ? 14.469 -3.388 -22.627 1.00 89.62 375 MET A N 1
ATOM 2808 C CA . MET A 1 375 ? 13.997 -4.079 -21.418 1.00 89.62 375 MET A CA 1
ATOM 2809 C C . MET A 1 375 ? 14.530 -3.443 -20.140 1.00 89.62 375 MET A C 1
ATOM 2811 O O . MET A 1 375 ? 13.786 -3.356 -19.174 1.00 89.62 375 MET A O 1
ATOM 2815 N N . LEU A 1 376 ? 15.767 -2.958 -20.138 1.00 93.69 376 LEU A N 1
ATOM 2816 C CA . LEU A 1 376 ? 16.303 -2.089 -19.098 1.00 93.69 376 LEU A CA 1
ATOM 2817 C C . LEU A 1 376 ? 16.692 -0.753 -19.728 1.00 93.69 376 LEU A C 1
ATOM 2819 O O . LEU A 1 376 ? 17.494 -0.725 -20.658 1.00 93.69 376 LEU A O 1
ATOM 2823 N N . THR A 1 377 ? 16.142 0.345 -19.231 1.00 95.38 377 THR A N 1
ATOM 2824 C CA . THR A 1 377 ? 16.471 1.692 -19.708 1.00 95.38 377 THR A CA 1
ATOM 2825 C C . THR A 1 377 ? 16.876 2.559 -18.533 1.00 95.38 377 THR A C 1
ATOM 2827 O O . THR A 1 377 ? 16.082 2.739 -17.610 1.00 95.38 377 THR A O 1
ATOM 2830 N N . LEU A 1 378 ? 18.077 3.127 -18.600 1.00 96.25 378 LEU A N 1
ATOM 2831 C CA . LEU A 1 378 ? 18.549 4.169 -17.694 1.00 96.25 378 LEU A CA 1
ATOM 2832 C C . LEU A 1 378 ? 18.798 5.446 -18.500 1.00 96.25 378 LEU A C 1
ATOM 2834 O O . LEU A 1 378 ? 19.653 5.458 -19.386 1.00 96.25 378 LEU A O 1
ATOM 2838 N N . ASP A 1 379 ? 18.061 6.511 -18.205 1.00 96.56 379 ASP A N 1
ATOM 2839 C CA . ASP A 1 379 ? 18.209 7.805 -18.877 1.00 96.56 379 ASP A CA 1
ATOM 2840 C C . ASP A 1 379 ? 18.410 8.931 -17.860 1.00 96.56 379 ASP A C 1
ATOM 2842 O O . ASP A 1 379 ? 17.578 9.148 -16.979 1.00 96.56 379 ASP A O 1
ATOM 2846 N N . ASN A 1 380 ? 19.518 9.657 -17.977 1.00 96.81 380 ASN A N 1
ATOM 2847 C CA . ASN A 1 380 ? 19.897 10.734 -17.073 1.00 96.81 380 ASN A CA 1
ATOM 2848 C C . ASN A 1 380 ? 19.925 10.278 -15.601 1.00 96.81 380 ASN A C 1
ATOM 2850 O O . ASN A 1 380 ? 19.264 10.864 -14.741 1.00 96.81 380 ASN A O 1
ATOM 2854 N N . VAL A 1 381 ? 20.663 9.202 -15.314 1.00 97.12 381 VAL A N 1
ATOM 2855 C CA . VAL A 1 381 ? 20.766 8.598 -13.975 1.00 97.12 381 VAL A CA 1
ATOM 2856 C C . VAL A 1 381 ? 22.180 8.777 -13.423 1.00 97.12 381 VAL A C 1
ATOM 2858 O O . VAL A 1 381 ? 23.142 8.479 -14.123 1.00 97.12 381 VAL A O 1
ATOM 2861 N N . ASP A 1 382 ? 22.307 9.234 -12.178 1.00 97.56 382 ASP A N 1
ATOM 2862 C CA . ASP A 1 382 ? 23.599 9.373 -11.491 1.00 97.56 382 ASP A CA 1
ATOM 2863 C C . ASP A 1 382 ? 23.700 8.406 -10.304 1.00 97.56 382 ASP A C 1
ATOM 2865 O O . ASP A 1 382 ? 22.716 8.165 -9.605 1.00 97.56 382 ASP A O 1
ATOM 2869 N N . GLY A 1 383 ? 24.875 7.815 -10.088 1.00 97.00 383 GLY A N 1
ATOM 2870 C CA . GLY A 1 383 ? 25.117 6.896 -8.969 1.00 97.00 383 GLY A CA 1
ATOM 2871 C C . GLY A 1 383 ? 24.306 5.594 -9.032 1.00 97.00 383 GLY A C 1
ATOM 2872 O O . GLY A 1 383 ? 23.872 5.084 -8.000 1.00 97.00 383 GLY A O 1
ATOM 2873 N N . ALA A 1 384 ? 24.053 5.060 -10.233 1.00 97.31 384 ALA A N 1
ATOM 2874 C CA . ALA A 1 384 ? 23.347 3.788 -10.381 1.00 97.31 384 ALA A CA 1
ATOM 2875 C C . ALA A 1 384 ? 24.216 2.584 -9.976 1.00 97.31 384 ALA A C 1
ATOM 2877 O O . ALA A 1 384 ? 25.391 2.494 -10.322 1.00 97.31 384 ALA A O 1
ATOM 2878 N N . GLU A 1 385 ? 23.611 1.599 -9.326 1.00 97.94 385 GLU A N 1
ATOM 2879 C CA . GLU A 1 385 ? 24.227 0.331 -8.958 1.00 97.94 385 GLU A CA 1
ATOM 2880 C C . GLU A 1 385 ? 23.357 -0.827 -9.455 1.00 97.94 385 GLU A C 1
ATOM 2882 O O . GLU A 1 385 ? 22.200 -0.950 -9.057 1.00 97.94 385 GLU A O 1
ATOM 2887 N N . ILE A 1 386 ? 23.907 -1.687 -10.315 1.00 96.81 386 ILE A N 1
ATOM 2888 C CA . ILE A 1 386 ? 23.201 -2.835 -10.895 1.00 96.81 386 ILE A CA 1
ATOM 2889 C C . ILE A 1 386 ? 23.923 -4.126 -10.513 1.00 96.81 386 ILE A C 1
ATOM 2891 O O . ILE A 1 386 ? 25.112 -4.300 -10.797 1.00 96.81 386 ILE A O 1
ATOM 2895 N N . ARG A 1 387 ? 23.193 -5.051 -9.887 1.00 96.06 387 ARG A N 1
ATOM 2896 C CA . ARG A 1 387 ? 23.692 -6.367 -9.473 1.00 96.06 387 ARG A CA 1
ATOM 2897 C C . ARG A 1 387 ? 22.765 -7.481 -9.941 1.00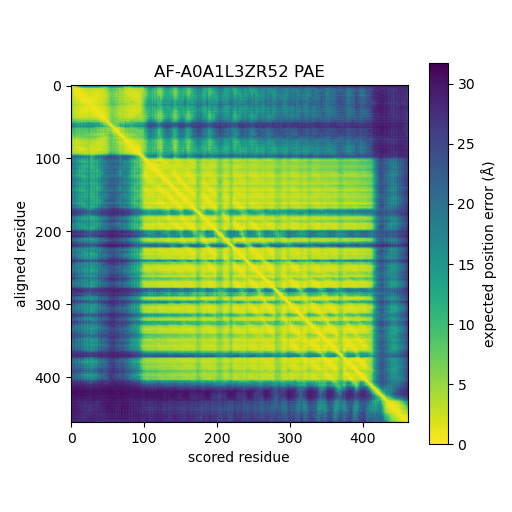 96.06 387 ARG A C 1
ATOM 2899 O O . ARG A 1 387 ? 21.551 -7.313 -9.920 1.00 96.06 387 ARG A O 1
ATOM 2906 N N . ASP A 1 388 ? 23.321 -8.616 -10.355 1.00 92.25 388 ASP A N 1
ATOM 2907 C CA . ASP A 1 388 ? 22.574 -9.866 -10.597 1.00 92.25 388 ASP A CA 1
ATOM 2908 C C . ASP A 1 388 ? 21.261 -9.678 -11.385 1.00 92.25 388 ASP A C 1
ATOM 2910 O O . ASP A 1 388 ? 20.208 -10.219 -11.060 1.00 92.25 388 ASP A O 1
ATOM 2914 N N . THR A 1 389 ? 21.316 -8.847 -12.420 1.00 91.31 389 THR A N 1
ATOM 2915 C CA . THR A 1 389 ? 20.189 -8.491 -13.274 1.00 91.31 389 THR A CA 1
ATOM 2916 C C . THR A 1 389 ? 20.298 -9.212 -14.617 1.00 91.31 389 THR A C 1
ATOM 2918 O O . THR A 1 389 ? 21.353 -9.318 -15.226 1.00 91.31 389 THR A O 1
ATOM 2921 N N . ILE A 1 390 ? 19.198 -9.745 -15.121 1.00 89.44 390 ILE A N 1
ATOM 2922 C CA . ILE A 1 390 ? 19.119 -10.382 -16.429 1.00 89.44 390 ILE A CA 1
ATOM 2923 C C . ILE A 1 390 ? 18.148 -9.559 -17.254 1.00 89.44 390 ILE A C 1
ATOM 2925 O O . ILE A 1 390 ? 16.938 -9.704 -17.114 1.00 89.44 390 ILE A O 1
ATOM 2929 N N . ALA A 1 391 ? 18.673 -8.705 -18.127 1.00 88.62 391 ALA A N 1
ATOM 2930 C CA . ALA A 1 391 ? 17.871 -7.981 -19.101 1.00 88.62 391 ALA A CA 1
ATOM 2931 C C . ALA A 1 391 ? 18.162 -8.469 -20.522 1.00 88.62 391 ALA A C 1
ATOM 2933 O O . ALA A 1 391 ? 19.308 -8.727 -20.892 1.00 88.62 391 ALA A O 1
ATOM 2934 N N . CYS A 1 392 ? 17.101 -8.577 -21.317 1.00 83.75 392 CYS A N 1
ATOM 2935 C CA . CYS A 1 392 ? 17.166 -9.005 -22.712 1.00 83.75 392 CYS A CA 1
ATOM 2936 C C . CYS A 1 392 ? 17.750 -7.914 -23.645 1.00 83.75 392 CYS A C 1
ATOM 2938 O O . CYS A 1 392 ? 18.374 -8.201 -24.665 1.00 83.75 392 CYS A O 1
ATOM 2940 N N . SER A 1 393 ? 17.581 -6.646 -23.270 1.00 84.69 393 SER A N 1
ATOM 2941 C CA . SER A 1 393 ? 18.195 -5.481 -23.910 1.00 84.69 393 SER A CA 1
ATOM 2942 C C . SER A 1 393 ? 18.389 -4.370 -22.883 1.00 84.69 393 SER A C 1
ATOM 2944 O O . SER A 1 393 ? 17.628 -4.277 -21.917 1.00 84.69 393 SER A O 1
ATOM 2946 N N . HIS A 1 394 ? 19.412 -3.541 -23.089 1.00 88.06 394 HIS A N 1
ATOM 2947 C CA . HIS A 1 394 ? 19.773 -2.454 -22.185 1.00 88.06 394 HIS A CA 1
ATOM 2948 C C . HIS A 1 394 ? 20.084 -1.190 -22.996 1.00 88.06 394 HIS A C 1
ATOM 2950 O O . HIS A 1 394 ? 20.924 -1.237 -23.894 1.00 88.06 394 HIS A O 1
ATOM 2956 N N . ALA A 1 395 ? 19.433 -0.074 -22.670 1.00 90.62 395 ALA A N 1
ATOM 2957 C CA . ALA A 1 395 ? 19.758 1.257 -23.171 1.00 90.62 395 ALA A CA 1
ATOM 2958 C C . ALA A 1 395 ? 20.215 2.173 -22.030 1.00 90.62 395 ALA A C 1
ATOM 2960 O O . ALA A 1 395 ? 19.614 2.196 -20.955 1.00 90.62 395 ALA A O 1
ATOM 2961 N N . ARG A 1 396 ? 21.279 2.939 -22.286 1.00 93.56 396 ARG A N 1
ATOM 2962 C CA . ARG A 1 396 ? 21.841 3.923 -21.356 1.00 93.56 396 ARG A CA 1
ATOM 2963 C C . ARG A 1 396 ? 22.016 5.248 -22.077 1.00 93.56 396 ARG A C 1
ATOM 2965 O O . ARG A 1 396 ? 22.619 5.278 -23.147 1.00 93.56 396 ARG A O 1
ATOM 2972 N N . ASN A 1 397 ? 21.534 6.325 -21.477 1.00 96.00 397 ASN A N 1
ATOM 2973 C CA . ASN A 1 397 ? 21.728 7.685 -21.964 1.00 96.00 397 ASN A CA 1
ATOM 2974 C C . ASN A 1 397 ? 22.063 8.595 -20.779 1.00 96.00 397 ASN A C 1
ATOM 2976 O O . ASN A 1 397 ? 21.350 8.572 -19.784 1.00 96.00 397 ASN A O 1
ATOM 2980 N N . ASN A 1 398 ? 23.152 9.366 -20.854 1.00 96.00 398 ASN A N 1
ATOM 2981 C CA . ASN A 1 398 ? 23.595 10.263 -19.773 1.00 96.00 398 ASN A CA 1
ATOM 2982 C C . ASN A 1 398 ? 23.652 9.597 -18.380 1.00 96.00 398 ASN A C 1
ATOM 2984 O O . ASN A 1 398 ? 23.131 10.136 -17.407 1.00 96.00 398 ASN A O 1
ATOM 2988 N N . VAL A 1 399 ? 24.254 8.406 -18.291 1.00 96.94 399 VAL A N 1
ATOM 2989 C CA . VAL A 1 399 ? 24.413 7.684 -17.020 1.00 96.94 399 VAL A CA 1
ATOM 2990 C C . VAL A 1 399 ? 25.814 7.918 -16.456 1.00 96.94 399 VAL A C 1
ATOM 2992 O O . VAL A 1 399 ? 26.801 7.636 -17.137 1.00 96.94 399 VAL A O 1
ATOM 2995 N N . THR A 1 400 ? 25.910 8.394 -15.216 1.00 97.06 400 THR A N 1
ATOM 2996 C CA . THR A 1 400 ? 27.173 8.645 -14.498 1.00 97.06 400 THR A CA 1
ATOM 2997 C C . THR A 1 400 ? 27.248 7.832 -13.206 1.00 97.06 400 THR A C 1
ATOM 2999 O O . THR A 1 400 ? 26.234 7.369 -12.689 1.00 97.06 400 THR A O 1
ATOM 3002 N N . GLY A 1 401 ? 28.466 7.572 -12.713 1.00 95.62 401 GLY A N 1
ATOM 3003 C CA . GLY A 1 401 ? 28.670 6.829 -11.460 1.00 95.62 401 GLY A CA 1
ATOM 3004 C C . GLY A 1 401 ? 28.158 5.381 -11.466 1.00 95.62 401 GLY A C 1
ATOM 3005 O O . GLY A 1 401 ? 27.936 4.821 -10.399 1.00 95.62 401 GLY A O 1
ATOM 3006 N N . LEU A 1 402 ? 27.949 4.782 -12.645 1.00 96.19 402 LEU A N 1
ATOM 3007 C CA . LEU A 1 402 ? 27.380 3.442 -12.779 1.00 96.19 402 LEU A CA 1
ATOM 3008 C C . LEU A 1 402 ? 28.348 2.357 -12.280 1.00 96.19 402 LEU A C 1
ATOM 3010 O O . LEU A 1 402 ? 29.449 2.208 -12.813 1.00 96.19 402 LEU A O 1
ATOM 3014 N N . VAL A 1 403 ? 27.890 1.547 -11.328 1.00 96.25 403 VAL A N 1
ATOM 3015 C CA . VAL A 1 403 ? 28.570 0.337 -10.854 1.00 96.25 403 VAL A CA 1
ATOM 3016 C C . VAL A 1 403 ? 27.775 -0.889 -11.286 1.00 96.25 403 VAL A C 1
ATOM 3018 O O . VAL A 1 403 ? 26.605 -1.034 -10.943 1.00 96.25 403 VAL A O 1
ATOM 3021 N N . GLU A 1 404 ? 28.416 -1.798 -12.018 1.00 92.75 404 GLU A N 1
ATOM 3022 C CA . GLU A 1 404 ? 27.807 -3.049 -12.474 1.00 92.75 404 GLU A CA 1
ATOM 3023 C C . GLU A 1 404 ? 28.587 -4.245 -11.939 1.00 92.75 404 GLU A C 1
ATOM 3025 O O . GLU A 1 404 ? 29.816 -4.282 -12.008 1.00 92.75 404 GLU A O 1
ATOM 3030 N N . SER A 1 405 ? 27.880 -5.235 -11.401 1.00 89.69 405 SER A N 1
ATOM 3031 C CA . SER A 1 405 ? 28.494 -6.467 -10.902 1.00 89.69 405 SER A CA 1
ATOM 3032 C C . SER A 1 405 ? 27.566 -7.668 -11.064 1.00 89.69 405 SER A C 1
ATOM 3034 O O . SER A 1 405 ? 26.349 -7.528 -11.185 1.00 89.69 405 SER A O 1
ATOM 3036 N N . GLY A 1 406 ? 28.151 -8.866 -11.093 1.00 84.50 406 GLY A N 1
ATOM 3037 C CA . GLY A 1 406 ? 27.404 -10.095 -11.344 1.00 84.50 406 GLY A CA 1
ATOM 3038 C C . GLY A 1 406 ? 26.947 -10.214 -12.800 1.00 84.50 406 GLY A C 1
ATOM 3039 O O . GLY A 1 406 ? 27.577 -9.697 -13.726 1.00 84.50 406 GLY A O 1
ATOM 3040 N N . ARG A 1 407 ? 25.854 -10.945 -13.019 1.00 74.50 407 ARG A N 1
ATOM 3041 C CA . ARG A 1 407 ? 25.231 -11.059 -14.344 1.00 74.50 407 ARG A CA 1
ATOM 3042 C C . ARG A 1 407 ? 24.389 -9.804 -14.586 1.00 74.50 407 ARG A C 1
ATOM 3044 O O . ARG A 1 407 ? 23.643 -9.436 -13.695 1.00 74.50 407 ARG A O 1
ATOM 3051 N N . VAL A 1 408 ? 24.525 -9.151 -15.745 1.00 68.25 408 VAL A N 1
ATOM 3052 C CA . VAL A 1 408 ? 23.775 -7.909 -16.066 1.00 68.25 408 VAL A CA 1
ATOM 3053 C C . VAL A 1 408 ? 22.969 -8.018 -17.369 1.00 68.25 408 VAL A C 1
ATOM 3055 O O . VAL A 1 408 ? 21.869 -7.474 -17.484 1.00 68.25 408 VAL A O 1
ATOM 3058 N N . THR A 1 409 ? 23.458 -8.786 -18.345 1.00 69.12 409 THR A N 1
ATOM 3059 C CA . THR A 1 409 ? 22.791 -8.939 -19.646 1.00 69.12 409 THR A CA 1
ATOM 3060 C C . THR A 1 409 ? 23.016 -10.344 -20.190 1.00 69.12 409 THR A C 1
ATOM 3062 O O . THR A 1 409 ? 24.119 -10.885 -20.092 1.00 69.12 409 THR A O 1
ATOM 3065 N N . ILE A 1 410 ? 21.990 -10.927 -20.811 1.00 62.06 410 ILE A N 1
ATOM 3066 C CA . ILE A 1 410 ? 22.139 -12.083 -21.703 1.00 62.06 410 ILE A CA 1
ATOM 3067 C C . ILE A 1 410 ? 21.551 -11.667 -23.056 1.00 62.06 410 ILE A C 1
ATOM 3069 O O . ILE A 1 410 ? 20.429 -11.159 -23.075 1.00 62.06 410 ILE A O 1
ATOM 3073 N N . PRO A 1 411 ? 22.249 -11.875 -24.188 1.00 58.97 411 PRO A N 1
ATOM 3074 C CA . PRO A 1 411 ? 21.636 -11.665 -25.494 1.00 58.97 411 PRO A CA 1
ATOM 3075 C C . PRO A 1 411 ? 20.397 -12.554 -25.597 1.00 58.97 411 PRO A C 1
ATOM 3077 O O . PRO A 1 411 ? 20.504 -13.763 -25.372 1.00 58.97 411 PRO A O 1
ATOM 3080 N N . CYS A 1 412 ? 19.234 -11.976 -25.916 1.00 62.12 412 CYS A N 1
ATOM 3081 C CA . CYS A 1 412 ? 18.012 -12.753 -26.101 1.00 62.12 412 CYS A CA 1
ATOM 3082 C C . CYS A 1 412 ? 18.293 -13.887 -27.098 1.00 62.12 412 CYS A C 1
ATOM 3084 O O . CYS A 1 412 ? 18.469 -13.654 -28.296 1.00 62.12 412 CYS A O 1
ATOM 3086 N N . ARG A 1 413 ? 18.377 -15.131 -26.619 1.00 49.88 413 ARG A N 1
ATOM 3087 C CA . ARG A 1 413 ? 18.508 -16.283 -27.510 1.00 49.88 413 ARG A CA 1
ATOM 3088 C C . ARG A 1 413 ? 17.151 -16.533 -28.125 1.00 49.88 413 ARG A C 1
ATOM 3090 O O . ARG A 1 413 ? 16.186 -16.708 -27.385 1.00 49.88 413 ARG A O 1
ATOM 3097 N N . LYS A 1 414 ? 17.095 -16.572 -29.462 1.00 42.47 414 LYS A N 1
ATOM 3098 C CA . LYS A 1 414 ? 15.937 -17.082 -30.213 1.00 42.47 414 LYS A CA 1
ATOM 3099 C C . LYS A 1 414 ? 15.520 -18.376 -29.514 1.00 42.47 414 LYS A C 1
ATOM 3101 O O . LYS A 1 414 ? 16.370 -19.270 -29.475 1.00 42.47 414 LYS A O 1
ATOM 3106 N N . PRO A 1 415 ? 14.329 -18.482 -28.887 1.00 42.97 415 PRO A N 1
ATOM 3107 C CA . PRO A 1 415 ? 13.915 -19.763 -28.350 1.00 42.97 415 PRO A CA 1
ATOM 3108 C C . PRO A 1 415 ? 14.013 -20.752 -29.506 1.00 42.97 415 PRO A C 1
ATOM 3110 O O . PRO A 1 415 ? 13.517 -20.487 -30.608 1.00 42.97 415 PRO A O 1
ATOM 3113 N N . ALA A 1 416 ? 14.774 -21.824 -29.296 1.00 38.19 416 ALA A N 1
ATOM 3114 C CA . ALA A 1 416 ? 14.844 -22.904 -30.258 1.00 38.19 416 ALA A CA 1
ATOM 3115 C C . ALA A 1 416 ? 13.407 -23.428 -30.394 1.00 38.19 416 ALA A C 1
ATOM 3117 O O . ALA A 1 416 ? 12.867 -23.978 -29.444 1.00 38.19 416 ALA A O 1
ATOM 3118 N N . ALA A 1 417 ? 12.785 -23.151 -31.542 1.00 39.62 417 ALA A N 1
ATOM 3119 C CA . ALA A 1 417 ? 11.386 -23.428 -31.869 1.00 39.62 417 ALA A CA 1
ATOM 3120 C C . ALA A 1 417 ? 10.313 -22.569 -31.154 1.00 39.62 417 ALA A C 1
ATOM 3122 O O . ALA A 1 417 ? 9.467 -23.078 -30.432 1.00 39.62 417 ALA A O 1
ATOM 3123 N N . TYR A 1 418 ? 10.234 -21.277 -31.492 1.00 38.56 418 TYR A N 1
ATOM 3124 C CA . TYR A 1 418 ? 8.918 -20.655 -31.711 1.00 38.56 418 TYR A CA 1
ATOM 3125 C C . TYR A 1 418 ? 8.617 -20.776 -33.212 1.00 38.56 418 TYR A C 1
ATOM 3127 O O . TYR A 1 418 ? 9.045 -19.941 -34.012 1.00 38.56 418 TYR A O 1
ATOM 3135 N N . VAL A 1 419 ? 7.986 -21.881 -33.626 1.00 36.62 419 VAL A N 1
ATOM 3136 C CA . VAL A 1 419 ? 7.458 -22.010 -34.992 1.00 36.62 419 VAL A CA 1
ATOM 3137 C C . VAL A 1 419 ? 6.289 -21.042 -35.077 1.00 36.62 419 VAL A C 1
ATOM 3139 O O . VAL A 1 419 ? 5.281 -21.219 -34.400 1.00 36.62 419 VAL A O 1
ATOM 3142 N N . GLY A 1 420 ? 6.463 -19.970 -35.848 1.00 37.22 420 GLY A N 1
ATOM 3143 C CA . GLY A 1 420 ? 5.433 -18.963 -36.044 1.00 37.22 420 GLY A CA 1
ATOM 3144 C C . GLY A 1 420 ? 4.172 -19.596 -36.617 1.00 37.22 420 GLY A C 1
ATOM 3145 O O . GLY A 1 420 ? 4.109 -19.879 -37.810 1.00 37.22 420 GLY A O 1
ATOM 3146 N N . VAL A 1 421 ? 3.157 -19.782 -35.779 1.00 35.66 421 VAL A N 1
ATOM 3147 C CA . VAL A 1 421 ? 1.785 -19.892 -36.259 1.00 35.66 421 VAL A CA 1
ATOM 3148 C C . VAL A 1 421 ? 1.333 -18.458 -36.494 1.00 35.66 421 VAL A C 1
ATOM 3150 O O . VAL A 1 421 ? 1.173 -17.676 -35.557 1.00 35.66 421 VAL A O 1
ATOM 3153 N N . GLY A 1 422 ? 1.272 -18.082 -37.771 1.00 31.77 422 GLY A N 1
ATOM 3154 C CA . GLY A 1 422 ? 0.920 -16.739 -38.205 1.00 31.77 422 GLY A CA 1
ATOM 3155 C C . GLY A 1 422 ? -0.419 -16.299 -37.624 1.00 31.77 422 GLY A C 1
ATOM 3156 O O . GLY A 1 422 ? -1.435 -16.960 -37.814 1.00 31.77 422 GLY A O 1
ATOM 3157 N N . VAL A 1 423 ? -0.422 -15.154 -36.945 1.00 33.50 423 VAL A N 1
ATOM 3158 C CA . VAL A 1 423 ? -1.654 -14.445 -36.603 1.00 33.50 423 VAL A CA 1
ATOM 3159 C C . VAL A 1 423 ? -1.844 -13.371 -37.664 1.00 33.50 423 VAL A C 1
ATOM 3161 O O . VAL A 1 423 ? -1.208 -12.321 -37.638 1.00 33.50 423 VAL A O 1
ATOM 3164 N N . GLY A 1 424 ? -2.683 -13.696 -38.642 1.00 31.19 424 GLY A N 1
ATOM 3165 C CA . GLY A 1 424 ? -3.040 -12.843 -39.770 1.00 31.19 424 GLY A CA 1
ATOM 3166 C C . GLY A 1 424 ? -4.230 -13.423 -40.530 1.00 31.19 424 GLY A C 1
ATOM 3167 O O . GLY A 1 424 ? -4.110 -13.755 -41.702 1.00 31.19 424 GLY A O 1
ATOM 3168 N N . GLY A 1 425 ? -5.360 -13.601 -39.843 1.00 27.98 425 GLY A N 1
ATOM 3169 C CA . GLY A 1 425 ? -6.624 -14.051 -40.425 1.00 27.98 425 GLY A CA 1
ATOM 3170 C C . GLY A 1 425 ? -7.701 -14.178 -39.350 1.00 27.98 425 GLY A C 1
ATOM 3171 O O . GLY A 1 425 ? -7.564 -14.966 -38.420 1.00 27.98 425 GLY A O 1
ATOM 3172 N N . ASN A 1 426 ? -8.733 -13.343 -39.454 1.00 39.00 426 ASN A N 1
ATOM 3173 C CA . ASN A 1 426 ? -9.821 -13.170 -38.491 1.00 39.00 426 ASN A CA 1
ATOM 3174 C C . ASN A 1 426 ? -10.464 -14.499 -38.038 1.00 39.00 426 ASN A C 1
ATOM 3176 O O . ASN A 1 426 ? -10.938 -15.269 -38.867 1.00 39.00 426 ASN A O 1
ATOM 3180 N N . GLY A 1 427 ? -10.563 -14.702 -36.717 1.00 41.31 427 GLY A N 1
ATOM 3181 C CA . GLY A 1 427 ? -11.536 -15.624 -36.109 1.00 41.31 427 GLY A CA 1
ATOM 3182 C C . GLY A 1 427 ? -11.031 -16.957 -35.538 1.00 41.31 427 GLY A C 1
ATOM 3183 O O . GLY A 1 427 ? -11.866 -17.803 -35.234 1.00 41.31 427 GLY A O 1
ATOM 3184 N N . ALA A 1 428 ? -9.726 -17.179 -35.359 1.00 33.31 428 ALA A N 1
ATOM 3185 C CA . ALA A 1 428 ? -9.228 -18.440 -34.794 1.00 33.31 428 ALA A CA 1
ATOM 3186 C C . ALA A 1 428 ? -9.108 -18.416 -33.255 1.00 33.31 428 ALA A C 1
ATOM 3188 O O . ALA A 1 428 ? -8.738 -17.404 -32.660 1.00 33.31 428 ALA A O 1
ATOM 3189 N N . ALA A 1 429 ? -9.439 -19.558 -32.642 1.00 37.12 429 ALA A N 1
ATOM 3190 C CA . ALA A 1 429 ? -9.431 -19.826 -31.206 1.00 37.12 429 ALA A CA 1
ATOM 3191 C C . ALA A 1 429 ? -8.106 -19.459 -30.508 1.00 37.12 429 ALA A C 1
ATOM 3193 O O . ALA A 1 429 ? -7.040 -19.461 -31.124 1.00 37.12 429 ALA A O 1
ATOM 3194 N N . LEU A 1 430 ? -8.199 -19.158 -29.204 1.00 36.16 430 LEU A N 1
ATOM 3195 C CA . LEU A 1 430 ? -7.057 -18.868 -28.329 1.00 36.16 430 LEU A CA 1
ATOM 3196 C C . LEU A 1 430 ? -5.966 -19.951 -28.479 1.00 36.16 430 LEU A C 1
ATOM 3198 O O . LEU A 1 430 ? -6.309 -21.134 -28.517 1.00 36.16 430 LEU A O 1
ATOM 3202 N N . PRO A 1 431 ? -4.676 -19.576 -28.564 1.00 41.25 431 PRO A N 1
ATOM 3203 C CA . PRO A 1 431 ? -3.599 -20.544 -28.711 1.00 41.25 431 PRO A CA 1
ATOM 3204 C C . PRO A 1 431 ? -3.438 -21.384 -27.438 1.00 41.25 431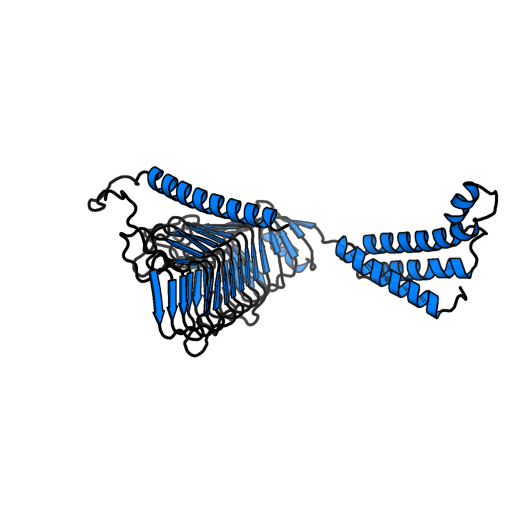 PRO A C 1
ATOM 3206 O O . PRO A 1 431 ? -3.619 -20.888 -26.325 1.00 41.25 431 PRO A O 1
ATOM 3209 N N . ASP A 1 432 ? -3.081 -22.651 -27.637 1.00 44.12 432 ASP A N 1
ATOM 3210 C CA . ASP A 1 432 ? -2.728 -23.620 -26.600 1.00 44.12 432 ASP A CA 1
ATOM 3211 C C . ASP A 1 432 ? -1.617 -23.065 -25.683 1.00 44.12 432 ASP A C 1
ATOM 3213 O O . ASP A 1 432 ? -0.523 -22.725 -26.142 1.00 44.12 432 ASP A O 1
ATOM 3217 N N . THR A 1 433 ? -1.912 -22.938 -24.384 1.00 43.41 433 THR A N 1
ATOM 3218 C CA . THR A 1 433 ? -1.006 -22.376 -23.367 1.00 43.41 433 THR A CA 1
ATOM 3219 C C . THR A 1 433 ? 0.106 -23.340 -22.955 1.00 43.41 433 THR A C 1
ATOM 3221 O O . THR A 1 433 ? 1.053 -22.920 -22.289 1.00 43.41 433 THR A O 1
ATOM 3224 N N . SER A 1 434 ? 0.059 -24.601 -23.401 1.00 45.06 434 SER A N 1
ATOM 3225 C CA . SER A 1 434 ? 0.994 -25.660 -23.003 1.00 45.06 434 SER A CA 1
ATOM 3226 C C . SER A 1 434 ? 2.472 -25.314 -23.250 1.00 45.06 434 SER A C 1
ATOM 3228 O O . SER A 1 434 ? 3.342 -25.658 -22.447 1.00 45.06 434 SER A O 1
ATOM 3230 N N . ALA A 1 435 ? 2.779 -24.565 -24.314 1.00 45.41 435 ALA A N 1
ATOM 3231 C CA . ALA A 1 435 ? 4.143 -24.138 -24.634 1.00 45.41 435 ALA A CA 1
ATOM 3232 C C . ALA A 1 435 ? 4.656 -22.997 -23.729 1.00 45.41 435 ALA A C 1
ATOM 3234 O O . ALA A 1 435 ? 5.851 -22.934 -23.410 1.00 45.41 435 ALA A O 1
ATOM 3235 N N . LEU A 1 436 ? 3.762 -22.103 -23.292 1.00 48.56 436 LEU A N 1
ATOM 3236 C CA . LEU A 1 436 ? 4.084 -21.047 -22.331 1.00 48.56 436 LEU A CA 1
ATOM 3237 C C . LEU A 1 436 ? 4.291 -21.650 -20.938 1.00 48.56 436 LEU A C 1
ATOM 3239 O O . LEU A 1 436 ? 5.293 -21.347 -20.292 1.00 48.56 436 LEU A O 1
ATOM 3243 N N . ASP A 1 437 ? 3.418 -22.573 -20.532 1.00 49.44 437 ASP A N 1
ATOM 3244 C CA . ASP A 1 437 ? 3.519 -23.297 -19.262 1.00 49.44 437 ASP A CA 1
ATOM 3245 C C . ASP A 1 437 ? 4.821 -24.110 -19.175 1.00 49.44 437 ASP A C 1
ATOM 3247 O O . ASP A 1 437 ? 5.506 -24.081 -18.150 1.00 49.44 437 ASP A O 1
ATOM 3251 N N . ALA A 1 438 ? 5.242 -24.747 -20.274 1.00 48.59 438 ALA A N 1
ATOM 3252 C CA . ALA A 1 438 ? 6.528 -25.440 -20.358 1.00 48.59 438 ALA A CA 1
ATOM 3253 C C . ALA A 1 438 ? 7.730 -24.482 -20.238 1.00 48.59 438 ALA A C 1
ATOM 3255 O O . ALA A 1 438 ? 8.710 -24.788 -19.558 1.00 48.59 438 ALA A O 1
ATOM 3256 N N . THR A 1 439 ? 7.658 -23.297 -20.852 1.00 47.88 439 THR A N 1
ATOM 3257 C CA . THR A 1 439 ? 8.730 -22.288 -20.771 1.00 47.88 439 THR A CA 1
ATOM 3258 C C . THR A 1 439 ? 8.834 -21.696 -19.364 1.00 47.88 439 THR A C 1
ATOM 3260 O O . THR A 1 439 ? 9.934 -21.559 -18.823 1.00 47.88 439 THR A O 1
ATOM 3263 N N . ILE A 1 440 ? 7.694 -21.399 -18.736 1.00 49.50 440 ILE A N 1
ATOM 3264 C CA . ILE A 1 440 ? 7.619 -20.950 -17.343 1.00 49.50 440 ILE A CA 1
ATOM 3265 C C . ILE A 1 440 ? 8.153 -22.038 -16.405 1.00 49.50 440 ILE A C 1
ATOM 3267 O O . ILE A 1 440 ? 8.893 -21.716 -15.480 1.00 49.50 440 ILE A O 1
ATOM 3271 N N . ALA A 1 441 ? 7.847 -23.316 -16.650 1.00 54.72 441 ALA A N 1
ATOM 3272 C CA . ALA A 1 441 ? 8.374 -24.429 -15.862 1.00 54.72 441 ALA A CA 1
ATOM 3273 C C . ALA A 1 441 ? 9.905 -24.550 -15.959 1.00 54.72 441 ALA A C 1
ATOM 3275 O O . ALA A 1 441 ? 10.558 -24.748 -14.938 1.00 54.72 441 ALA A O 1
ATOM 3276 N N . VAL A 1 442 ? 10.495 -24.361 -17.146 1.00 56.22 442 VAL A N 1
ATOM 3277 C CA . VAL A 1 442 ? 11.961 -24.362 -17.325 1.00 56.22 442 VAL A CA 1
ATOM 3278 C C . VAL A 1 442 ? 12.615 -23.176 -16.612 1.00 56.22 442 VAL A C 1
ATOM 3280 O O . VAL A 1 442 ? 13.635 -23.348 -15.948 1.00 56.22 442 VAL A O 1
ATOM 3283 N N . LEU A 1 443 ? 12.027 -21.979 -16.706 1.00 49.84 443 LEU A N 1
ATOM 3284 C CA . LEU A 1 443 ? 12.540 -20.795 -16.011 1.00 49.84 443 LEU A CA 1
ATOM 3285 C C . LEU A 1 443 ? 12.417 -20.929 -14.487 1.00 49.84 443 LEU A C 1
ATOM 3287 O O . LEU A 1 443 ? 13.365 -20.597 -13.781 1.00 49.84 443 LEU A O 1
ATOM 3291 N N . LYS A 1 444 ? 11.297 -21.463 -13.982 1.00 52.47 444 LYS A N 1
ATOM 3292 C CA . LYS A 1 444 ? 11.114 -21.782 -12.557 1.00 52.47 444 LYS A CA 1
ATOM 3293 C C . LYS A 1 444 ? 12.135 -22.816 -12.086 1.00 52.47 444 LYS A C 1
ATOM 3295 O O . LYS A 1 444 ? 12.819 -22.566 -11.104 1.00 52.47 444 LYS A O 1
ATOM 3300 N N . ALA A 1 445 ? 12.322 -23.905 -12.834 1.00 56.84 445 ALA A N 1
ATOM 3301 C CA . ALA A 1 445 ? 13.302 -24.937 -12.506 1.00 56.84 445 ALA A CA 1
ATOM 3302 C C . ALA A 1 445 ? 14.7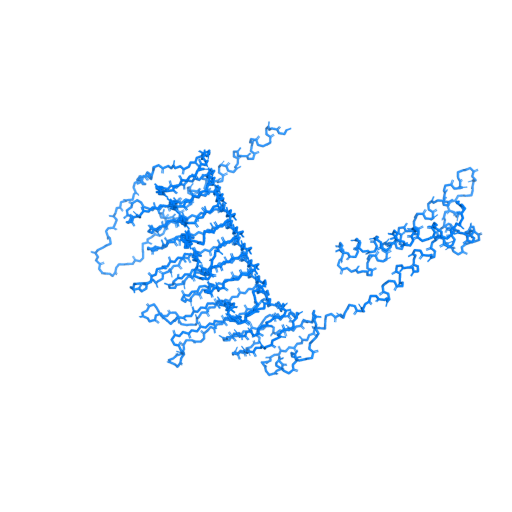43 -24.399 -12.480 1.00 56.84 445 ALA A C 1
ATOM 3304 O O . ALA A 1 445 ? 15.533 -24.799 -11.630 1.00 56.84 445 ALA A O 1
ATOM 3305 N N . GLU A 1 446 ? 15.098 -23.476 -13.377 1.00 53.03 446 GLU A N 1
ATOM 3306 C CA . GLU A 1 446 ? 16.424 -22.849 -13.376 1.00 53.03 446 GLU A CA 1
ATOM 3307 C C . GLU A 1 446 ? 16.610 -21.879 -12.198 1.00 53.03 446 GLU A C 1
ATOM 3309 O O . GLU A 1 446 ? 17.689 -21.844 -11.607 1.00 53.03 446 GLU A O 1
ATOM 3314 N N . VAL A 1 447 ? 15.568 -21.133 -11.819 1.00 51.81 447 VAL A N 1
ATOM 3315 C CA . VAL A 1 447 ? 15.576 -20.284 -10.615 1.00 51.81 447 VAL A CA 1
ATOM 3316 C C . VAL A 1 447 ? 15.690 -21.137 -9.348 1.00 51.81 447 VAL A C 1
ATOM 3318 O O . VAL A 1 447 ? 16.541 -20.855 -8.506 1.00 51.81 447 VAL A O 1
ATOM 3321 N N . ASP A 1 448 ? 14.923 -22.222 -9.242 1.00 62.03 448 ASP A N 1
ATOM 3322 C CA . ASP A 1 448 ? 14.976 -23.159 -8.113 1.00 62.03 448 ASP A CA 1
ATOM 3323 C C . ASP A 1 448 ? 16.351 -23.834 -8.013 1.00 62.03 448 ASP A C 1
ATOM 3325 O O . ASP A 1 448 ? 16.934 -23.924 -6.930 1.00 62.03 448 ASP A O 1
ATOM 3329 N N . ARG A 1 449 ? 16.926 -24.241 -9.152 1.00 67.88 449 ARG A N 1
ATOM 3330 C CA . ARG A 1 449 ? 18.284 -24.796 -9.225 1.00 67.88 449 ARG A CA 1
ATOM 3331 C C . ARG A 1 449 ? 19.325 -23.790 -8.734 1.00 67.88 449 ARG A C 1
ATOM 3333 O O . ARG A 1 449 ? 20.238 -24.167 -8.004 1.00 67.88 449 ARG A O 1
ATOM 3340 N N . GLN A 1 450 ? 19.204 -22.517 -9.106 1.00 55.56 450 GLN A N 1
ATOM 3341 C CA . GLN A 1 450 ? 20.107 -21.469 -8.623 1.00 55.56 450 GLN A CA 1
ATOM 3342 C C . GLN A 1 450 ? 19.931 -21.208 -7.121 1.00 55.56 450 GLN A C 1
ATOM 3344 O O . GLN A 1 450 ? 20.932 -21.079 -6.415 1.00 55.56 450 GLN A O 1
ATOM 3349 N N . GLY A 1 451 ? 18.696 -21.233 -6.611 1.00 63.31 451 GLY A N 1
ATOM 3350 C CA . GLY A 1 451 ? 18.414 -21.168 -5.175 1.00 63.31 451 GLY A CA 1
ATOM 3351 C C . GLY A 1 451 ? 19.083 -22.305 -4.395 1.00 63.31 451 GLY A C 1
ATOM 3352 O O . GLY A 1 451 ? 19.765 -22.055 -3.404 1.00 63.31 451 GLY A O 1
ATOM 3353 N N . GLN A 1 452 ? 18.987 -23.542 -4.892 1.00 61.31 452 GLN A N 1
ATOM 3354 C CA . GLN A 1 452 ? 19.639 -24.709 -4.286 1.00 61.31 452 GLN A CA 1
ATOM 3355 C C . GLN A 1 452 ? 21.169 -24.611 -4.299 1.00 61.31 452 GLN A C 1
ATOM 3357 O O . GLN A 1 452 ? 21.811 -24.976 -3.315 1.00 61.31 452 GLN A O 1
ATOM 3362 N N . VAL A 1 453 ? 21.764 -24.088 -5.377 1.00 51.66 453 VAL A N 1
ATOM 3363 C CA . VAL A 1 453 ? 23.215 -23.850 -5.453 1.00 51.66 453 VAL A CA 1
ATOM 3364 C C . VAL A 1 453 ? 23.652 -22.821 -4.409 1.00 51.66 453 VAL A C 1
ATOM 3366 O O . VAL A 1 453 ? 24.649 -23.039 -3.726 1.00 51.66 453 VAL A O 1
ATOM 3369 N N . ILE A 1 454 ? 22.896 -21.736 -4.226 1.00 45.31 454 ILE A N 1
ATOM 3370 C CA . ILE A 1 454 ? 23.191 -20.712 -3.212 1.00 45.31 454 ILE A CA 1
ATOM 3371 C C . ILE A 1 454 ? 23.088 -21.297 -1.795 1.00 45.31 454 ILE A C 1
ATOM 3373 O O . ILE A 1 454 ? 23.976 -21.067 -0.973 1.00 45.31 454 ILE A O 1
ATOM 3377 N N . THR A 1 455 ? 22.057 -22.098 -1.506 1.00 53.06 455 THR A N 1
ATOM 3378 C CA . THR A 1 455 ? 21.909 -22.788 -0.213 1.00 53.06 455 THR A CA 1
ATOM 3379 C C . THR A 1 455 ? 23.049 -23.775 0.045 1.00 53.06 455 THR A C 1
ATOM 3381 O O . THR A 1 455 ? 23.598 -23.791 1.145 1.00 53.06 455 THR A O 1
ATOM 3384 N N . ALA A 1 456 ? 23.448 -24.556 -0.962 1.00 40.50 456 ALA A N 1
ATOM 3385 C CA . ALA A 1 456 ? 24.548 -25.512 -0.850 1.00 40.50 456 ALA A CA 1
ATOM 3386 C C . ALA A 1 456 ? 25.903 -24.822 -0.628 1.00 40.50 456 ALA A C 1
ATOM 3388 O O . ALA A 1 456 ? 26.705 -25.292 0.172 1.00 40.50 456 ALA A O 1
ATOM 3389 N N . VAL A 1 457 ? 26.146 -23.682 -1.284 1.00 43.38 457 VAL A N 1
ATOM 3390 C CA . VAL A 1 457 ? 27.350 -22.868 -1.055 1.00 43.38 457 VAL A CA 1
ATOM 3391 C C . VAL A 1 457 ? 27.357 -22.287 0.360 1.00 43.38 457 VAL A C 1
ATOM 3393 O O . VAL A 1 457 ? 28.396 -22.306 1.008 1.00 43.38 457 VAL A O 1
ATOM 3396 N N . ARG A 1 458 ? 26.212 -21.825 0.880 1.00 42.19 458 ARG A N 1
ATOM 3397 C CA . ARG A 1 458 ? 26.111 -21.291 2.249 1.00 42.19 458 ARG A CA 1
ATOM 3398 C C . ARG A 1 458 ? 26.400 -22.359 3.308 1.00 42.19 458 ARG A C 1
ATOM 3400 O O . ARG A 1 458 ? 27.185 -22.109 4.211 1.00 42.19 458 ARG A O 1
ATOM 3407 N N . ALA A 1 459 ? 25.843 -23.556 3.130 1.00 45.69 459 ALA A N 1
ATOM 3408 C CA . ALA A 1 459 ? 26.074 -24.702 4.011 1.00 45.69 459 ALA A CA 1
ATOM 3409 C C . ALA A 1 459 ? 27.502 -25.276 3.934 1.00 45.69 459 ALA A C 1
ATOM 3411 O O . ALA A 1 459 ? 27.892 -26.034 4.810 1.00 45.69 459 ALA A O 1
ATOM 3412 N N . ALA A 1 460 ? 28.263 -24.960 2.881 1.00 39.31 460 ALA A N 1
ATOM 3413 C CA . ALA A 1 460 ? 29.669 -25.347 2.746 1.00 39.31 460 ALA A CA 1
ATOM 3414 C C . ALA A 1 460 ? 30.649 -24.292 3.301 1.00 39.31 460 ALA A C 1
ATOM 3416 O O . ALA A 1 460 ? 31.845 -24.562 3.392 1.00 39.31 460 ALA A O 1
ATOM 3417 N N . VAL A 1 461 ? 30.160 -23.082 3.595 1.00 45.59 461 VAL A N 1
ATOM 3418 C CA . VAL A 1 461 ? 30.940 -21.961 4.150 1.00 45.59 461 VAL A CA 1
ATOM 3419 C C . VAL A 1 461 ? 30.775 -21.850 5.673 1.00 45.59 461 VAL A C 1
ATOM 3421 O O . VAL A 1 461 ? 31.670 -21.326 6.335 1.00 45.59 461 VAL A O 1
ATOM 3424 N N . GLU A 1 462 ? 29.655 -22.332 6.214 1.00 46.31 462 GLU A N 1
ATOM 3425 C CA . GLU A 1 462 ? 29.432 -22.587 7.649 1.00 46.31 462 GLU A CA 1
ATOM 3426 C C . GLU A 1 462 ? 30.085 -23.906 8.083 1.00 46.31 462 GLU A C 1
ATOM 3428 O O . GLU A 1 462 ? 30.630 -23.936 9.213 1.00 46.31 462 GLU A O 1
#

Sequence (462 aa):
MNGSLKNWLKHAALALIMMLVFGLIFGSPVVGAVIATAIFWAKEAGEKSKQLDGRPEGWRAVLSDLNPFGPRWKKDDRLDLAFPVAAVWLAVALLPASAHAASYQASTAAEVRALLPKLADGDVVELGDAPMGAVRWGGLKAVTIKGGVFDQITLDKPQGPTFDGLRVTMPATAATPAYQRAVQLYGGHATIRNFEISASAYDLAQPRKGVGLMFDGRAGANGQITVEDGVLHNLDQGLGWLEQPVGVTVRNVTVRDLSTDGIQFGGANNVLIENFTCGARVATYAGAHPDCIQIASSGGPVNNLTIRNVAIDGWRATQGVFLVNNPTARGRNWTISGVRMLGYFYRGLTIMNADDVKISDVVLTTPINAVHFSMLTLDNVDGAEIRDTIACSHARNNVTGLVESGRVTIPCRKPAAYVGVGVGGNGAALPDTSALDATIAVLKAEVDRQGQVITAVRAAVE

InterPro domains:
  IPR006626 Parallel beta-helix repeat [SM00710] (187-217)
  IPR006626 Parallel beta-helix repeat [SM00710] (245-267)
  IPR006626 Parallel beta-helix repeat [SM00710] (302-325)
  IPR006626 Parallel beta-helix repeat [SM00710] (331-353)
  IPR011050 Pectin lyase fold/virulence factor [SSF51126] (120-379)
  IPR012334 Pectin lyase fold [G3DSA:2.160.20.10] (120-410)

Mean predicted aligned error: 13.0 Å

pLDDT: mean 81.3, std 17.17, range [27.98, 98.56]

Foldseek 3Di:
DPLDPVLLVVLQVVLQVQLVVVCVVVVHSVRSLVVSLVVQLVVLLVVLVVVCVPDPPPPVVSVQSSDCPHPSNDPSSNSSNCSNSVSSVVVVVPPPVPPPQAEAEDQELVRVVVCQVVGDANHEYEHAAHEHEADEEEQRHNYEYEAYEYLAYEYHAYAEHEYHNYEYENEDDPPDALAEERYEYEAHEYEYENYEFEYPDQDLVRGRAYEDAEYHPPNPHQYAYHYEHYEYESHQEYYDEAAAHERYEAYLYEYEHHQAEDHEYAAYYQYHAYLYEYDDDNSYDPPGAHEPAYYENNRAAHENAEHEQYEYEDADAHEYHHAYYDLVRAYEDYEHENAEYEEHYQEAHAHERYEQHEYEHEEFDYQPPHNHDFNAEYYLYELYEHYNYETCGYYYYNYYNYHYDDDHYDPHDNPPDPPDPDDDDPDDDDDDCVVVVVVVVVVVVVVVVVVVVVVVVVVVVD

Radius of gyration: 30.19 Å; Cα contacts (8 Å, |Δi|>4): 1139; chains: 1; bounding box: 59×48×101 Å

Solvent-accessible surface area (backbone atoms only — not comparable to full-atom values): 22619 Å² total; per-residue (Å²): 128,86,81,43,72,70,56,38,52,50,44,20,53,51,26,42,51,41,14,50,54,41,8,62,75,68,76,30,58,67,59,5,31,53,51,30,41,52,51,50,49,52,51,55,36,53,63,52,57,66,74,46,80,89,58,91,69,53,72,68,52,60,58,48,48,70,39,74,84,34,92,85,51,48,74,56,57,44,45,58,46,46,41,20,41,50,46,28,52,51,47,60,70,67,41,72,74,72,69,72,52,50,77,42,81,36,68,40,48,66,51,44,64,70,43,59,85,73,58,54,72,56,18,34,39,43,27,55,82,25,65,40,42,70,47,77,44,68,56,39,51,33,25,36,39,31,29,26,33,24,35,24,39,36,32,40,40,21,55,41,27,34,36,37,45,32,34,31,46,28,71,65,50,97,84,47,67,67,62,47,52,32,31,35,31,36,20,28,24,38,35,43,28,51,29,41,33,36,38,73,57,68,42,83,91,62,69,51,41,28,25,35,37,33,37,40,26,89,71,77,34,58,30,44,35,40,40,31,45,30,41,30,34,37,28,22,20,30,38,30,62,26,37,44,38,30,41,39,37,39,32,48,32,36,31,33,35,25,30,33,30,36,30,32,37,14,8,33,34,45,33,40,39,30,48,32,35,36,38,53,56,62,53,60,54,93,89,51,75,28,20,46,33,32,38,37,26,64,70,37,41,38,32,44,38,37,40,31,45,30,42,36,44,28,75,44,85,25,31,42,37,40,39,39,32,44,82,94,33,48,20,36,50,32,40,38,30,46,35,38,38,46,41,38,44,36,30,30,44,36,43,30,19,33,34,43,35,39,38,33,48,30,38,30,46,58,62,86,88,58,80,61,78,34,25,31,33,42,33,46,26,36,46,31,35,40,31,46,24,40,21,45,34,78,45,76,40,72,66,39,70,70,44,79,45,82,51,56,68,48,79,70,68,75,65,87,81,73,76,81,75,80,89,86,70,95,87,73,76,84,77,80,58,65,66,56,53,52,49,52,49,52,53,49,50,51,51,52,51,50,52,51,52,53,52,54,53,51,68,71,73,109